Protein AF-A0A3D4Q6U4-F1 (afdb_monomer_lite)

pLDDT: mean 96.15, std 5.13, range [56.53, 98.94]

Radius of gyration: 27.4 Å; chains: 1; bounding box: 71×56×81 Å

Structure (mmCIF, N/CA/C/O backbone):
data_AF-A0A3D4Q6U4-F1
#
_entry.id   AF-A0A3D4Q6U4-F1
#
loop_
_atom_site.group_PDB
_atom_site.id
_atom_site.type_symbol
_atom_site.label_atom_id
_atom_site.label_alt_id
_atom_site.label_comp_id
_atom_site.label_asym_id
_atom_site.label_entity_id
_atom_site.label_seq_id
_atom_site.pdbx_PDB_ins_code
_atom_site.Cartn_x
_atom_site.Cartn_y
_atom_site.Cartn_z
_atom_site.occupancy
_atom_site.B_iso_or_equiv
_atom_site.auth_seq_id
_atom_site.auth_comp_id
_atom_site.auth_asym_id
_atom_site.auth_atom_id
_atom_site.pdbx_PDB_model_num
ATOM 1 N N . MET A 1 1 ? 28.930 -17.157 -23.186 1.00 57.06 1 MET A N 1
ATOM 2 C CA . MET A 1 1 ? 29.242 -17.391 -21.758 1.00 57.06 1 MET A CA 1
ATOM 3 C C . MET A 1 1 ? 30.653 -17.975 -21.600 1.00 57.06 1 MET A C 1
ATOM 5 O O . MET A 1 1 ? 30.810 -19.024 -20.990 1.00 57.06 1 MET A O 1
ATOM 9 N N . GLY A 1 2 ? 31.669 -17.340 -22.202 1.00 69.31 2 GLY A N 1
ATOM 10 C CA . GLY A 1 2 ? 33.061 -17.815 -22.169 1.00 69.31 2 GLY A CA 1
ATOM 11 C C . GLY A 1 2 ? 33.759 -17.406 -20.871 1.00 69.31 2 GLY A C 1
ATOM 12 O O . GLY A 1 2 ? 33.694 -18.121 -19.877 1.00 69.31 2 GLY A O 1
ATOM 13 N N . GLU A 1 3 ? 34.359 -16.218 -20.856 1.00 79.62 3 GLU A N 1
ATOM 14 C CA . GLU A 1 3 ? 35.227 -15.746 -19.763 1.00 79.62 3 GLU A CA 1
ATOM 15 C C . GLU A 1 3 ? 34.492 -15.480 -18.436 1.00 79.62 3 GLU A C 1
ATOM 17 O O . GLU A 1 3 ? 35.028 -15.738 -17.361 1.00 79.62 3 GLU A O 1
ATOM 22 N N . TYR A 1 4 ? 33.218 -15.076 -18.478 1.00 89.81 4 TYR A N 1
ATOM 23 C CA . TYR A 1 4 ? 32.437 -14.733 -17.276 1.00 89.81 4 TYR A CA 1
ATOM 24 C C . TYR A 1 4 ? 31.587 -15.880 -16.710 1.00 89.81 4 TYR A C 1
ATOM 26 O O . TYR A 1 4 ? 30.646 -15.640 -15.951 1.00 89.81 4 TYR A O 1
ATOM 34 N N . ARG A 1 5 ? 31.882 -17.141 -17.057 1.00 90.75 5 ARG A N 1
ATOM 35 C CA . ARG A 1 5 ? 31.080 -18.311 -16.640 1.00 90.75 5 ARG A CA 1
ATOM 36 C C . ARG A 1 5 ? 30.857 -18.375 -15.123 1.00 90.75 5 ARG A C 1
ATOM 38 O O . ARG A 1 5 ? 29.751 -18.673 -14.682 1.00 90.75 5 ARG A O 1
ATOM 45 N N . LYS A 1 6 ? 31.886 -18.055 -14.328 1.00 93.00 6 LYS A N 1
ATOM 46 C CA . LYS A 1 6 ? 31.799 -18.026 -12.859 1.00 93.00 6 LYS A CA 1
ATOM 47 C C . LYS A 1 6 ? 30.790 -16.983 -12.365 1.00 93.00 6 LYS A C 1
ATOM 49 O O . LYS A 1 6 ? 29.954 -17.311 -11.534 1.00 93.00 6 LYS A O 1
ATOM 54 N N . LEU A 1 7 ? 30.845 -15.757 -12.890 1.00 93.69 7 LEU A N 1
ATOM 55 C CA . LEU A 1 7 ? 29.952 -14.667 -12.478 1.00 93.69 7 LEU A CA 1
ATOM 56 C C . LEU A 1 7 ? 28.497 -14.956 -12.858 1.00 93.69 7 LEU A C 1
ATOM 58 O O . LEU A 1 7 ? 27.603 -14.763 -12.042 1.00 93.69 7 LEU A O 1
ATOM 62 N N . TRP A 1 8 ? 28.268 -15.501 -14.055 1.00 94.94 8 TRP A N 1
ATOM 63 C CA . TRP A 1 8 ? 26.933 -15.915 -14.488 1.00 94.94 8 TRP A CA 1
ATOM 64 C C . TRP A 1 8 ? 26.327 -16.995 -13.593 1.00 94.94 8 TRP A C 1
ATOM 66 O O . TRP A 1 8 ? 25.162 -16.888 -13.220 1.00 94.94 8 TRP A O 1
ATOM 76 N N . PHE A 1 9 ? 27.100 -18.015 -13.210 1.00 96.12 9 PHE A N 1
ATOM 77 C CA . PHE A 1 9 ? 26.593 -19.039 -12.296 1.00 96.12 9 PHE A CA 1
ATOM 78 C C . PHE A 1 9 ? 26.357 -18.519 -10.883 1.00 96.12 9 PHE A C 1
ATOM 80 O O . PHE A 1 9 ? 25.396 -18.951 -10.255 1.00 96.12 9 PHE A O 1
ATOM 87 N N . ILE A 1 10 ? 27.183 -17.589 -10.394 1.00 96.81 10 ILE A N 1
ATOM 88 C CA . ILE A 1 10 ? 26.928 -16.926 -9.110 1.00 96.81 10 ILE A CA 1
ATOM 89 C C . ILE A 1 10 ? 25.604 -16.163 -9.181 1.00 96.81 10 ILE A C 1
ATOM 91 O O . ILE A 1 10 ? 24.756 -16.365 -8.320 1.00 96.81 10 ILE A O 1
ATOM 95 N N . LEU A 1 11 ? 25.388 -15.358 -10.227 1.00 96.88 11 LEU A N 1
ATOM 96 C CA . LEU A 1 11 ? 24.140 -14.619 -10.417 1.00 96.88 11 LEU A CA 1
ATOM 97 C C . LEU A 1 11 ? 22.925 -15.557 -10.462 1.00 96.88 11 LEU A C 1
ATOM 99 O O . LEU A 1 11 ? 21.972 -15.363 -9.716 1.00 96.88 11 LEU A O 1
ATOM 103 N N . ILE A 1 12 ? 22.967 -16.599 -11.298 1.00 96.94 12 ILE A N 1
ATOM 104 C CA . ILE A 1 12 ? 21.870 -17.572 -11.421 1.00 96.94 12 ILE A CA 1
ATOM 105 C C . ILE A 1 12 ? 21.639 -18.312 -10.097 1.00 96.94 12 ILE A C 1
ATOM 107 O O . ILE A 1 12 ? 20.493 -18.519 -9.713 1.00 96.94 12 ILE A O 1
ATOM 111 N N . GLY A 1 13 ? 22.708 -18.685 -9.389 1.00 98.38 13 GLY A N 1
ATOM 112 C CA . GLY A 1 13 ? 22.623 -19.338 -8.085 1.00 98.38 13 GLY A CA 1
ATOM 113 C C . GLY A 1 13 ? 21.968 -18.445 -7.032 1.00 98.38 13 GLY A C 1
ATOM 114 O O . GLY A 1 13 ? 21.063 -18.899 -6.338 1.00 98.38 13 GLY A O 1
ATOM 115 N N . VAL A 1 14 ? 22.364 -17.169 -6.958 1.00 98.38 14 VAL A N 1
ATOM 116 C CA . VAL A 1 14 ? 21.744 -16.184 -6.059 1.00 98.38 14 VAL A CA 1
ATOM 117 C C . VAL A 1 14 ? 20.261 -16.036 -6.377 1.00 98.38 14 VAL A C 1
ATOM 119 O O . VAL A 1 14 ? 19.450 -16.181 -5.470 1.00 98.38 14 VAL A O 1
ATOM 122 N N . LEU A 1 15 ? 19.899 -15.832 -7.649 1.00 97.94 15 LEU A N 1
ATOM 123 C CA . LEU A 1 15 ? 18.500 -15.713 -8.069 1.00 97.94 15 LEU A CA 1
ATOM 124 C C . LEU A 1 15 ? 17.695 -16.970 -7.717 1.00 97.94 15 LEU A C 1
ATOM 126 O O . LEU A 1 15 ? 16.616 -16.867 -7.146 1.00 97.94 15 LEU A O 1
ATOM 130 N N . ALA A 1 16 ? 18.216 -18.163 -8.011 1.00 98.19 16 ALA A N 1
ATOM 131 C CA . ALA A 1 16 ? 17.527 -19.410 -7.699 1.00 98.19 16 ALA A CA 1
ATOM 132 C C . ALA A 1 16 ? 17.265 -19.554 -6.192 1.00 98.19 16 ALA A C 1
ATOM 134 O O . ALA A 1 16 ? 16.158 -19.917 -5.798 1.00 98.19 16 ALA A O 1
ATOM 135 N N . VAL A 1 17 ? 18.251 -19.232 -5.348 1.00 98.50 17 VAL A N 1
ATOM 136 C CA . VAL A 1 17 ? 18.114 -19.313 -3.888 1.00 98.50 17 VAL A CA 1
ATOM 137 C C . VAL A 1 17 ? 17.125 -18.270 -3.366 1.00 98.50 17 VAL A C 1
ATOM 139 O O . VAL A 1 17 ? 16.194 -18.632 -2.649 1.00 98.50 17 VAL A O 1
ATOM 142 N N . THR A 1 18 ? 17.274 -16.996 -3.735 1.00 98.06 18 THR A N 1
ATOM 143 C CA . THR A 1 18 ? 16.425 -15.921 -3.197 1.00 98.06 18 THR A CA 1
ATOM 144 C C . THR A 1 18 ? 14.975 -16.040 -3.659 1.00 98.06 18 THR A C 1
ATOM 146 O O . THR A 1 18 ? 14.074 -15.879 -2.840 1.00 98.06 18 THR A O 1
ATOM 149 N N . PHE A 1 19 ? 14.722 -16.412 -4.920 1.00 97.38 19 PHE A N 1
ATOM 150 C CA . PHE A 1 19 ? 13.359 -16.660 -5.402 1.00 97.38 19 PHE A CA 1
ATOM 151 C C . PHE A 1 19 ? 12.731 -17.919 -4.799 1.00 97.38 19 PHE A C 1
ATOM 153 O O . PHE A 1 19 ? 11.528 -17.924 -4.543 1.00 97.38 19 PHE A O 1
ATOM 160 N N . SER A 1 20 ? 13.520 -18.962 -4.517 1.00 98.00 20 SER A N 1
ATOM 161 C CA . SER A 1 20 ? 13.012 -20.145 -3.807 1.00 98.00 20 SER A CA 1
ATOM 162 C C . SER A 1 20 ? 12.597 -19.798 -2.377 1.00 98.00 20 SER A C 1
ATOM 164 O O . SER A 1 20 ? 11.524 -20.210 -1.944 1.00 98.00 20 SER A O 1
ATOM 166 N N . LEU A 1 21 ? 13.400 -18.997 -1.665 1.00 97.75 21 LEU A N 1
ATOM 167 C CA . LEU A 1 21 ? 13.046 -18.496 -0.333 1.00 97.75 21 LEU A CA 1
ATOM 168 C C . LEU A 1 21 ? 11.783 -17.628 -0.384 1.00 97.75 21 LEU A C 1
ATOM 170 O O . LEU A 1 21 ? 10.863 -17.844 0.400 1.00 97.75 21 LEU A O 1
ATOM 174 N N . LEU A 1 22 ? 11.704 -16.698 -1.339 1.00 97.06 22 LEU A N 1
ATOM 175 C CA . LEU A 1 22 ? 10.548 -15.818 -1.510 1.00 97.06 22 LEU A CA 1
ATOM 176 C C . LEU A 1 22 ? 9.256 -16.598 -1.815 1.00 97.06 22 LEU A C 1
ATOM 178 O O . LEU A 1 22 ? 8.201 -16.264 -1.277 1.00 97.06 22 LEU A O 1
ATOM 182 N N . GLY A 1 23 ? 9.331 -17.644 -2.646 1.00 95.50 23 GLY A N 1
ATOM 183 C CA . GLY A 1 23 ? 8.194 -18.516 -2.957 1.00 95.50 23 GLY A CA 1
ATOM 184 C C . GLY A 1 23 ? 7.791 -19.427 -1.792 1.00 95.50 23 GLY A C 1
ATOM 185 O O . GLY A 1 23 ? 6.600 -19.590 -1.516 1.00 95.50 23 GLY A O 1
ATOM 186 N N . TYR A 1 24 ? 8.771 -19.977 -1.068 1.00 97.56 24 TYR A N 1
ATOM 187 C CA . TYR A 1 24 ? 8.526 -20.788 0.125 1.00 97.56 24 TYR A CA 1
ATOM 188 C C . TYR A 1 24 ? 7.826 -19.970 1.216 1.00 97.56 24 TYR A C 1
ATOM 190 O O . TYR A 1 24 ? 6.723 -20.318 1.633 1.00 97.56 24 TYR A O 1
ATOM 198 N N . PHE A 1 25 ? 8.403 -18.833 1.615 1.00 96.56 25 PHE A N 1
ATOM 199 C CA . PHE A 1 25 ? 7.794 -17.974 2.633 1.00 96.56 25 PHE A CA 1
ATOM 200 C C . PHE A 1 25 ? 6.510 -17.298 2.143 1.00 96.56 25 PHE A C 1
ATOM 202 O O . PHE A 1 25 ? 5.616 -17.057 2.945 1.00 96.56 25 PHE A O 1
ATOM 209 N N . GLY A 1 26 ? 6.352 -17.074 0.834 1.00 94.81 26 GLY A N 1
ATOM 210 C CA . GLY A 1 26 ? 5.068 -16.682 0.251 1.00 94.81 26 GLY A CA 1
ATOM 211 C C . GLY A 1 26 ? 3.964 -17.706 0.512 1.00 94.81 26 GLY A C 1
ATOM 212 O O . GLY A 1 26 ? 2.861 -17.335 0.896 1.00 94.81 26 GLY A O 1
ATOM 213 N N . THR A 1 27 ? 4.270 -19.000 0.395 1.00 94.75 27 THR A N 1
ATOM 214 C CA . THR A 1 27 ? 3.317 -20.073 0.732 1.00 94.75 27 THR A CA 1
ATOM 215 C C . THR A 1 27 ? 2.929 -20.031 2.213 1.00 94.75 27 THR A C 1
ATOM 217 O O . THR A 1 27 ? 1.761 -20.216 2.552 1.00 94.75 27 THR A O 1
ATOM 220 N N . GLU A 1 28 ? 3.880 -19.725 3.094 1.00 95.56 28 GLU A N 1
ATOM 221 C CA . GLU A 1 28 ? 3.616 -19.571 4.527 1.00 95.56 28 GLU A CA 1
ATOM 222 C C . GLU A 1 28 ? 2.788 -18.317 4.852 1.00 95.56 28 GLU A C 1
ATOM 224 O O . GLU A 1 28 ? 1.962 -18.373 5.760 1.00 95.56 28 GLU A O 1
ATOM 229 N N . VAL A 1 29 ? 2.916 -17.221 4.092 1.00 94.88 29 VAL A N 1
ATOM 230 C CA . VAL A 1 29 ? 2.023 -16.050 4.225 1.00 94.88 29 VAL A CA 1
ATO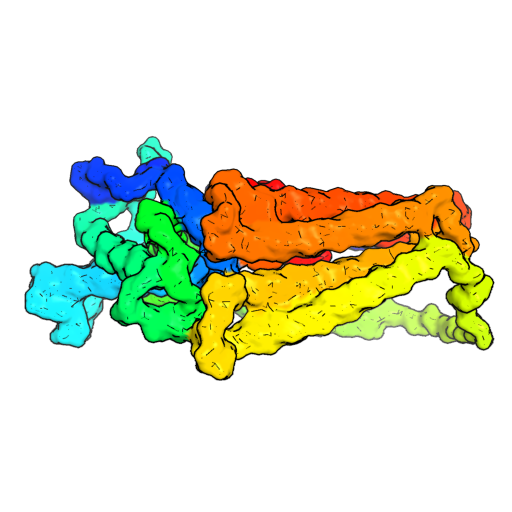M 231 C C . VAL A 1 29 ? 0.574 -16.424 3.913 1.00 94.88 29 VAL A C 1
ATOM 233 O O . VAL A 1 29 ? -0.331 -15.977 4.608 1.00 94.88 29 VAL A O 1
ATOM 236 N N . TYR A 1 30 ? 0.341 -17.270 2.906 1.00 93.81 30 TYR A N 1
ATOM 237 C CA . TYR A 1 30 ? -1.003 -17.751 2.573 1.00 93.81 30 TYR A CA 1
ATOM 238 C C . TYR A 1 30 ? -1.588 -18.680 3.641 1.00 93.81 30 TYR A C 1
ATOM 240 O O . TYR A 1 30 ? -2.783 -18.619 3.912 1.00 93.81 30 TYR A O 1
ATOM 248 N N . ARG A 1 31 ? -0.766 -19.561 4.221 1.00 92.50 31 ARG A N 1
ATOM 249 C CA . ARG A 1 31 ? -1.217 -20.574 5.189 1.00 92.50 31 ARG A CA 1
ATOM 250 C C . ARG A 1 31 ? -1.415 -20.028 6.597 1.00 92.50 31 ARG A C 1
ATOM 252 O O . ARG A 1 31 ? -2.304 -20.498 7.293 1.00 92.50 31 ARG A O 1
ATOM 259 N N . ASN A 1 32 ? -0.590 -19.064 7.003 1.00 93.94 32 ASN A N 1
ATOM 260 C CA . ASN A 1 32 ? -0.564 -18.529 8.367 1.00 93.94 32 ASN A CA 1
ATOM 261 C C . ASN A 1 32 ? -1.141 -17.106 8.463 1.00 93.94 32 ASN A C 1
ATOM 263 O O . ASN A 1 32 ? -0.860 -16.389 9.427 1.00 93.94 32 ASN A O 1
ATOM 267 N N . ALA A 1 33 ? -1.897 -16.668 7.453 1.00 95.88 33 ALA A N 1
ATOM 268 C CA . ALA A 1 33 ? -2.652 -15.423 7.523 1.00 95.88 33 ALA A CA 1
ATOM 269 C C . ALA A 1 33 ? -3.691 -15.485 8.665 1.00 95.88 33 ALA A C 1
ATOM 271 O O . ALA A 1 33 ? -4.214 -16.568 8.939 1.00 95.88 33 ALA A O 1
ATOM 272 N N . PRO A 1 34 ? -4.005 -14.357 9.334 1.00 97.00 34 PRO A N 1
ATOM 273 C CA . PRO A 1 34 ? -5.123 -14.316 10.276 1.00 97.00 34 PRO A CA 1
ATOM 274 C C . PRO A 1 34 ? -6.414 -14.763 9.579 1.00 97.00 34 PRO A C 1
ATOM 276 O O . PRO A 1 34 ? -6.671 -14.312 8.467 1.00 97.00 34 PRO A O 1
ATOM 279 N N . PRO A 1 35 ? -7.242 -15.630 10.180 1.00 97.31 35 PRO A N 1
ATOM 280 C CA . PRO A 1 35 ? -8.483 -16.034 9.538 1.00 97.31 35 PRO A CA 1
ATOM 281 C C . PRO A 1 35 ? -9.457 -14.848 9.455 1.00 97.31 35 PRO A C 1
ATOM 283 O O . PRO A 1 35 ? -9.522 -14.002 10.352 1.00 97.31 35 PRO A O 1
ATOM 286 N N . ILE A 1 36 ? -10.236 -14.796 8.374 1.00 98.31 36 ILE A N 1
ATOM 287 C CA . ILE A 1 36 ? -11.473 -14.012 8.319 1.00 98.31 36 ILE A CA 1
ATOM 288 C C . ILE A 1 36 ? -12.585 -15.015 8.631 1.00 98.31 36 ILE A C 1
ATOM 290 O O . ILE A 1 36 ? -12.855 -15.858 7.776 1.00 98.31 36 ILE A O 1
ATOM 294 N N . PRO A 1 37 ? -13.171 -14.990 9.839 1.00 97.75 37 PRO A N 1
ATOM 295 C CA . PRO A 1 37 ? -14.099 -16.032 10.259 1.00 97.75 37 PRO A CA 1
ATOM 296 C C . PRO A 1 37 ? -15.383 -15.996 9.430 1.00 97.75 37 PRO A C 1
ATOM 298 O O . PRO A 1 37 ? -15.850 -14.912 9.064 1.00 97.75 37 PRO A O 1
ATOM 301 N N . ALA A 1 38 ? -16.008 -17.154 9.205 1.00 98.31 38 ALA A N 1
ATOM 302 C CA . ALA A 1 38 ? -17.336 -17.212 8.592 1.00 98.31 38 ALA A CA 1
ATOM 303 C C . ALA A 1 38 ? -18.346 -16.358 9.370 1.00 98.31 38 ALA A C 1
ATOM 305 O O . ALA A 1 38 ? -19.137 -15.630 8.760 1.00 98.31 38 ALA A O 1
ATOM 306 N N . GLN A 1 39 ? -18.306 -16.423 10.708 1.00 98.25 39 GLN A N 1
ATOM 307 C CA . GLN A 1 39 ? -19.142 -15.602 11.585 1.00 98.25 39 GLN A CA 1
ATOM 308 C C . GLN A 1 39 ? -18.398 -15.138 12.840 1.00 98.25 39 GLN A C 1
ATOM 310 O O . GLN A 1 39 ? -17.637 -15.878 13.463 1.00 98.25 39 GLN A O 1
ATOM 315 N N . VAL A 1 40 ? -18.694 -13.914 13.260 1.00 98.56 40 VAL A N 1
ATOM 316 C CA . VAL A 1 40 ? -18.380 -13.412 14.598 1.00 98.56 40 VAL A CA 1
ATOM 317 C C . VAL A 1 40 ? -19.673 -13.428 15.397 1.00 98.56 40 VAL A C 1
ATOM 319 O O . VAL A 1 40 ? -20.659 -12.820 14.978 1.00 98.56 40 VAL A O 1
ATOM 322 N N . VAL A 1 41 ? -19.681 -14.131 16.525 1.00 98.38 41 VAL A N 1
ATOM 323 C CA . VAL A 1 41 ? -20.877 -14.335 17.348 1.00 98.38 41 VAL A CA 1
ATOM 324 C C . VAL A 1 41 ? -20.651 -13.871 18.781 1.00 98.38 41 VAL A C 1
ATOM 326 O O . VAL A 1 41 ? -19.530 -13.889 19.289 1.00 98.38 41 VAL A O 1
ATOM 329 N N . SER A 1 42 ? -21.717 -13.462 19.457 1.00 97.56 42 SER A N 1
ATOM 330 C CA . SER A 1 42 ? -21.685 -13.239 20.902 1.00 97.56 42 SER A CA 1
ATOM 331 C C . SER A 1 42 ? -21.729 -14.568 21.673 1.00 97.56 42 SER A C 1
ATOM 333 O O . SER A 1 42 ? -22.119 -15.607 21.138 1.00 97.56 42 SER A O 1
ATOM 335 N N . GLU A 1 43 ? -21.415 -14.540 22.971 1.00 95.81 43 GLU A N 1
ATOM 336 C CA . GLU A 1 43 ? -21.621 -15.683 23.881 1.00 95.81 43 GLU A CA 1
ATOM 337 C C . GLU A 1 43 ? -23.079 -16.188 23.928 1.00 95.81 43 GLU A C 1
ATOM 339 O O . GLU A 1 43 ? -23.312 -17.347 24.266 1.00 95.81 43 GLU A O 1
ATOM 344 N N . SER A 1 44 ? -24.066 -15.350 23.581 1.00 94.44 44 SER A N 1
ATOM 345 C CA . SER A 1 44 ? -25.479 -15.748 23.492 1.00 94.44 44 SER A CA 1
ATOM 346 C C . SER A 1 44 ? -25.864 -16.365 22.141 1.00 94.44 44 SER A C 1
ATOM 348 O O . SER A 1 44 ? -27.005 -16.802 21.984 1.00 94.44 44 SER A O 1
ATOM 350 N N . GLY A 1 45 ? -24.937 -16.424 21.178 1.00 94.38 45 GLY A N 1
ATOM 351 C CA . GLY A 1 45 ? -25.161 -16.964 19.835 1.00 94.38 45 GLY A CA 1
ATOM 352 C C . GLY A 1 45 ? -25.741 -15.963 18.831 1.00 94.38 45 GLY A C 1
ATOM 353 O O . GLY A 1 45 ? -26.165 -16.367 17.750 1.00 94.38 45 GLY A O 1
ATOM 354 N N . GLU A 1 46 ? -25.777 -14.670 19.162 1.00 97.25 46 GLU A N 1
ATOM 355 C CA . GLU A 1 46 ? -26.158 -13.617 18.216 1.00 97.25 46 GLU A CA 1
ATOM 356 C C . GLU A 1 46 ? -25.050 -13.429 17.175 1.00 97.25 46 GLU A C 1
ATOM 358 O O . GLU A 1 46 ? -23.885 -13.263 17.538 1.00 97.25 46 GLU A O 1
ATOM 363 N N . VAL A 1 47 ? -25.401 -13.449 15.887 1.00 97.94 47 VAL A N 1
ATOM 364 C CA . VAL A 1 47 ? -24.454 -13.179 14.797 1.00 97.94 47 VAL A CA 1
ATOM 365 C C . VAL A 1 47 ? -24.241 -11.675 14.686 1.00 97.94 47 VAL A C 1
ATOM 367 O O . VAL A 1 47 ? -25.183 -10.933 14.425 1.00 97.94 47 VAL A O 1
ATOM 370 N N . LEU A 1 48 ? -22.996 -11.244 14.867 1.00 97.94 48 LEU A N 1
ATOM 371 C CA . LEU A 1 48 ? -22.596 -9.838 14.872 1.00 97.94 48 LEU A CA 1
ATOM 372 C C . LEU A 1 48 ? -22.006 -9.417 13.528 1.00 97.94 48 LEU A C 1
ATOM 374 O O . LEU A 1 48 ? -22.284 -8.328 13.045 1.00 97.94 48 LEU A O 1
ATOM 378 N N . MET A 1 49 ? -21.171 -10.274 12.938 1.00 98.25 49 MET A N 1
ATOM 379 C CA . MET A 1 49 ? -20.491 -10.017 11.667 1.00 98.25 49 MET A CA 1
ATOM 380 C C . MET A 1 49 ? -20.344 -11.323 10.893 1.00 98.25 49 MET A C 1
ATOM 382 O O . MET A 1 49 ? -20.384 -12.414 11.468 1.00 98.25 49 MET A O 1
ATOM 386 N N . THR A 1 50 ? -20.132 -11.214 9.588 1.00 98.62 50 THR A N 1
ATOM 387 C CA . THR A 1 50 ? -19.890 -12.351 8.697 1.00 98.62 50 THR A CA 1
ATOM 388 C C . THR A 1 50 ? -18.624 -12.123 7.884 1.00 98.62 50 THR A C 1
ATOM 390 O O . THR A 1 50 ? -18.177 -10.988 7.721 1.00 98.62 50 THR A O 1
ATOM 393 N N . HIS A 1 51 ? -18.075 -13.195 7.320 1.00 98.50 51 HIS A N 1
ATOM 394 C CA . HIS A 1 51 ? -16.971 -13.105 6.366 1.00 98.50 51 HIS A CA 1
ATOM 395 C C . HIS A 1 51 ? -17.244 -12.074 5.256 1.00 98.50 51 HIS A C 1
ATOM 397 O O . HIS A 1 51 ? -16.414 -11.209 4.971 1.00 98.50 51 HIS A O 1
ATOM 403 N N . ASP A 1 52 ? -18.435 -12.132 4.657 1.00 98.44 52 ASP A N 1
ATOM 404 C CA . ASP A 1 52 ? -18.786 -11.266 3.534 1.00 98.44 52 ASP A CA 1
ATOM 405 C C . ASP A 1 52 ? -18.951 -9.813 3.966 1.00 98.44 52 ASP A C 1
ATOM 407 O O . ASP A 1 52 ? -18.505 -8.917 3.253 1.00 98.44 52 ASP A O 1
ATOM 411 N N . SER A 1 53 ? -19.500 -9.572 5.156 1.00 98.44 53 SER A N 1
ATOM 412 C CA . SER A 1 53 ? -19.696 -8.218 5.660 1.00 98.44 53 SER A CA 1
ATOM 413 C C . SER A 1 53 ? -18.371 -7.526 6.020 1.00 98.44 53 SER A C 1
ATOM 415 O O . SER A 1 53 ? -18.193 -6.346 5.710 1.00 98.44 53 SER A O 1
ATOM 417 N N . ILE A 1 54 ? -17.383 -8.279 6.525 1.00 98.81 54 ILE A N 1
ATOM 418 C CA . ILE A 1 54 ? -16.001 -7.802 6.717 1.00 98.81 54 ILE A CA 1
ATOM 419 C C . ILE A 1 54 ? -15.356 -7.440 5.367 1.00 98.81 54 ILE A C 1
ATOM 421 O O . ILE A 1 54 ? -14.726 -6.388 5.236 1.00 98.81 54 ILE A O 1
ATOM 425 N N . LEU A 1 55 ? -15.525 -8.272 4.333 1.00 98.62 55 LEU A N 1
ATOM 426 C CA . LEU A 1 55 ? -14.973 -8.003 2.996 1.00 98.62 55 LEU A CA 1
ATOM 427 C C . LEU A 1 55 ? -15.704 -6.871 2.253 1.00 98.62 55 LEU A C 1
ATOM 429 O O . LEU A 1 55 ? -15.083 -6.113 1.498 1.00 98.62 55 LEU A O 1
ATOM 433 N N . ASP A 1 56 ? -17.005 -6.704 2.481 1.00 98.50 56 ASP A N 1
ATOM 434 C CA . ASP A 1 56 ? -17.762 -5.533 2.034 1.00 98.50 56 ASP A CA 1
ATOM 435 C C . ASP A 1 56 ? -17.227 -4.263 2.707 1.00 98.50 56 ASP A C 1
ATOM 437 O O . ASP A 1 56 ? -17.063 -3.231 2.050 1.00 98.50 56 ASP A O 1
ATOM 441 N N . GLY A 1 57 ? -16.852 -4.362 3.985 1.00 98.56 57 GLY A N 1
ATOM 442 C CA . GLY A 1 57 ? -16.153 -3.322 4.730 1.00 98.56 57 GLY A CA 1
ATOM 443 C C . GLY A 1 57 ? -14.788 -2.965 4.154 1.00 98.56 57 GLY A C 1
ATOM 444 O O . GLY A 1 57 ? -14.488 -1.783 3.969 1.00 98.56 57 GLY A O 1
ATOM 445 N N . GLN A 1 58 ? -13.990 -3.970 3.785 1.00 98.69 58 GLN A N 1
ATOM 446 C CA . GLN A 1 58 ? -12.720 -3.769 3.081 1.00 98.69 58 GLN A CA 1
ATOM 447 C C . GLN A 1 58 ? -12.946 -2.996 1.772 1.00 98.69 58 GLN A C 1
ATOM 449 O O . GLN A 1 58 ? -12.241 -2.031 1.481 1.00 98.69 58 GLN A O 1
ATOM 454 N N . THR A 1 59 ? -13.978 -3.357 1.009 1.00 98.19 59 THR A N 1
ATOM 455 C CA . THR A 1 59 ? -14.340 -2.681 -0.250 1.00 98.19 59 THR A CA 1
ATOM 456 C C . THR A 1 59 ? -14.843 -1.246 -0.008 1.00 98.19 59 THR A C 1
ATOM 458 O O . THR A 1 59 ? -14.568 -0.324 -0.784 1.00 98.19 59 THR A O 1
ATOM 461 N N . ALA A 1 60 ? -15.565 -1.008 1.093 1.00 98.31 60 ALA A N 1
ATOM 462 C CA . ALA A 1 60 ? -15.961 0.329 1.536 1.00 98.31 60 ALA A CA 1
ATOM 463 C C . ALA A 1 60 ? -14.750 1.213 1.850 1.00 98.31 60 ALA A C 1
ATOM 465 O O . ALA A 1 60 ? -14.642 2.315 1.300 1.00 98.31 60 ALA A O 1
ATOM 466 N N . TRP A 1 61 ? -13.795 0.692 2.619 1.00 98.62 61 TRP A N 1
ATOM 467 C CA . TRP A 1 61 ? -12.536 1.366 2.921 1.00 98.62 61 TRP A CA 1
ATOM 468 C C . TRP A 1 61 ? -11.712 1.675 1.657 1.00 98.62 61 TRP A C 1
ATOM 470 O O . TRP A 1 61 ? -11.227 2.797 1.498 1.00 98.62 61 TRP A O 1
ATOM 480 N N . GLN A 1 62 ? -11.623 0.748 0.696 1.00 98.25 62 GLN A N 1
ATOM 481 C CA . GLN A 1 62 ? -10.943 1.001 -0.585 1.00 98.25 62 GLN A CA 1
ATOM 482 C C . GLN A 1 62 ? -11.551 2.206 -1.330 1.00 98.25 62 GLN A C 1
ATOM 484 O O . GLN A 1 62 ? -10.820 3.025 -1.897 1.00 98.25 62 GLN A O 1
ATOM 489 N N . SER A 1 63 ? -12.884 2.348 -1.295 1.00 96.31 63 SER A N 1
ATOM 490 C CA . SER A 1 63 ? -13.612 3.386 -2.042 1.00 96.31 63 SER A CA 1
ATOM 491 C C . SER A 1 63 ? -13.446 4.809 -1.503 1.00 96.31 63 SER A C 1
ATOM 493 O O . SER A 1 63 ? -13.587 5.762 -2.263 1.00 96.31 63 SER A O 1
ATOM 495 N N . VAL A 1 64 ? -13.089 4.974 -0.225 1.00 96.69 64 VAL A N 1
ATOM 496 C CA . VAL A 1 64 ? -12.806 6.302 0.358 1.00 96.69 64 VAL A CA 1
ATOM 497 C C . VAL A 1 64 ? -11.357 6.764 0.126 1.00 96.69 64 VAL A C 1
ATOM 499 O O . VAL A 1 64 ? -10.958 7.838 0.578 1.00 96.69 64 VAL A O 1
ATOM 502 N N . GLY A 1 65 ? -10.568 5.962 -0.598 1.00 96.88 65 GLY A N 1
ATOM 503 C CA . GLY A 1 65 ? -9.144 6.178 -0.863 1.00 96.88 65 GLY A CA 1
ATOM 504 C C . GLY A 1 65 ? -8.227 5.175 -0.157 1.00 96.88 65 GLY A C 1
ATOM 505 O O . GLY A 1 65 ? -7.027 5.174 -0.415 1.00 96.88 65 GLY A O 1
ATOM 506 N N . GLY A 1 66 ? -8.763 4.308 0.708 1.00 98.31 66 GLY A N 1
ATOM 507 C CA . GLY A 1 66 ? -8.017 3.278 1.430 1.00 98.31 66 GLY A CA 1
ATOM 508 C C . GLY A 1 66 ? -6.764 3.809 2.137 1.00 98.31 66 GLY A C 1
ATOM 509 O O . GLY A 1 66 ? -6.847 4.704 2.982 1.00 98.31 66 GLY A O 1
ATOM 510 N N . MET A 1 67 ? -5.594 3.294 1.752 1.00 98.81 67 MET A N 1
ATOM 511 C CA . MET A 1 67 ? -4.268 3.683 2.264 1.00 98.81 67 MET A CA 1
ATOM 512 C C . MET A 1 67 ? -3.870 5.134 1.957 1.00 98.81 67 MET A C 1
ATOM 514 O O . MET A 1 67 ? -2.841 5.603 2.428 1.00 98.81 67 MET A O 1
ATOM 518 N N . GLN A 1 68 ? -4.640 5.865 1.153 1.00 98.69 68 GLN A N 1
ATOM 519 C CA . GLN A 1 68 ? -4.366 7.271 0.843 1.00 98.69 68 GLN A CA 1
ATOM 520 C C . GLN A 1 68 ? -4.952 8.231 1.879 1.00 98.69 68 GLN A C 1
ATOM 522 O O . GLN A 1 68 ? -4.564 9.396 1.908 1.00 98.69 68 GLN A O 1
ATOM 527 N N . LEU A 1 69 ? -5.885 7.761 2.712 1.00 98.19 69 LEU A N 1
ATOM 528 C CA . LEU A 1 69 ? -6.525 8.569 3.748 1.00 98.19 69 LEU A CA 1
ATOM 529 C C . LEU A 1 69 ? -5.809 8.432 5.097 1.00 98.19 69 LEU A C 1
ATOM 531 O O . LEU A 1 69 ? -5.395 9.431 5.673 1.00 98.19 69 LEU A O 1
ATOM 535 N N . GLY A 1 70 ? -5.627 7.194 5.551 1.00 98.44 70 GLY A N 1
ATOM 536 C CA . GLY A 1 70 ? -4.873 6.822 6.752 1.00 98.44 70 GLY A CA 1
ATOM 537 C C . GLY A 1 70 ? -4.132 5.515 6.503 1.00 98.44 70 GLY A C 1
ATOM 538 O O . GLY A 1 70 ? -3.868 5.175 5.346 1.00 98.44 70 GLY A O 1
ATOM 539 N N . SER A 1 71 ? -3.850 4.757 7.556 1.00 98.81 71 SER A N 1
ATOM 540 C CA . SER A 1 71 ? -3.154 3.471 7.447 1.00 98.81 71 SER A CA 1
ATOM 541 C C . SER A 1 71 ? -3.934 2.298 8.043 1.00 98.81 71 SER A C 1
ATOM 543 O O . SER A 1 71 ? -4.818 2.458 8.885 1.00 98.81 71 SER A O 1
ATOM 545 N N . ILE A 1 72 ? -3.632 1.103 7.536 1.00 98.81 72 ILE A N 1
ATOM 546 C CA . ILE A 1 72 ? -4.037 -0.185 8.104 1.00 98.81 72 ILE A CA 1
ATOM 547 C C . ILE A 1 72 ? -2.764 -1.008 8.247 1.00 98.81 72 ILE A C 1
ATOM 549 O O . ILE A 1 72 ? -1.984 -1.102 7.297 1.00 98.81 72 ILE A O 1
ATOM 553 N N . TRP A 1 73 ? -2.550 -1.603 9.420 1.00 98.62 73 TRP A N 1
ATOM 554 C CA . TRP A 1 73 ? -1.337 -2.378 9.708 1.00 98.62 73 TRP A CA 1
ATOM 555 C C . TRP A 1 73 ? -0.035 -1.602 9.445 1.00 98.62 73 TRP A C 1
ATOM 557 O O . TRP A 1 73 ? 0.980 -2.174 9.053 1.00 98.62 73 TRP A O 1
ATOM 567 N N . GLY A 1 74 ? -0.064 -0.283 9.655 1.00 98.25 74 GLY A N 1
ATOM 568 C CA . GLY A 1 74 ? 1.071 0.618 9.482 1.00 98.25 74 GLY A CA 1
ATOM 569 C C . GLY A 1 74 ? 1.337 1.063 8.042 1.00 98.25 74 GLY A C 1
ATOM 570 O O . GLY A 1 74 ? 2.152 1.963 7.846 1.00 98.25 74 GLY A O 1
ATOM 571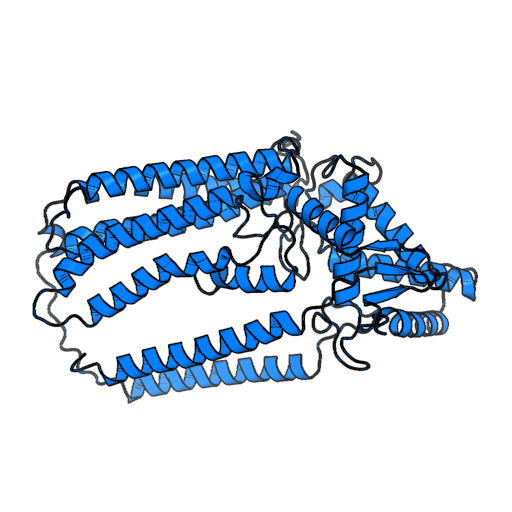 N N . HIS A 1 75 ? 0.657 0.500 7.038 1.00 98.69 75 HIS A N 1
ATOM 572 C CA . HIS A 1 75 ? 0.808 0.917 5.643 1.00 98.69 75 HIS A CA 1
ATOM 573 C C . HIS A 1 75 ? -0.273 1.925 5.246 1.00 98.69 75 HIS A C 1
ATOM 575 O O . HIS A 1 75 ? -1.469 1.645 5.355 1.00 98.69 75 HIS A O 1
ATOM 581 N N . GLY A 1 76 ? 0.151 3.090 4.754 1.00 98.44 76 GLY A N 1
ATOM 582 C CA . GLY A 1 76 ? -0.730 4.117 4.209 1.00 98.44 76 GLY A CA 1
ATOM 583 C C . GLY A 1 76 ? -0.265 5.542 4.490 1.00 98.44 76 GLY A C 1
ATOM 584 O O . GLY A 1 76 ? 0.928 5.824 4.606 1.00 98.44 76 GLY A O 1
ATOM 585 N N . ALA A 1 77 ? -1.220 6.463 4.539 1.00 98.31 77 ALA A N 1
ATOM 586 C CA . ALA A 1 77 ? -0.983 7.872 4.795 1.00 98.31 77 ALA A CA 1
ATOM 587 C C . ALA A 1 77 ? -0.757 8.157 6.285 1.00 98.31 77 ALA A C 1
ATOM 589 O O . ALA A 1 77 ? -1.024 7.322 7.144 1.00 98.31 77 ALA A O 1
ATOM 590 N N . TYR A 1 78 ? -0.254 9.359 6.575 1.00 97.75 78 TYR A N 1
ATOM 591 C CA . TYR A 1 78 ? 0.276 9.708 7.898 1.00 97.75 78 TYR A CA 1
ATOM 592 C C . TYR A 1 78 ? -0.445 10.881 8.574 1.00 97.75 78 TYR A C 1
ATOM 594 O O . TYR A 1 78 ? -0.038 11.287 9.658 1.00 97.75 78 TYR A O 1
ATOM 602 N N . GLN A 1 79 ? -1.460 11.464 7.925 1.00 97.94 79 GLN A N 1
ATOM 603 C CA . GLN A 1 79 ? -2.214 12.586 8.493 1.00 97.94 79 GLN A CA 1
ATOM 604 C C . GLN A 1 79 ? -3.389 12.099 9.344 1.00 97.94 79 GLN A C 1
ATOM 606 O O . GLN A 1 79 ? -3.526 12.495 10.500 1.00 97.94 79 GLN A O 1
ATOM 611 N N . ALA A 1 80 ? -4.232 11.236 8.775 1.00 98.38 80 ALA A N 1
ATOM 612 C CA . ALA A 1 80 ? -5.203 10.477 9.548 1.00 98.38 80 ALA A CA 1
ATOM 613 C C . ALA A 1 80 ? -4.483 9.349 10.317 1.00 98.38 80 ALA A C 1
ATOM 615 O O . ALA A 1 80 ? -3.373 8.961 9.933 1.00 98.38 80 ALA A O 1
ATOM 616 N N . PRO A 1 81 ? -5.074 8.826 11.403 1.00 98.56 81 PRO A N 1
ATOM 617 C CA . PRO A 1 81 ? -4.442 7.778 12.191 1.00 98.56 81 PRO A CA 1
ATOM 618 C C . PRO A 1 81 ? -4.334 6.455 11.418 1.00 98.56 81 PRO A C 1
ATOM 620 O O . PRO A 1 81 ? -4.938 6.258 10.358 1.00 98.56 81 PRO A O 1
ATOM 623 N N . ASP A 1 82 ? -3.594 5.516 12.005 1.00 98.88 82 ASP A N 1
ATOM 624 C CA . ASP A 1 82 ? -3.765 4.111 11.660 1.00 98.88 82 ASP A CA 1
ATOM 625 C C . ASP A 1 82 ? -5.087 3.615 12.254 1.00 98.88 82 ASP A C 1
ATOM 627 O O . ASP A 1 82 ? -5.270 3.632 13.473 1.00 98.88 82 ASP A O 1
ATOM 631 N N . TRP A 1 83 ? -6.011 3.176 11.400 1.00 98.81 83 TRP A N 1
ATOM 632 C CA . TRP A 1 83 ? -7.352 2.774 11.826 1.00 98.81 83 TRP A CA 1
ATOM 633 C C . TRP A 1 83 ? -7.340 1.498 12.658 1.00 98.81 83 TRP A C 1
ATOM 635 O O . TRP A 1 83 ? -8.215 1.319 13.493 1.00 98.81 83 TRP A O 1
ATOM 645 N N . THR A 1 84 ? -6.346 0.626 12.474 1.00 98.94 84 THR A N 1
ATOM 646 C CA . THR A 1 84 ? -6.214 -0.585 13.289 1.00 98.94 84 THR A CA 1
ATOM 647 C C . THR A 1 84 ? -5.780 -0.237 14.707 1.00 98.94 84 THR A C 1
ATOM 649 O O . THR A 1 84 ? -6.347 -0.751 15.669 1.00 98.94 84 THR A O 1
ATOM 652 N N . ALA A 1 85 ? -4.790 0.646 14.847 1.00 98.88 85 ALA A N 1
ATOM 653 C CA . ALA A 1 85 ? -4.295 1.073 16.150 1.00 98.88 85 ALA A CA 1
ATOM 654 C C . ALA A 1 85 ? -5.289 1.981 16.889 1.00 98.88 85 ALA A C 1
ATOM 656 O O . ALA A 1 85 ? -5.517 1.781 18.080 1.00 98.88 85 ALA A O 1
ATOM 657 N N . ASP A 1 86 ? -5.911 2.939 16.195 1.00 98.94 86 ASP A N 1
ATOM 658 C CA . ASP A 1 86 ? -6.917 3.828 16.790 1.00 98.94 86 ASP A CA 1
ATOM 659 C C . ASP A 1 86 ? -8.185 3.053 17.181 1.00 98.94 86 ASP A C 1
ATOM 661 O O . ASP A 1 86 ? -8.691 3.255 18.287 1.00 98.94 86 ASP A O 1
ATOM 665 N N . TRP A 1 87 ? -8.646 2.105 16.347 1.00 98.88 87 TRP A N 1
ATOM 666 C CA . TRP A 1 87 ? -9.769 1.232 16.700 1.00 98.88 87 TRP A CA 1
ATOM 667 C C . TRP A 1 87 ? -9.435 0.418 17.942 1.00 98.88 87 TRP A C 1
ATOM 669 O O . TRP A 1 87 ? -10.199 0.435 18.906 1.00 98.88 87 TRP A O 1
ATOM 679 N N . LEU A 1 88 ? -8.283 -0.265 17.934 1.00 98.94 88 LEU A N 1
ATOM 680 C CA . LEU A 1 88 ? -7.855 -1.105 19.046 1.00 98.94 88 LEU A CA 1
ATOM 681 C C . LEU A 1 88 ? -7.825 -0.302 20.347 1.00 98.94 88 LEU A C 1
ATOM 683 O O . LEU A 1 88 ? -8.454 -0.700 21.322 1.00 98.94 88 LEU A O 1
ATOM 687 N N . HIS A 1 89 ? -7.161 0.853 20.357 1.00 98.88 89 HIS A N 1
ATOM 688 C CA . HIS A 1 89 ? -7.047 1.670 21.560 1.00 98.88 89 HIS A CA 1
ATOM 689 C C . HIS A 1 89 ? -8.417 2.124 22.091 1.00 98.88 89 HIS A C 1
ATOM 691 O O . HIS A 1 89 ? -8.694 2.012 23.287 1.00 98.88 89 HIS A O 1
ATOM 697 N N . ARG A 1 90 ? -9.312 2.587 21.207 1.00 98.88 90 ARG A N 1
ATOM 698 C CA . ARG A 1 90 ? -10.677 2.995 21.579 1.00 98.88 90 ARG A CA 1
ATOM 699 C C . ARG A 1 90 ? -11.494 1.831 22.124 1.00 98.88 90 ARG A C 1
ATOM 701 O O . ARG A 1 90 ? -12.160 1.995 23.143 1.00 98.88 90 ARG A O 1
ATOM 708 N N . GLU A 1 91 ? -11.416 0.665 21.488 1.00 98.88 91 GLU A N 1
ATOM 709 C CA . GLU A 1 91 ? -12.122 -0.538 21.931 1.00 98.88 91 GLU A CA 1
ATOM 710 C C . GLU A 1 91 ? -11.656 -0.959 23.333 1.00 98.88 91 GLU A C 1
ATOM 712 O O . GLU A 1 91 ? -12.486 -1.218 24.204 1.00 98.88 91 GLU A O 1
ATOM 717 N N . LEU A 1 92 ? -10.341 -0.939 23.587 1.00 98.88 92 LEU A N 1
ATOM 718 C CA . LEU A 1 92 ? -9.760 -1.254 24.895 1.00 98.88 92 LEU A CA 1
ATOM 719 C C . LEU A 1 92 ? -10.203 -0.259 25.979 1.00 98.88 92 LEU A C 1
ATOM 721 O O . LEU A 1 92 ? -10.571 -0.674 27.080 1.00 98.88 92 LEU A O 1
ATOM 725 N N . LEU A 1 93 ? -10.210 1.045 25.682 1.00 98.81 93 LEU A N 1
ATOM 726 C CA . LEU A 1 93 ? -10.679 2.066 26.626 1.00 98.81 93 LEU A CA 1
ATOM 727 C C . LEU A 1 93 ? -12.181 1.953 26.908 1.00 98.81 93 LEU A C 1
ATOM 729 O O . LEU A 1 93 ? -12.589 2.080 28.062 1.00 98.81 93 LEU A O 1
ATOM 733 N N . ASN A 1 94 ? -12.995 1.668 25.889 1.00 98.81 94 ASN A N 1
ATOM 734 C CA . ASN A 1 94 ? -14.427 1.423 26.058 1.00 98.81 94 ASN A CA 1
ATOM 735 C C . ASN A 1 94 ? -14.667 0.175 26.921 1.00 98.81 94 ASN A C 1
ATOM 737 O O . ASN A 1 94 ? -15.470 0.210 27.855 1.00 98.81 94 ASN A O 1
ATOM 741 N N . TRP A 1 95 ? -13.911 -0.904 26.690 1.00 98.81 95 TRP A N 1
ATOM 742 C CA . TRP A 1 95 ? -13.973 -2.113 27.511 1.00 98.81 95 TRP A CA 1
ATOM 743 C C . TRP A 1 95 ? -13.600 -1.837 28.972 1.00 98.81 95 TRP A C 1
ATOM 745 O O . TRP A 1 95 ? -14.318 -2.263 29.878 1.00 98.81 95 TRP A O 1
ATOM 755 N N . LEU A 1 96 ? -12.514 -1.093 29.216 1.00 98.75 96 LEU A N 1
ATOM 756 C CA . LEU A 1 96 ? -12.082 -0.702 30.563 1.00 98.75 96 LEU A CA 1
ATOM 757 C C . LEU A 1 96 ? -13.093 0.216 31.252 1.00 98.75 96 LEU A C 1
ATOM 759 O O . LEU A 1 96 ? -13.338 0.054 32.445 1.00 98.75 96 LEU A O 1
ATOM 763 N N . GLY A 1 97 ? -13.701 1.150 30.517 1.00 98.62 97 GLY A N 1
ATOM 764 C CA . GLY A 1 97 ? -14.763 2.016 31.025 1.00 98.62 97 GLY A CA 1
ATOM 765 C C . GLY A 1 97 ? -15.980 1.216 31.491 1.00 98.62 97 GLY A C 1
ATOM 766 O O . GLY A 1 97 ? -16.459 1.427 32.604 1.00 98.62 97 GLY A O 1
ATOM 767 N N . LEU A 1 98 ? -16.425 0.245 30.686 1.00 98.62 98 LEU A N 1
ATOM 768 C CA . LEU A 1 98 ? -17.509 -0.674 31.048 1.00 98.62 98 LEU A CA 1
ATOM 769 C C . LEU A 1 98 ? -17.135 -1.537 32.262 1.00 98.62 98 LEU A C 1
ATOM 771 O O . LEU A 1 98 ? -17.895 -1.618 33.222 1.00 98.62 98 LEU A O 1
ATOM 775 N N . ALA A 1 99 ? -15.937 -2.128 32.268 1.00 98.44 99 ALA A N 1
ATOM 776 C CA . ALA A 1 99 ? -15.476 -2.966 33.374 1.00 98.44 99 ALA A CA 1
ATOM 777 C C . ALA A 1 99 ? -15.339 -2.185 34.695 1.00 98.44 99 ALA A C 1
ATOM 779 O O . ALA A 1 99 ? -15.703 -2.692 35.756 1.00 98.44 99 ALA A O 1
ATOM 780 N N . ALA A 1 100 ? -14.852 -0.942 34.636 1.00 98.50 100 ALA A N 1
ATOM 781 C CA . ALA A 1 100 ? -14.745 -0.052 35.789 1.00 98.50 100 ALA A CA 1
ATOM 782 C C . ALA A 1 100 ? -16.120 0.327 36.351 1.00 98.50 100 ALA A C 1
ATOM 784 O O . ALA A 1 100 ? -16.313 0.329 37.572 1.00 98.50 100 ALA A O 1
ATOM 785 N N . GLN A 1 101 ? -17.087 0.582 35.468 1.00 98.00 101 GLN A N 1
ATOM 786 C CA . GLN A 1 101 ? -18.456 0.872 35.867 1.00 98.00 101 GLN A CA 1
ATOM 787 C C . GLN A 1 101 ? -19.119 -0.345 36.530 1.00 98.00 101 GLN A C 1
ATOM 789 O O . GLN A 1 101 ? -19.722 -0.187 37.591 1.00 98.00 101 GLN A O 1
ATOM 794 N N . ASP A 1 102 ? -18.953 -1.544 35.966 1.00 96.81 102 ASP A N 1
ATOM 795 C CA . ASP A 1 102 ? -19.507 -2.793 36.507 1.00 96.81 102 ASP A CA 1
ATOM 796 C C . ASP A 1 102 ? -18.930 -3.140 37.891 1.00 96.81 102 ASP A C 1
ATOM 798 O O . ASP A 1 102 ? -19.663 -3.526 38.801 1.00 96.81 102 ASP A O 1
ATOM 802 N N . ALA A 1 103 ? -17.605 -3.030 38.049 1.00 97.12 103 ALA A N 1
ATOM 803 C CA . ALA A 1 103 ? -16.903 -3.486 39.249 1.00 97.12 103 ALA A CA 1
ATOM 804 C C . ALA A 1 103 ? -16.875 -2.446 40.380 1.00 97.12 103 ALA A C 1
ATOM 806 O O . ALA A 1 103 ? -16.886 -2.814 41.556 1.00 97.12 103 ALA A O 1
ATOM 807 N N . PHE A 1 104 ? -16.818 -1.154 40.042 1.00 97.50 104 PHE A N 1
ATOM 808 C CA . PHE A 1 104 ? -16.545 -0.085 41.009 1.00 97.50 104 PHE A CA 1
ATOM 809 C C . PHE A 1 104 ? -17.510 1.103 40.926 1.00 97.50 104 PHE A C 1
ATOM 811 O O . PHE A 1 104 ? -17.451 1.977 41.794 1.00 97.50 104 PHE A O 1
ATOM 818 N N . GLY A 1 105 ? -18.385 1.165 39.914 1.00 97.50 105 GLY A N 1
ATOM 819 C CA . GLY A 1 105 ? -19.314 2.282 39.710 1.00 97.50 105 GLY A CA 1
ATOM 820 C C . GLY A 1 105 ? -18.624 3.624 39.445 1.00 97.50 105 GLY A C 1
ATOM 821 O O . GLY A 1 105 ? -19.169 4.669 39.802 1.00 97.50 105 GLY A O 1
ATOM 822 N N . LYS A 1 106 ? -17.404 3.598 38.895 1.00 97.31 106 LYS A N 1
ATOM 823 C CA . LYS A 1 106 ? -16.552 4.771 38.648 1.00 97.31 106 LYS A CA 1
ATOM 824 C C . LYS A 1 106 ? -15.965 4.725 37.243 1.00 97.31 106 LYS A C 1
ATOM 826 O O . LYS A 1 106 ? -15.809 3.650 36.667 1.00 97.31 106 LYS A O 1
ATOM 831 N N . ALA A 1 107 ? -15.554 5.885 36.732 1.00 97.31 107 ALA A N 1
ATOM 832 C CA . ALA A 1 107 ? -14.753 5.943 35.518 1.00 97.31 107 ALA A CA 1
ATOM 833 C C . ALA A 1 107 ? -13.384 5.282 35.747 1.00 97.31 107 ALA A C 1
ATOM 835 O O . ALA A 1 107 ? -12.785 5.422 36.812 1.00 97.31 107 ALA A O 1
ATOM 836 N N . TYR A 1 108 ? -12.859 4.605 34.722 1.00 97.44 108 TYR A N 1
ATOM 837 C CA . TYR A 1 108 ? -11.562 3.921 34.785 1.00 97.44 108 TYR A CA 1
ATOM 838 C C . TYR A 1 108 ? -10.404 4.853 35.203 1.00 97.44 108 TYR A C 1
ATOM 840 O O . TYR A 1 108 ? -9.514 4.452 35.954 1.00 97.44 108 TYR A O 1
ATOM 848 N N . ALA A 1 109 ? -10.447 6.119 34.773 1.00 96.88 109 ALA A N 1
ATOM 849 C CA . ALA A 1 109 ? -9.450 7.131 35.124 1.00 96.88 109 ALA A CA 1
ATOM 850 C C . ALA A 1 109 ? -9.456 7.527 36.616 1.00 96.88 109 ALA A C 1
ATOM 852 O O . ALA A 1 109 ? -8.437 8.003 37.108 1.00 96.88 109 ALA A O 1
ATOM 853 N N . ASP A 1 110 ? -10.564 7.297 37.331 1.00 97.44 110 ASP A N 1
ATOM 854 C CA . ASP A 1 110 ? -10.733 7.651 38.750 1.00 97.44 110 ASP A CA 1
ATOM 855 C C . ASP A 1 110 ? -10.410 6.485 39.705 1.00 97.44 110 ASP A C 1
ATOM 857 O O . ASP A 1 110 ? -10.543 6.612 40.928 1.00 97.44 110 ASP A O 1
ATOM 861 N N . LEU A 1 111 ? -10.041 5.325 39.158 1.00 97.56 111 LEU A N 1
ATOM 862 C CA . LEU A 1 111 ? -9.629 4.152 39.924 1.00 97.56 111 LEU A CA 1
ATOM 863 C C . LEU A 1 111 ? -8.196 4.306 40.447 1.00 97.56 111 LEU A C 1
ATOM 865 O O . LEU A 1 111 ? -7.357 4.960 39.828 1.00 97.56 111 LEU A O 1
ATOM 869 N N . ASP A 1 112 ? -7.894 3.664 41.575 1.00 97.31 112 ASP A N 1
ATOM 870 C CA . ASP A 1 112 ? -6.515 3.582 42.059 1.00 97.31 112 ASP A CA 1
ATOM 871 C C . ASP A 1 112 ? -5.670 2.595 41.229 1.00 97.31 112 ASP A C 1
ATOM 873 O O . ASP A 1 112 ? -6.182 1.799 40.439 1.00 97.31 112 ASP A O 1
ATOM 877 N N . GLY A 1 113 ? -4.345 2.624 41.408 1.00 96.50 113 GLY A N 1
ATOM 878 C CA . GLY A 1 113 ? -3.438 1.787 40.617 1.00 96.50 113 GLY A CA 1
ATOM 879 C C . GLY A 1 113 ? -3.659 0.279 40.792 1.00 96.50 113 GLY A C 1
ATOM 880 O O . GLY A 1 113 ? -3.429 -0.479 39.854 1.00 96.50 113 GLY A O 1
ATOM 881 N N . ALA A 1 114 ? -4.127 -0.183 41.957 1.00 97.31 114 ALA A N 1
ATOM 882 C CA . ALA A 1 114 ? -4.404 -1.603 42.167 1.00 97.31 114 ALA A CA 1
ATOM 883 C C . ALA A 1 114 ? -5.660 -2.034 41.396 1.00 97.31 114 ALA A C 1
ATOM 885 O O . ALA A 1 114 ? -5.652 -3.071 40.731 1.00 97.31 114 ALA A O 1
ATOM 886 N N . GLN A 1 115 ? -6.705 -1.208 41.436 1.00 97.62 115 GLN A N 1
ATOM 887 C CA . GLN A 1 115 ? -7.943 -1.402 40.686 1.00 97.62 115 GLN A CA 1
ATOM 888 C C . GLN A 1 115 ? -7.700 -1.358 39.173 1.00 97.62 115 GLN A C 1
ATOM 890 O O . GLN A 1 115 ? -8.166 -2.240 38.453 1.00 97.62 115 GLN A O 1
ATOM 895 N N . GLN A 1 116 ? -6.923 -0.384 38.688 1.00 97.44 116 GLN A N 1
ATOM 896 C CA . GLN A 1 116 ? -6.562 -0.295 37.271 1.00 97.44 116 GLN A CA 1
ATOM 897 C C . GLN A 1 116 ? -5.778 -1.526 36.808 1.00 97.44 116 GLN A C 1
ATOM 899 O O . GLN A 1 116 ? -6.121 -2.113 35.785 1.00 97.44 116 GLN A O 1
ATOM 904 N N . ASN A 1 117 ? -4.776 -1.964 37.577 1.00 96.75 117 ASN A N 1
ATOM 905 C CA . ASN A 1 117 ? -3.970 -3.137 37.230 1.00 96.75 117 ASN A CA 1
ATOM 906 C C . ASN A 1 117 ? -4.798 -4.429 37.167 1.00 96.75 117 ASN A C 1
ATOM 908 O O . ASN A 1 117 ? -4.548 -5.265 36.300 1.00 96.75 117 ASN A O 1
ATOM 912 N N . ALA A 1 118 ? -5.786 -4.592 38.053 1.00 97.75 118 ALA A N 1
ATOM 913 C CA . ALA A 1 118 ? -6.695 -5.736 38.007 1.00 97.75 118 ALA A CA 1
ATOM 914 C C . ALA A 1 118 ? -7.510 -5.750 36.702 1.00 97.75 118 ALA A C 1
ATOM 916 O O . ALA A 1 118 ? -7.518 -6.751 35.991 1.00 97.75 118 ALA A O 1
ATOM 917 N N . LEU A 1 119 ? -8.110 -4.614 36.326 1.00 98.25 119 LEU A N 1
ATOM 918 C CA . LEU A 1 119 ? -8.880 -4.519 35.082 1.00 98.25 119 LEU A CA 1
ATOM 919 C C . LEU A 1 119 ? -8.006 -4.657 33.828 1.00 98.25 119 LEU A C 1
ATOM 921 O O . LEU A 1 119 ? -8.443 -5.248 32.846 1.00 98.25 119 LEU A O 1
ATOM 925 N N . GLN A 1 120 ? -6.770 -4.150 33.848 1.00 98.12 120 GLN A N 1
ATOM 926 C CA . GLN A 1 120 ? -5.812 -4.345 32.753 1.00 98.12 120 GLN A CA 1
ATOM 927 C C . GLN A 1 120 ? -5.404 -5.814 32.592 1.00 98.12 120 GLN A C 1
ATOM 929 O O . GLN A 1 120 ? -5.213 -6.279 31.469 1.00 98.12 120 GLN A O 1
ATOM 934 N N . TYR A 1 121 ? -5.273 -6.560 33.692 1.00 98.00 121 TYR A N 1
ATOM 935 C CA . TYR A 1 121 ? -5.035 -8.000 33.623 1.00 98.00 121 TYR A CA 1
ATOM 936 C C . TYR A 1 121 ? -6.206 -8.716 32.937 1.00 98.00 121 TYR A C 1
ATOM 938 O O . TYR A 1 121 ? -5.985 -9.470 31.989 1.00 98.00 121 TYR A O 1
ATOM 946 N N . ASP A 1 122 ? -7.442 -8.416 33.343 1.00 98.00 122 ASP A N 1
ATOM 947 C CA . ASP A 1 122 ? -8.641 -9.010 32.742 1.00 98.00 122 ASP A CA 1
ATOM 948 C C . ASP A 1 122 ? -8.781 -8.641 31.257 1.00 98.00 122 ASP A C 1
ATOM 950 O O . ASP A 1 122 ? -9.082 -9.497 30.424 1.00 98.00 122 ASP A O 1
ATOM 954 N N . LEU A 1 123 ? -8.502 -7.380 30.908 1.00 98.50 123 LEU A N 1
ATOM 955 C CA . LEU A 1 123 ? -8.474 -6.892 29.530 1.00 98.50 123 LEU A CA 1
ATOM 956 C C . LEU A 1 123 ? -7.479 -7.693 28.683 1.00 98.50 123 LEU A C 1
ATOM 958 O O . LEU A 1 123 ? -7.810 -8.164 27.596 1.00 98.50 123 LEU A O 1
ATOM 962 N N . LYS A 1 124 ? -6.261 -7.884 29.193 1.00 97.62 124 LYS A N 1
ATOM 963 C CA . LYS A 1 124 ? -5.207 -8.633 28.508 1.00 97.62 124 LYS A CA 1
ATOM 964 C C . LYS A 1 124 ? -5.632 -10.068 28.235 1.00 97.62 124 LYS A C 1
ATOM 966 O O . LYS A 1 124 ? -5.472 -10.535 27.111 1.00 97.62 124 LYS A O 1
ATOM 971 N N . VAL A 1 125 ? -6.223 -10.742 29.220 1.00 96.81 125 VAL A N 1
ATOM 972 C CA . VAL A 1 125 ? -6.768 -12.092 29.032 1.00 96.81 125 VAL A CA 1
ATOM 973 C C . VAL A 1 125 ? -7.876 -12.080 27.974 1.00 96.81 125 VAL A C 1
ATOM 975 O O . VAL A 1 125 ? -7.850 -12.906 27.064 1.00 96.81 125 VAL A O 1
ATOM 978 N N . ALA A 1 126 ? -8.804 -11.123 28.029 1.00 97.00 126 ALA A N 1
ATOM 979 C CA . ALA A 1 126 ? -9.943 -11.048 27.114 1.00 97.00 126 ALA A CA 1
ATOM 980 C C . ALA A 1 126 ? -9.568 -10.759 25.646 1.00 97.00 126 ALA A C 1
ATOM 982 O O . ALA A 1 126 ? -10.261 -11.222 24.741 1.00 97.00 126 ALA A O 1
ATOM 983 N N . TYR A 1 127 ? -8.504 -9.989 25.397 1.00 98.19 127 TYR A N 1
ATOM 984 C CA . TYR A 1 127 ? -8.107 -9.582 24.041 1.00 98.19 127 TYR A CA 1
ATOM 985 C C . TYR A 1 127 ? -7.043 -10.482 23.417 1.00 98.19 127 TYR A C 1
ATOM 987 O O . TYR A 1 127 ? -7.107 -10.755 22.215 1.00 98.19 127 TYR A O 1
ATOM 995 N N . ARG A 1 128 ? -6.086 -10.959 24.223 1.00 98.12 128 ARG A N 1
ATOM 996 C CA . ARG A 1 128 ? -4.995 -11.810 23.731 1.00 98.12 128 ARG A CA 1
ATOM 997 C C . ARG A 1 128 ? -5.433 -13.250 23.506 1.00 98.12 128 ARG A C 1
ATOM 999 O O . ARG A 1 128 ? -4.905 -13.898 22.607 1.00 98.12 128 ARG A O 1
ATOM 1006 N N . THR A 1 129 ? -6.411 -13.738 24.273 1.00 97.38 129 THR A N 1
ATOM 1007 C CA . THR A 1 129 ? -6.937 -15.097 24.099 1.00 97.38 129 THR A CA 1
ATOM 1008 C C . THR A 1 129 ? -7.611 -15.240 22.740 1.00 97.38 129 THR A C 1
ATOM 1010 O O . THR A 1 129 ? -8.514 -14.481 22.392 1.00 97.38 129 THR A O 1
ATOM 1013 N N . ASN A 1 130 ? -7.197 -16.255 21.987 1.00 96.88 130 ASN A N 1
ATOM 1014 C CA . ASN A 1 130 ? -7.784 -16.569 20.697 1.00 96.88 130 ASN A CA 1
ATOM 1015 C C . ASN A 1 130 ? -9.090 -17.346 20.861 1.00 96.88 130 ASN A C 1
ATOM 1017 O O . ASN A 1 130 ? -9.085 -18.510 21.255 1.00 96.88 130 ASN A O 1
ATOM 1021 N N . THR A 1 131 ? -10.206 -16.683 20.565 1.00 95.94 131 THR A N 1
ATOM 1022 C CA . THR A 1 131 ? -11.552 -17.269 20.612 1.00 95.94 131 THR A CA 1
ATOM 1023 C C . THR A 1 131 ? -12.034 -17.766 19.248 1.00 95.94 131 THR A C 1
ATOM 1025 O O . THR A 1 131 ? -13.210 -18.106 19.106 1.00 95.94 131 THR A O 1
ATOM 1028 N N . TYR A 1 132 ? -11.148 -17.810 18.245 1.00 97.44 132 TYR A N 1
ATOM 1029 C CA . TYR A 1 132 ? -11.429 -18.437 16.959 1.00 97.44 132 TYR A CA 1
ATOM 1030 C C . TYR A 1 132 ? -11.432 -19.963 17.091 1.00 97.44 132 TYR A C 1
ATOM 1032 O O . TYR A 1 132 ? -10.458 -20.564 17.549 1.00 97.44 132 TYR A O 1
ATOM 1040 N N . ASN A 1 133 ? -12.514 -20.593 16.643 1.00 95.81 133 ASN A N 1
ATOM 1041 C CA . ASN A 1 133 ? -12.636 -22.038 16.529 1.00 95.81 133 ASN A CA 1
ATOM 1042 C C . ASN A 1 133 ? -12.576 -22.447 15.052 1.00 95.81 133 ASN A C 1
ATOM 1044 O O . ASN A 1 133 ? -13.465 -22.110 14.274 1.00 95.81 133 ASN A O 1
ATOM 1048 N N . ALA A 1 134 ? -11.542 -23.206 14.683 1.00 94.31 134 ALA A N 1
ATOM 1049 C CA . ALA A 1 134 ? -11.328 -23.662 13.312 1.00 94.31 134 ALA A CA 1
ATOM 1050 C C . ALA A 1 134 ? -12.344 -24.718 12.834 1.00 94.31 134 ALA A C 1
ATOM 1052 O O . ALA A 1 134 ? -12.563 -24.827 11.631 1.00 94.31 134 ALA A O 1
ATOM 1053 N N . ASP A 1 135 ? -12.968 -25.478 13.742 1.00 96.50 135 ASP A N 1
ATOM 1054 C CA . ASP A 1 135 ? -13.960 -26.503 13.387 1.00 96.50 135 ASP A CA 1
ATOM 1055 C C . ASP A 1 135 ? -15.311 -25.879 13.012 1.00 96.50 135 ASP A C 1
ATOM 1057 O O . ASP A 1 135 ? -16.023 -26.400 12.153 1.00 96.50 135 ASP A O 1
ATOM 1061 N N . THR A 1 136 ? -15.677 -24.770 13.665 1.00 96.12 136 THR A N 1
ATOM 1062 C CA . THR A 1 136 ? -16.931 -24.045 13.401 1.00 96.12 136 THR A CA 1
ATOM 1063 C C . THR A 1 136 ? -16.748 -22.805 12.531 1.00 96.12 136 THR A C 1
ATOM 1065 O O . THR A 1 136 ? -17.748 -22.259 12.073 1.00 96.12 136 THR A O 1
ATOM 1068 N N . ASP A 1 137 ? -15.504 -22.375 12.295 1.00 97.38 137 ASP A N 1
ATOM 1069 C CA . ASP A 1 137 ? -15.137 -21.133 11.601 1.00 97.38 137 ASP A CA 1
ATOM 1070 C C . ASP A 1 137 ? -15.790 -19.890 12.240 1.00 97.38 137 ASP A C 1
ATOM 1072 O O . ASP A 1 137 ? -16.417 -19.047 11.590 1.00 97.38 137 ASP A O 1
ATOM 1076 N N . GLN A 1 138 ? -15.701 -19.813 13.573 1.00 97.94 138 GLN A N 1
ATOM 1077 C CA . GLN A 1 138 ? -16.350 -18.768 14.365 1.00 97.94 138 GLN A CA 1
ATOM 1078 C C . GLN A 1 138 ? -15.409 -18.123 15.370 1.00 97.94 138 GLN A C 1
ATOM 1080 O O . GLN A 1 138 ? -14.631 -18.806 16.033 1.00 97.94 138 GLN A O 1
ATOM 1085 N N . VAL A 1 139 ? -15.549 -16.809 15.540 1.00 98.25 139 VAL A N 1
ATOM 1086 C CA . VAL A 1 139 ? -14.990 -16.065 16.677 1.00 98.25 139 VAL A CA 1
ATOM 1087 C C . VAL A 1 139 ? -16.110 -15.781 17.668 1.00 98.25 139 VAL A C 1
ATOM 1089 O O . VAL A 1 139 ? -17.119 -15.185 17.295 1.00 98.25 139 VAL A O 1
ATOM 1092 N N . VAL A 1 140 ? -15.925 -16.171 18.931 1.00 98.06 140 VAL A N 1
ATOM 1093 C CA . VAL A 1 140 ? -16.885 -15.882 20.010 1.00 98.06 140 VAL A CA 1
ATOM 1094 C C . VAL A 1 140 ? -16.418 -14.675 20.823 1.00 98.06 140 VAL A C 1
ATOM 1096 O O . VAL A 1 140 ? -15.268 -14.628 21.267 1.00 98.06 140 VAL A O 1
ATOM 1099 N N . LEU A 1 141 ? -17.301 -13.699 21.030 1.00 98.00 141 LEU A N 1
ATOM 1100 C CA . LEU A 1 141 ? -17.025 -12.468 21.772 1.00 98.00 141 LEU A CA 1
ATOM 1101 C C . LEU A 1 141 ? -17.874 -12.364 23.042 1.00 98.00 141 LEU A C 1
ATOM 1103 O O . LEU A 1 141 ? -19.074 -12.643 23.033 1.00 98.00 141 LEU A O 1
ATOM 1107 N N . SER A 1 142 ? -17.256 -11.886 24.125 1.00 97.94 142 SER A N 1
ATOM 1108 C CA . SER A 1 142 ? -17.958 -11.650 25.388 1.00 97.94 142 SER A CA 1
ATOM 1109 C C . SER A 1 142 ? -18.920 -10.473 25.304 1.00 97.94 142 SER A C 1
ATOM 1111 O O . SER A 1 142 ? -18.667 -9.501 24.586 1.00 97.94 142 SER A O 1
ATOM 1113 N N . ALA A 1 143 ? -19.993 -10.508 26.097 1.00 97.62 143 ALA A N 1
ATOM 1114 C CA . ALA A 1 143 ? -21.009 -9.449 26.095 1.00 97.62 143 ALA A CA 1
ATOM 1115 C C . ALA A 1 143 ? -20.416 -8.038 26.305 1.00 97.62 143 ALA A C 1
ATOM 1117 O O . ALA A 1 143 ? -20.828 -7.082 25.647 1.00 97.62 143 ALA A O 1
ATOM 1118 N N . ARG A 1 144 ? -19.397 -7.906 27.169 1.00 98.00 144 ARG A N 1
ATOM 1119 C CA . ARG A 1 144 ? -18.698 -6.629 27.394 1.00 98.00 144 ARG A CA 1
ATOM 1120 C C . ARG A 1 144 ? -17.933 -6.162 26.155 1.00 98.00 144 ARG A C 1
ATOM 1122 O O . ARG A 1 144 ? -17.974 -4.979 25.827 1.00 98.00 144 ARG A O 1
ATOM 1129 N N . ARG A 1 145 ? -17.253 -7.072 25.449 1.00 98.31 145 ARG A N 1
ATOM 1130 C CA . ARG A 1 145 ? -16.515 -6.730 24.224 1.00 98.31 145 ARG A CA 1
ATOM 1131 C C . ARG A 1 145 ? -17.460 -6.331 23.094 1.00 98.31 145 ARG A C 1
ATOM 1133 O O . ARG A 1 145 ? -17.179 -5.358 22.408 1.00 98.31 145 ARG A O 1
ATOM 1140 N N . VAL A 1 146 ? -18.615 -6.988 22.969 1.00 98.62 146 VAL A N 1
ATOM 1141 C CA . VAL A 1 146 ? -19.668 -6.589 22.015 1.00 98.62 146 VAL A CA 1
ATOM 1142 C C . VAL A 1 146 ? -20.129 -5.146 22.261 1.00 98.62 146 VAL A C 1
ATOM 1144 O O . VAL A 1 146 ? -20.210 -4.357 21.322 1.00 98.62 146 VAL A O 1
ATOM 1147 N N . GLN A 1 147 ? -20.357 -4.757 23.520 1.00 98.50 147 GLN A N 1
ATOM 1148 C CA . GLN A 1 147 ? -20.721 -3.374 23.859 1.00 98.50 147 GLN A CA 1
ATOM 1149 C C . GLN A 1 147 ? -19.594 -2.373 23.556 1.00 98.50 147 GLN A C 1
ATOM 1151 O O . GLN A 1 147 ? -19.860 -1.295 23.022 1.00 98.50 147 GLN A O 1
ATOM 1156 N N . ALA A 1 148 ? -18.337 -2.727 23.846 1.00 98.75 148 ALA A N 1
ATOM 1157 C CA . ALA A 1 148 ? -17.179 -1.890 23.523 1.00 98.75 148 ALA A CA 1
ATOM 1158 C C . ALA A 1 148 ? -17.011 -1.685 22.004 1.00 98.75 148 ALA A C 1
ATOM 1160 O O . ALA A 1 148 ? -16.721 -0.574 21.551 1.00 98.75 148 ALA A O 1
ATOM 1161 N N . ILE A 1 149 ? -17.253 -2.730 21.207 1.00 98.69 149 ILE A N 1
ATOM 1162 C CA . ILE A 1 149 ? -17.265 -2.675 19.738 1.00 98.69 149 ILE A CA 1
ATOM 1163 C C . ILE A 1 149 ? -18.373 -1.746 19.245 1.00 98.69 149 ILE A C 1
ATOM 1165 O O . ILE A 1 149 ? -18.107 -0.895 18.401 1.00 98.69 149 ILE A O 1
ATOM 1169 N N . ALA A 1 150 ? -19.588 -1.843 19.792 1.00 98.62 150 ALA A N 1
ATOM 1170 C CA . ALA A 1 150 ? -20.701 -0.980 19.397 1.00 98.62 150 ALA A CA 1
ATOM 1171 C C . ALA A 1 150 ? -20.403 0.512 19.655 1.00 98.62 150 ALA A C 1
ATOM 1173 O O . ALA A 1 150 ? -20.625 1.345 18.776 1.00 98.62 150 ALA A O 1
ATOM 1174 N N . GLN A 1 151 ? -19.827 0.848 20.818 1.00 98.75 151 GLN A N 1
ATOM 1175 C CA . GLN A 1 151 ? -19.401 2.220 21.139 1.00 98.75 151 GLN A CA 1
ATOM 1176 C C . GLN A 1 151 ? -18.294 2.725 20.201 1.00 98.75 151 GLN A C 1
ATOM 1178 O O . GLN A 1 151 ? -18.283 3.892 19.811 1.00 98.75 151 GLN A O 1
ATOM 1183 N N . THR A 1 152 ? -17.367 1.846 19.818 1.00 98.81 152 THR A N 1
ATOM 1184 C CA . THR A 1 152 ? -16.267 2.180 18.901 1.00 98.81 152 THR A CA 1
ATOM 1185 C C . THR A 1 152 ? -16.769 2.355 17.464 1.00 98.81 152 THR A C 1
ATOM 1187 O O . THR A 1 152 ? -16.392 3.311 16.790 1.00 98.81 152 THR A O 1
ATOM 1190 N N . SER A 1 153 ? -17.677 1.487 17.013 1.00 98.62 153 SER A N 1
ATOM 1191 C CA . SER A 1 153 ? -18.323 1.562 15.697 1.00 98.62 153 SER A CA 1
ATOM 1192 C C . SER A 1 153 ? -19.075 2.880 15.511 1.00 98.62 153 SER A C 1
ATOM 1194 O O . SER A 1 153 ? -18.906 3.541 14.486 1.00 98.62 153 SER A O 1
ATOM 1196 N N . ASP A 1 154 ? -19.829 3.322 16.523 1.00 98.56 154 ASP A N 1
ATOM 1197 C CA . ASP A 1 154 ? -20.554 4.597 16.488 1.00 98.56 154 ASP A CA 1
ATOM 1198 C C . ASP A 1 154 ? -19.624 5.803 16.238 1.00 98.56 154 ASP A C 1
ATOM 1200 O O . ASP A 1 154 ? -19.947 6.688 15.440 1.00 98.56 154 ASP A O 1
ATOM 1204 N N . TYR A 1 155 ? -18.426 5.816 16.837 1.00 98.75 155 TYR A N 1
ATOM 1205 C CA . TYR A 1 155 ? -17.431 6.856 16.563 1.00 98.75 155 TYR A CA 1
ATOM 1206 C C . TYR A 1 155 ? -17.041 6.900 15.079 1.00 98.75 155 TYR A C 1
ATOM 1208 O O . TYR A 1 155 ? -17.040 7.978 14.484 1.00 98.75 155 TYR A O 1
ATOM 1216 N N . TYR A 1 156 ? -16.747 5.755 14.457 1.00 98.69 156 TYR A N 1
ATOM 1217 C CA . TYR A 1 156 ? -16.343 5.716 13.048 1.00 98.69 156 TYR A CA 1
ATOM 1218 C C . TYR A 1 156 ? -17.500 5.987 12.087 1.00 98.69 156 TYR A C 1
ATOM 1220 O O . TYR A 1 156 ? -17.308 6.665 11.076 1.00 98.69 156 TYR A O 1
ATOM 1228 N N . GLN A 1 157 ? -18.717 5.551 12.415 1.00 98.38 157 GLN A N 1
ATOM 1229 C CA . GLN A 1 157 ? -19.904 5.922 11.646 1.00 98.38 157 GLN A CA 1
ATOM 1230 C C . GLN A 1 157 ? -20.078 7.443 11.600 1.00 98.38 157 GLN A C 1
ATOM 1232 O O . GLN A 1 157 ? -20.315 8.004 10.528 1.00 98.38 157 GLN A O 1
ATOM 1237 N N . ARG A 1 158 ? -19.870 8.130 12.730 1.00 98.50 158 ARG A N 1
ATOM 1238 C CA . ARG A 1 158 ? -19.904 9.595 12.790 1.00 98.50 158 ARG A CA 1
ATOM 1239 C C . ARG A 1 158 ? -18.692 10.237 12.115 1.00 98.50 158 ARG A C 1
ATOM 1241 O O . ARG A 1 158 ? -18.863 11.203 11.370 1.00 98.50 158 ARG A O 1
ATOM 1248 N N . LEU A 1 159 ? -17.488 9.692 12.298 1.00 98.69 159 LEU A N 1
ATOM 1249 C CA . LEU A 1 159 ? -16.252 10.239 11.727 1.00 98.69 159 LEU A CA 1
ATOM 1250 C C . LEU A 1 159 ? -16.300 10.286 10.197 1.00 98.69 159 LEU A C 1
ATOM 1252 O O . LEU A 1 159 ? -15.908 11.291 9.615 1.00 98.69 159 LEU A O 1
ATOM 1256 N N . PHE A 1 160 ? -16.807 9.232 9.556 1.00 98.56 160 PHE A N 1
ATOM 1257 C CA . PHE A 1 160 ? -16.895 9.134 8.095 1.00 98.56 160 PHE A CA 1
ATOM 1258 C C . PHE A 1 160 ? -18.180 9.741 7.501 1.00 98.56 160 PHE A C 1
ATOM 1260 O O . PHE A 1 160 ? -18.350 9.736 6.280 1.00 98.56 160 PHE A O 1
ATOM 1267 N N . SER A 1 161 ? -19.066 10.273 8.345 1.00 97.75 161 SER A N 1
ATOM 1268 C CA . SER A 1 161 ? -20.245 11.055 7.950 1.00 97.75 161 SER A CA 1
ATOM 1269 C C . SER A 1 161 ? -19.938 12.564 7.892 1.00 97.75 161 SER A C 1
ATOM 1271 O O . SER A 1 161 ? -18.786 12.971 7.743 1.00 97.75 161 SER A O 1
ATOM 1273 N N . ASP A 1 162 ? -20.970 13.398 7.999 1.00 96.38 162 ASP A N 1
ATOM 1274 C CA . ASP A 1 162 ? -20.937 14.856 8.139 1.00 96.38 162 ASP A CA 1
ATOM 1275 C C . ASP A 1 162 ? -21.298 15.337 9.564 1.00 96.38 162 ASP A C 1
ATOM 1277 O O . ASP A 1 162 ? -21.614 16.507 9.770 1.00 96.38 162 ASP A O 1
ATOM 1281 N N . ALA A 1 163 ? -21.219 14.454 10.572 1.00 97.94 163 ALA A N 1
ATOM 1282 C CA . ALA A 1 163 ? -21.543 14.756 11.972 1.00 97.94 163 ALA A CA 1
ATOM 1283 C C . ALA A 1 163 ? -20.798 16.011 12.497 1.00 97.94 163 ALA A C 1
ATOM 1285 O O . ALA A 1 163 ? -19.559 15.978 12.562 1.00 97.94 163 ALA A O 1
ATOM 1286 N N . PRO A 1 164 ? -21.491 17.106 12.880 1.00 97.50 164 PRO A N 1
ATOM 1287 C CA . PRO A 1 164 ? -20.859 18.388 13.216 1.00 97.50 164 PRO A CA 1
ATOM 1288 C C . PRO A 1 164 ? -19.860 18.322 14.375 1.00 97.50 164 PRO A C 1
ATOM 1290 O O . PRO A 1 164 ? -18.857 19.032 14.373 1.00 97.50 164 PRO A O 1
ATOM 1293 N N . GLU A 1 165 ? -20.088 17.444 15.353 1.00 97.94 165 GLU A N 1
ATOM 1294 C CA . GLU A 1 165 ? -19.231 17.304 16.532 1.00 97.94 165 GLU A CA 1
ATOM 1295 C C . GLU A 1 165 ? -17.818 16.783 16.215 1.00 97.94 165 GLU A C 1
ATOM 1297 O O . GLU A 1 165 ? -16.899 16.984 17.008 1.00 97.94 165 GLU A O 1
ATOM 1302 N N . LEU A 1 166 ? -17.628 16.141 15.054 1.00 98.25 166 LEU A N 1
ATOM 1303 C CA . LEU A 1 166 ? -16.340 15.606 14.598 1.00 98.25 166 LEU A CA 1
ATOM 1304 C C . LEU A 1 166 ? -15.725 16.407 13.443 1.00 98.25 166 LEU A C 1
ATOM 1306 O O . LEU A 1 166 ? -14.685 16.003 12.922 1.00 98.25 166 LEU A O 1
ATOM 1310 N N . GLN A 1 167 ? -16.298 17.559 13.073 1.00 97.25 167 GLN A N 1
ATOM 1311 C CA . GLN A 1 167 ? -15.758 18.409 12.004 1.00 97.25 167 GLN A CA 1
ATOM 1312 C C . GLN A 1 167 ? -14.289 18.761 12.263 1.00 97.25 167 GLN A C 1
ATOM 1314 O O . GLN A 1 167 ? -13.429 18.554 11.409 1.00 97.25 167 GLN A O 1
ATOM 1319 N N . LYS A 1 168 ? -13.962 19.213 13.483 1.00 97.31 168 LYS A N 1
ATOM 1320 C CA . LYS A 1 168 ? -12.582 19.593 13.809 1.00 97.31 168 LYS A CA 1
ATOM 1321 C C . LYS A 1 168 ? -11.616 18.411 13.737 1.00 97.31 168 LYS A C 1
ATOM 1323 O O . LYS A 1 168 ? -10.459 18.570 13.355 1.00 97.31 168 LYS A O 1
ATOM 1328 N N . THR A 1 169 ? -12.088 17.219 14.088 1.00 98.19 169 THR A N 1
ATOM 1329 C CA . THR A 1 169 ? -11.313 15.985 13.954 1.00 98.19 169 THR A CA 1
ATOM 1330 C C . THR A 1 169 ? -11.054 15.660 12.485 1.00 98.19 169 THR A C 1
ATOM 1332 O O . THR A 1 169 ? -9.913 15.368 12.138 1.00 98.19 169 THR A O 1
ATOM 1335 N N . ARG A 1 170 ? -12.063 15.778 11.611 1.00 98.06 170 ARG A N 1
ATOM 1336 C CA . ARG A 1 170 ? -11.891 15.583 10.164 1.00 98.06 170 ARG A CA 1
ATOM 1337 C C . ARG A 1 170 ? -10.926 16.593 9.552 1.00 98.06 170 ARG A C 1
ATOM 1339 O O . ARG A 1 170 ? -10.079 16.182 8.766 1.00 98.06 170 ARG A O 1
ATOM 1346 N N . GLU A 1 171 ? -10.982 17.863 9.958 1.00 97.12 171 GLU A N 1
ATOM 1347 C CA . GLU A 1 171 ? -9.985 18.869 9.564 1.00 97.12 171 GLU A CA 1
ATOM 1348 C C . GLU A 1 171 ? -8.568 18.436 9.954 1.00 97.12 171 GLU A C 1
ATOM 1350 O O . GLU A 1 171 ? -7.678 18.419 9.108 1.00 97.12 171 GLU A O 1
ATOM 1355 N N . ASN A 1 172 ? -8.359 18.030 11.210 1.00 97.81 172 ASN A N 1
ATOM 1356 C CA . ASN A 1 172 ? -7.047 17.587 11.688 1.00 97.81 172 ASN A CA 1
ATOM 1357 C C . ASN A 1 172 ? -6.553 16.325 10.963 1.00 97.81 172 ASN A C 1
ATOM 1359 O O . ASN A 1 172 ? -5.350 16.146 10.798 1.00 97.81 172 ASN A O 1
ATOM 1363 N N . TYR A 1 173 ? -7.459 15.450 10.528 1.00 98.25 173 TYR A N 1
ATOM 1364 C CA . TYR A 1 173 ? -7.136 14.243 9.762 1.00 98.25 173 TYR A CA 1
ATOM 1365 C C . TYR A 1 173 ? -7.079 14.484 8.247 1.00 98.25 173 TYR A C 1
ATOM 1367 O O . TYR A 1 173 ? -6.859 13.537 7.494 1.00 98.25 173 TYR A O 1
ATOM 1375 N N . ALA A 1 174 ? -7.275 15.728 7.792 1.00 97.69 174 ALA A N 1
ATOM 1376 C CA . ALA A 1 174 ? -7.399 16.094 6.380 1.00 97.69 174 ALA A CA 1
ATOM 1377 C C . ALA A 1 174 ? -8.449 15.262 5.611 1.00 97.69 174 ALA A C 1
ATOM 1379 O O . ALA A 1 174 ? -8.346 15.030 4.405 1.00 97.69 174 ALA A O 1
ATOM 1380 N N . MET A 1 175 ? -9.484 14.797 6.307 1.00 97.69 175 MET A N 1
ATOM 1381 C CA . MET A 1 175 ? -10.616 14.095 5.709 1.00 97.69 175 MET A CA 1
ATOM 1382 C C . MET A 1 175 ? -11.578 15.121 5.121 1.00 97.69 175 MET A C 1
ATOM 1384 O O . MET A 1 175 ? -11.787 16.161 5.732 1.00 97.69 175 MET A O 1
ATOM 1388 N N . LYS A 1 176 ? -12.213 14.835 3.981 1.00 96.62 176 LYS A N 1
ATOM 1389 C CA . LYS A 1 176 ? -13.341 15.661 3.523 1.00 96.62 176 LYS A CA 1
ATOM 1390 C C . LYS A 1 176 ? -14.582 15.414 4.378 1.00 96.62 176 LYS A C 1
ATOM 1392 O O . LYS A 1 176 ? -14.758 14.337 4.954 1.00 96.62 176 LYS A O 1
ATOM 1397 N N . GLU A 1 177 ? -15.485 16.381 4.392 1.00 96.81 177 GLU A N 1
ATOM 1398 C CA . GLU A 1 177 ? -16.822 16.167 4.937 1.00 96.81 177 GLU A CA 1
ATOM 1399 C C . GLU A 1 177 ? -17.564 15.083 4.144 1.00 96.81 177 GLU A C 1
ATOM 1401 O O . GLU A 1 177 ? -17.326 14.893 2.946 1.00 96.81 177 GLU A O 1
ATOM 1406 N N . ASN A 1 178 ? -18.443 14.348 4.829 1.00 96.06 178 ASN A N 1
ATOM 1407 C CA . ASN A 1 178 ? -19.228 13.263 4.242 1.00 96.06 178 ASN A CA 1
ATOM 1408 C C . ASN A 1 178 ? -18.367 12.260 3.442 1.00 96.06 178 ASN A C 1
ATOM 1410 O O . ASN A 1 178 ? -18.646 11.937 2.282 1.00 96.06 178 ASN A O 1
ATOM 1414 N N . THR A 1 179 ? -17.262 11.807 4.051 1.00 97.62 179 THR A N 1
ATOM 1415 C CA . THR A 1 179 ? -16.260 10.957 3.385 1.00 97.62 179 THR A CA 1
ATOM 1416 C C . THR A 1 179 ? -16.868 9.674 2.811 1.00 97.62 179 THR A C 1
ATOM 1418 O O . THR A 1 179 ? -16.487 9.283 1.708 1.00 97.62 179 THR A O 1
ATOM 1421 N N . LEU A 1 180 ? -17.818 9.043 3.509 1.00 97.88 180 LEU A N 1
ATOM 1422 C CA . LEU A 1 180 ? -18.581 7.884 3.038 1.00 97.88 180 LEU A CA 1
ATOM 1423 C C . LEU A 1 180 ? -20.080 8.125 3.285 1.00 97.88 180 LEU A C 1
ATOM 1425 O O . LEU A 1 180 ? -20.527 7.943 4.416 1.00 97.88 180 LEU A O 1
ATOM 1429 N N . PRO A 1 181 ? -20.861 8.534 2.268 1.00 96.56 181 PRO A N 1
ATOM 1430 C CA . PRO A 1 181 ? -22.256 8.946 2.463 1.00 96.56 181 PRO A CA 1
ATOM 1431 C C . PRO A 1 181 ? -23.202 7.842 2.940 1.00 96.56 181 PRO A C 1
ATOM 1433 O O . PRO A 1 181 ? -24.110 8.105 3.726 1.00 96.56 181 PRO A O 1
ATOM 1436 N N . ASP A 1 182 ? -22.983 6.617 2.469 1.00 97.88 182 ASP A N 1
ATOM 1437 C CA . ASP A 1 182 ? -23.849 5.472 2.738 1.00 97.88 182 ASP A CA 1
ATOM 1438 C C . ASP A 1 182 ? -23.638 4.931 4.172 1.00 97.88 182 ASP A C 1
ATOM 1440 O O . ASP A 1 182 ? -22.536 4.461 4.483 1.00 97.88 182 ASP A O 1
ATOM 1444 N N . PRO A 1 183 ? -24.660 4.981 5.052 1.00 97.94 183 PRO A N 1
ATOM 1445 C CA . PRO A 1 183 ? -24.549 4.501 6.426 1.00 97.94 183 PRO A CA 1
ATOM 1446 C C . PRO A 1 183 ? -24.291 2.995 6.530 1.00 97.94 183 PRO A C 1
ATOM 1448 O O . PRO A 1 183 ? -23.519 2.591 7.396 1.00 97.94 183 PRO A O 1
ATOM 1451 N N . GLU A 1 184 ? -24.860 2.175 5.643 1.00 98.06 184 GLU A N 1
ATOM 1452 C CA . GLU A 1 184 ? -24.666 0.721 5.667 1.00 98.06 184 GLU A CA 1
ATOM 1453 C C . GLU A 1 184 ? -23.206 0.383 5.350 1.00 98.06 184 GLU A C 1
ATOM 1455 O O . GLU A 1 184 ? -22.567 -0.414 6.034 1.00 98.06 184 GLU A O 1
ATOM 1460 N N . ARG A 1 185 ? -22.610 1.076 4.374 1.00 98.19 185 ARG A N 1
ATOM 1461 C CA . ARG A 1 185 ? -21.185 0.899 4.052 1.00 98.19 185 ARG A CA 1
ATOM 1462 C C . ARG A 1 185 ? -20.265 1.383 5.170 1.00 98.19 185 ARG A C 1
ATOM 1464 O O . ARG A 1 185 ? -19.193 0.806 5.341 1.00 98.19 185 ARG A O 1
ATOM 1471 N N . ARG A 1 186 ? -20.654 2.417 5.928 1.00 98.56 186 ARG A N 1
ATOM 1472 C CA . ARG A 1 186 ? -19.908 2.848 7.126 1.00 98.56 186 ARG A CA 1
ATOM 1473 C C . ARG A 1 186 ? -19.935 1.778 8.214 1.00 98.56 186 ARG A C 1
ATOM 1475 O O . ARG A 1 186 ? -18.897 1.527 8.818 1.00 98.56 186 ARG A O 1
ATOM 1482 N N . GLU A 1 187 ? -21.078 1.129 8.420 1.00 98.44 187 GLU A N 1
ATOM 1483 C CA . GLU A 1 187 ? -21.200 -0.003 9.341 1.00 98.44 187 GLU A CA 1
ATOM 1484 C C . GLU A 1 187 ? -20.298 -1.167 8.906 1.00 98.44 187 GLU A C 1
ATOM 1486 O O . GLU A 1 187 ? -19.453 -1.598 9.687 1.00 98.44 187 GLU A O 1
ATOM 1491 N N . ARG A 1 188 ? -20.369 -1.603 7.638 1.00 98.62 188 ARG A N 1
ATOM 1492 C CA . ARG A 1 188 ? -19.480 -2.664 7.127 1.00 98.62 188 ARG A CA 1
ATOM 1493 C C . ARG A 1 188 ? -18.001 -2.293 7.268 1.00 98.62 188 ARG A C 1
ATOM 1495 O O . ARG A 1 188 ? -17.181 -3.118 7.654 1.00 98.62 188 ARG A O 1
ATOM 1502 N N . MET A 1 189 ? -17.631 -1.040 6.998 1.00 98.75 189 MET A N 1
ATOM 1503 C CA . MET A 1 189 ? -16.249 -0.571 7.158 1.00 98.75 189 MET A CA 1
ATOM 1504 C C . MET A 1 189 ? -15.762 -0.648 8.613 1.00 98.75 189 MET A C 1
ATOM 1506 O O . MET A 1 189 ? -14.598 -0.970 8.845 1.00 98.75 189 MET A O 1
ATOM 1510 N N . ALA A 1 190 ? -16.640 -0.401 9.587 1.00 98.69 190 ALA A N 1
ATOM 1511 C CA . ALA A 1 190 ? -16.325 -0.589 10.999 1.00 98.69 190 ALA A CA 1
ATOM 1512 C C . ALA A 1 190 ? -16.055 -2.070 11.331 1.00 98.69 190 ALA A C 1
ATOM 1514 O O . ALA A 1 190 ? -15.131 -2.361 12.085 1.00 98.69 190 ALA A O 1
ATOM 1515 N N . GLU A 1 191 ? -16.779 -3.013 10.719 1.00 98.81 191 GLU A N 1
ATOM 1516 C CA . GLU A 1 191 ? -16.510 -4.457 10.861 1.00 98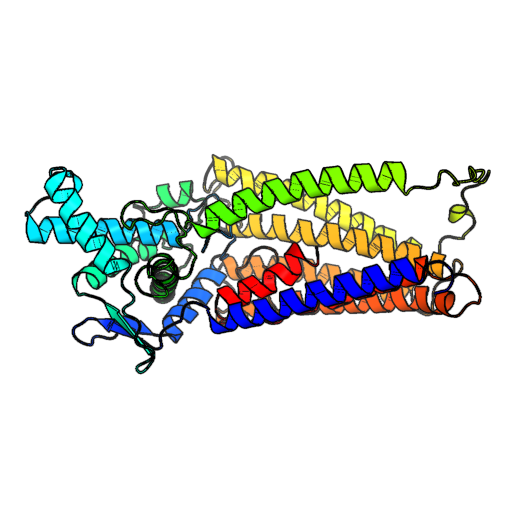.81 191 GLU A CA 1
ATOM 1517 C C . GLU A 1 191 ? -15.133 -4.845 10.304 1.00 98.81 191 GLU A C 1
ATOM 1519 O O . GLU A 1 191 ? -14.421 -5.658 10.895 1.00 98.81 191 GLU A O 1
ATOM 1524 N N . PHE A 1 192 ? -14.711 -4.217 9.203 1.00 98.88 192 PHE A N 1
ATOM 1525 C CA . PHE A 1 192 ? -13.359 -4.389 8.671 1.00 98.88 192 PHE A CA 1
ATOM 1526 C C . PHE A 1 192 ? -12.283 -3.848 9.622 1.00 98.88 192 PHE A C 1
ATOM 1528 O O . PHE A 1 192 ? -11.311 -4.552 9.891 1.00 98.88 192 PHE A O 1
ATOM 1535 N N . PHE A 1 193 ? -12.455 -2.643 10.176 1.00 98.88 193 PHE A N 1
ATOM 1536 C CA . PHE A 1 193 ? -11.518 -2.087 11.165 1.00 98.88 193 PHE A CA 1
ATOM 1537 C C . PHE A 1 193 ? -11.463 -2.916 12.451 1.00 98.88 193 PHE A C 1
ATOM 1539 O O . PHE A 1 193 ? -10.383 -3.138 12.999 1.00 98.88 193 PHE A O 1
ATOM 1546 N N . PHE A 1 194 ? -12.607 -3.440 12.896 1.00 98.88 194 PHE A N 1
ATOM 1547 C CA . PHE A 1 194 ? -12.644 -4.415 13.977 1.00 98.88 194 PHE A CA 1
ATOM 1548 C C . PHE A 1 194 ? -11.797 -5.643 13.641 1.00 98.88 194 PHE A C 1
ATOM 1550 O O . PHE A 1 194 ? -10.952 -6.031 14.443 1.00 98.88 194 PHE A O 1
ATOM 1557 N N . TRP A 1 195 ? -11.982 -6.248 12.464 1.00 98.88 195 TRP A N 1
ATOM 1558 C CA . TRP A 1 195 ? -11.231 -7.443 12.084 1.00 98.88 195 TRP A CA 1
ATOM 1559 C C . TRP A 1 195 ? -9.717 -7.184 12.043 1.00 98.88 195 TRP A C 1
ATOM 1561 O O . TRP A 1 195 ? -8.941 -7.997 12.558 1.00 98.88 195 TRP A O 1
ATOM 1571 N N . THR A 1 196 ? -9.276 -6.038 11.508 1.00 98.88 196 THR A N 1
ATOM 1572 C CA . THR A 1 196 ? -7.845 -5.703 11.487 1.00 98.88 196 THR A CA 1
ATOM 1573 C C . THR A 1 196 ? -7.281 -5.519 12.899 1.00 98.88 196 THR A C 1
ATOM 1575 O O . THR A 1 196 ? -6.149 -5.945 13.151 1.00 98.88 196 THR A O 1
ATOM 1578 N N . ALA A 1 197 ? -8.054 -4.936 13.825 1.00 98.88 197 ALA A N 1
ATOM 1579 C CA . ALA A 1 197 ? -7.683 -4.740 15.233 1.00 98.88 197 ALA A CA 1
ATOM 1580 C C . ALA A 1 197 ? -7.734 -6.035 16.055 1.00 98.88 197 ALA A C 1
ATOM 1582 O O . ALA A 1 197 ? -6.871 -6.272 16.906 1.00 98.88 197 ALA A O 1
ATOM 1583 N N . TRP A 1 198 ? -8.695 -6.910 15.771 1.00 98.75 198 TRP A N 1
ATOM 1584 C CA . TRP A 1 198 ? -8.783 -8.252 16.336 1.00 98.75 198 TRP A CA 1
ATOM 1585 C C . TRP A 1 198 ? -7.543 -9.070 15.965 1.00 98.75 198 TRP A C 1
ATOM 1587 O O . TRP A 1 198 ? -6.830 -9.541 16.852 1.00 98.75 198 TRP A O 1
ATOM 1597 N N . ALA A 1 199 ? -7.191 -9.126 14.676 1.00 98.56 199 ALA A N 1
ATOM 1598 C CA . ALA A 1 199 ? -5.978 -9.806 14.223 1.00 98.56 199 ALA A CA 1
ATOM 1599 C C . ALA A 1 199 ? -4.711 -9.233 14.893 1.00 98.56 199 ALA A C 1
ATOM 1601 O O . ALA A 1 199 ? -3.776 -9.968 15.215 1.00 98.56 199 ALA A O 1
ATOM 1602 N N . ALA A 1 200 ? -4.687 -7.924 15.150 1.00 98.69 200 ALA A N 1
ATOM 1603 C CA . ALA A 1 200 ? -3.553 -7.244 15.766 1.00 98.69 200 ALA A CA 1
ATOM 1604 C C . ALA A 1 200 ? -3.408 -7.460 17.287 1.00 98.69 200 ALA A C 1
ATOM 1606 O O . ALA A 1 200 ? -2.323 -7.259 17.844 1.00 98.69 200 ALA A O 1
ATOM 1607 N N . SER A 1 201 ? -4.476 -7.882 17.966 1.00 98.44 201 SER A N 1
ATOM 1608 C CA . SER A 1 201 ? -4.527 -8.026 19.430 1.00 98.44 201 SER A CA 1
ATOM 1609 C C . SER A 1 201 ? -4.623 -9.471 19.918 1.00 98.44 201 SER A C 1
ATOM 1611 O O . SER A 1 201 ? -4.283 -9.738 21.068 1.00 98.44 201 SER A O 1
ATOM 1613 N N . THR A 1 202 ? -5.022 -10.404 19.053 1.00 98.25 202 THR A N 1
ATOM 1614 C CA . THR A 1 202 ? -5.218 -11.817 19.394 1.00 98.25 202 THR A CA 1
ATOM 1615 C C . THR A 1 202 ? -3.992 -12.669 19.063 1.00 98.25 202 THR A C 1
ATOM 1617 O O . THR A 1 202 ? -3.445 -12.589 17.961 1.00 98.25 202 THR A O 1
ATOM 1620 N N . GLU A 1 203 ? -3.558 -13.493 20.021 1.00 97.44 203 GLU A N 1
ATOM 1621 C CA . GLU A 1 203 ? -2.421 -14.412 19.881 1.00 97.44 203 GLU A CA 1
ATOM 1622 C C . GLU A 1 203 ? -2.704 -15.517 18.855 1.00 97.44 203 GLU A C 1
ATOM 1624 O O . GLU A 1 203 ? -3.807 -16.060 18.798 1.00 97.44 203 GLU A O 1
ATOM 1629 N N . ARG A 1 204 ? -1.702 -15.886 18.047 1.00 93.44 204 ARG A N 1
ATOM 1630 C CA . ARG A 1 204 ? -1.836 -17.019 17.109 1.00 93.44 204 ARG A CA 1
ATOM 1631 C C . ARG A 1 204 ? -2.048 -18.325 17.868 1.00 93.44 204 ARG A C 1
ATOM 1633 O O . ARG A 1 204 ? -2.974 -19.082 17.590 1.00 93.44 204 ARG A O 1
ATOM 1640 N N . THR A 1 205 ? -1.188 -18.544 18.850 1.00 89.94 205 THR A N 1
ATOM 1641 C CA . THR A 1 205 ? -1.198 -19.648 19.805 1.00 89.94 205 THR A CA 1
ATOM 1642 C C . THR A 1 205 ? -0.966 -19.064 21.196 1.00 89.94 205 THR A C 1
ATOM 1644 O O . THR A 1 205 ? -0.330 -18.021 21.349 1.00 89.94 205 THR A O 1
ATOM 1647 N N . SER A 1 206 ? -1.515 -19.714 22.222 1.00 90.31 206 SER A N 1
ATOM 1648 C CA . SER A 1 206 ? -1.458 -19.208 23.597 1.00 90.31 206 SER A CA 1
ATOM 1649 C C . SER A 1 206 ? -0.013 -18.976 24.055 1.00 90.31 206 SER A C 1
ATOM 1651 O O . SER A 1 206 ? 0.772 -19.920 24.125 1.00 90.31 206 SER A O 1
ATOM 1653 N N . GLY A 1 207 ? 0.305 -17.744 24.451 1.00 86.44 207 GLY A N 1
ATOM 1654 C CA . GLY A 1 207 ? 1.623 -17.334 24.939 1.00 86.44 207 GLY A CA 1
ATOM 1655 C C . GLY A 1 207 ? 2.619 -16.914 23.852 1.00 86.44 207 GLY A C 1
ATOM 1656 O O . GLY A 1 207 ? 3.766 -16.604 24.183 1.00 86.44 207 GLY A O 1
ATOM 1657 N N . GLU A 1 208 ? 2.212 -16.889 22.581 1.00 91.12 208 GLU A N 1
ATOM 1658 C CA . GLU A 1 208 ? 3.030 -16.409 21.464 1.00 91.12 208 GLU A CA 1
ATOM 1659 C C . GLU A 1 208 ? 2.638 -14.984 21.026 1.00 91.12 208 GLU A C 1
ATOM 1661 O O . GLU A 1 208 ? 1.963 -14.231 21.730 1.00 91.12 208 GLU A O 1
ATOM 1666 N N . ALA A 1 209 ? 3.134 -14.565 19.862 1.00 96.12 209 ALA A N 1
ATOM 1667 C CA . ALA A 1 209 ? 2.813 -13.274 19.284 1.00 96.12 209 ALA A CA 1
ATOM 1668 C C . ALA A 1 209 ? 1.382 -13.231 18.716 1.00 96.12 209 ALA A C 1
ATOM 1670 O O . ALA A 1 209 ? 0.802 -14.254 18.339 1.00 96.12 209 ALA A O 1
ATOM 1671 N N . THR A 1 210 ? 0.834 -12.021 18.586 1.00 98.12 210 THR A N 1
ATOM 1672 C CA . THR A 1 210 ? -0.409 -11.793 17.833 1.00 98.12 210 THR A CA 1
ATOM 1673 C C . THR A 1 210 ? -0.235 -12.078 16.340 1.00 98.12 210 THR A C 1
ATOM 1675 O O . THR A 1 210 ? 0.893 -12.249 15.860 1.00 98.12 210 THR A O 1
ATOM 1678 N N . TYR A 1 211 ? -1.324 -12.126 15.559 1.00 97.94 211 TYR A N 1
ATOM 1679 C CA . TYR A 1 211 ? -1.215 -12.423 14.121 1.00 97.94 211 TYR A CA 1
ATOM 1680 C C . TYR A 1 211 ? -0.306 -11.451 13.354 1.00 97.94 211 TYR A C 1
ATOM 1682 O O . TYR A 1 211 ? 0.305 -11.841 12.356 1.00 97.94 211 TYR A O 1
ATOM 1690 N N . THR A 1 212 ? -0.161 -10.226 13.854 1.00 97.81 212 THR A N 1
ATOM 1691 C CA . THR A 1 212 ? 0.683 -9.141 13.327 1.00 97.81 212 THR A CA 1
ATOM 1692 C C . THR A 1 212 ? 2.040 -9.031 14.036 1.00 97.81 212 THR A C 1
ATOM 1694 O O . THR A 1 212 ? 2.723 -8.017 13.914 1.00 97.81 212 THR A O 1
ATOM 1697 N N . ASN A 1 213 ? 2.460 -10.064 14.773 1.00 97.44 213 ASN A N 1
ATOM 1698 C CA . ASN A 1 213 ? 3.702 -10.091 15.551 1.00 97.44 213 ASN A CA 1
ATOM 1699 C C . ASN A 1 213 ? 3.782 -8.992 16.633 1.00 97.44 213 ASN A C 1
ATOM 1701 O O . ASN A 1 213 ? 4.808 -8.322 16.765 1.00 97.44 213 ASN A O 1
ATOM 1705 N N . ASN A 1 214 ? 2.710 -8.822 17.418 1.00 98.12 214 ASN A N 1
ATOM 1706 C CA . ASN A 1 214 ? 2.564 -7.826 18.495 1.00 98.12 214 ASN A CA 1
ATOM 1707 C C . ASN A 1 214 ? 2.574 -6.355 18.040 1.00 98.12 214 ASN A C 1
ATOM 1709 O O . ASN A 1 214 ? 2.812 -5.456 18.848 1.00 98.12 214 ASN A O 1
ATOM 1713 N N . TRP A 1 215 ? 2.308 -6.088 16.765 1.00 98.50 215 TRP A N 1
ATOM 1714 C CA . TRP A 1 215 ? 1.954 -4.747 16.302 1.00 98.50 215 TRP A CA 1
ATOM 1715 C C . TRP A 1 215 ? 0.433 -4.529 16.452 1.00 98.50 215 TRP A C 1
ATOM 1717 O O . TRP A 1 215 ? -0.310 -5.470 16.180 1.00 98.50 215 TRP A O 1
ATOM 1727 N N . PRO A 1 216 ? -0.075 -3.333 16.808 1.00 98.44 216 PRO A N 1
ATOM 1728 C CA . PRO A 1 216 ? 0.639 -2.093 17.115 1.00 98.44 216 PRO A CA 1
ATOM 1729 C C . PRO A 1 216 ? 1.119 -2.064 18.567 1.00 98.44 216 PRO A C 1
ATOM 1731 O O . PRO A 1 216 ? 0.624 -2.827 19.390 1.00 98.44 216 PRO A O 1
ATOM 1734 N N . HIS A 1 217 ? 2.048 -1.160 18.892 1.00 98.50 217 HIS A N 1
ATOM 1735 C CA . HIS A 1 217 ? 2.483 -0.949 20.275 1.00 98.50 217 HIS A CA 1
ATOM 1736 C C . HIS A 1 217 ? 1.313 -0.469 21.145 1.00 98.50 217 HIS A C 1
ATOM 1738 O O . HIS A 1 217 ? 0.832 0.650 20.974 1.00 98.50 217 HIS A O 1
ATOM 1744 N N . GLU A 1 218 ? 0.895 -1.307 22.090 1.00 98.50 218 GLU A N 1
ATOM 1745 C CA . GLU A 1 218 ? -0.243 -1.052 22.975 1.00 98.50 218 GLU A CA 1
ATOM 1746 C C . GLU A 1 218 ? 0.032 -1.663 24.362 1.00 98.50 218 GLU A C 1
ATOM 1748 O O . GLU A 1 218 ? -0.130 -2.876 24.556 1.00 98.50 218 GLU A O 1
ATOM 1753 N N . PRO A 1 219 ? 0.485 -0.849 25.336 1.00 97.75 219 PRO A N 1
ATOM 1754 C CA . PRO A 1 219 ? 0.805 -1.314 26.683 1.00 97.75 219 PRO A CA 1
ATOM 1755 C C . PRO A 1 219 ? -0.374 -1.942 27.432 1.00 97.75 219 PRO A C 1
ATOM 1757 O O . PRO A 1 219 ? -0.144 -2.815 28.263 1.00 97.75 219 PRO A O 1
ATOM 1760 N N . LEU A 1 220 ? -1.623 -1.553 27.138 1.00 98.12 220 LEU A N 1
ATOM 1761 C CA . LEU A 1 220 ? -2.805 -2.090 27.829 1.00 98.12 220 LEU A CA 1
ATOM 1762 C C . LEU A 1 220 ? -2.966 -3.611 27.658 1.00 98.12 220 LEU A C 1
ATOM 1764 O O . LEU A 1 220 ? -3.513 -4.278 28.534 1.00 98.12 220 LEU A O 1
ATOM 1768 N N . ILE A 1 221 ? -2.458 -4.167 26.555 1.00 98.00 221 ILE A N 1
ATOM 1769 C CA . ILE A 1 221 ? -2.493 -5.605 26.252 1.00 98.00 221 ILE A CA 1
ATOM 1770 C C . ILE A 1 221 ? -1.092 -6.195 26.039 1.00 98.00 221 ILE A C 1
ATOM 1772 O O . ILE A 1 221 ? -0.955 -7.237 25.403 1.00 98.00 221 ILE A O 1
ATOM 1776 N N . ASP A 1 222 ? -0.042 -5.549 26.555 1.00 96.69 222 ASP A N 1
ATOM 1777 C CA . ASP A 1 222 ? 1.364 -5.956 26.389 1.00 96.69 222 ASP A CA 1
ATOM 1778 C C . ASP A 1 222 ? 1.788 -6.206 24.928 1.00 96.69 222 ASP A C 1
ATOM 1780 O O . ASP A 1 222 ? 2.647 -7.053 24.654 1.00 96.69 222 ASP A O 1
ATOM 1784 N N . ASN A 1 223 ? 1.239 -5.459 23.969 1.00 98.25 223 ASN A N 1
ATOM 1785 C CA . ASN A 1 223 ? 1.787 -5.483 22.620 1.00 98.25 223 ASN A CA 1
ATOM 1786 C C . ASN A 1 223 ? 3.138 -4.761 22.607 1.00 98.25 223 ASN A C 1
ATOM 1788 O O . ASN A 1 223 ? 3.239 -3.536 22.524 1.00 98.25 223 ASN A O 1
ATOM 1792 N N . ARG A 1 224 ? 4.190 -5.568 22.718 1.00 96.62 224 ARG A N 1
ATOM 1793 C CA . ARG A 1 224 ? 5.598 -5.172 22.719 1.00 96.62 224 ARG A CA 1
ATOM 1794 C C . ARG A 1 224 ? 6.392 -6.067 21.765 1.00 96.62 224 ARG A C 1
ATOM 1796 O O . ARG A 1 224 ? 5.972 -7.207 21.532 1.00 96.62 224 ARG A O 1
ATOM 1803 N N . PRO A 1 225 ? 7.554 -5.607 21.262 1.00 96.94 225 PRO A N 1
ATOM 1804 C CA . PRO A 1 225 ? 8.421 -6.435 20.432 1.00 96.94 225 PRO A CA 1
ATOM 1805 C C . PRO A 1 225 ? 8.713 -7.785 21.095 1.00 96.94 225 PRO A C 1
ATOM 1807 O O . PRO A 1 225 ? 9.034 -7.851 22.284 1.00 96.94 225 PRO A O 1
ATOM 1810 N N . THR A 1 226 ? 8.584 -8.865 20.327 1.00 95.62 226 THR A N 1
ATOM 1811 C CA . THR A 1 226 ? 8.913 -10.215 20.795 1.00 95.62 226 THR A CA 1
ATOM 1812 C C . THR A 1 226 ? 10.421 -10.369 21.000 1.00 95.62 226 THR A C 1
ATOM 1814 O O . THR A 1 226 ? 11.225 -9.603 20.463 1.00 95.62 226 THR A O 1
ATOM 1817 N N . ALA A 1 227 ? 10.832 -11.392 21.752 1.00 94.81 227 ALA A N 1
ATOM 1818 C CA . ALA A 1 227 ? 12.252 -11.690 21.930 1.00 94.81 227 ALA A CA 1
ATOM 1819 C C . ALA A 1 227 ? 12.954 -11.950 20.582 1.00 94.81 227 ALA A C 1
ATOM 1821 O O . ALA A 1 227 ? 14.038 -11.421 20.340 1.00 94.81 227 ALA A O 1
ATOM 1822 N N . GLU A 1 228 ? 12.309 -12.695 19.678 1.00 93.62 228 GLU A N 1
ATOM 1823 C CA . GLU A 1 228 ? 12.840 -12.963 18.337 1.00 93.62 228 GLU A CA 1
ATOM 1824 C C . GLU A 1 228 ? 13.006 -11.690 17.503 1.00 93.62 228 GLU A C 1
ATOM 1826 O O . GLU A 1 228 ? 14.011 -11.554 16.806 1.00 93.62 228 GLU A O 1
ATOM 1831 N N . ASN A 1 229 ? 12.078 -10.731 17.609 1.00 96.44 229 ASN A N 1
ATOM 1832 C CA . ASN A 1 229 ? 12.189 -9.439 16.929 1.00 96.44 229 ASN A CA 1
ATOM 1833 C C . ASN A 1 229 ? 13.493 -8.716 17.320 1.00 96.44 229 ASN A C 1
ATOM 1835 O O . ASN A 1 229 ? 14.255 -8.291 16.449 1.00 96.44 229 ASN A O 1
ATOM 1839 N N . ILE A 1 230 ? 13.801 -8.664 18.621 1.00 97.12 230 ILE A N 1
ATOM 1840 C CA . ILE A 1 230 ? 15.026 -8.032 19.137 1.00 97.12 230 ILE A CA 1
ATOM 1841 C C . ILE A 1 230 ? 16.275 -8.784 18.654 1.00 97.12 230 ILE A C 1
ATOM 1843 O O . ILE A 1 230 ? 17.235 -8.160 18.196 1.00 97.12 230 ILE A O 1
ATOM 1847 N N . VAL A 1 231 ? 16.266 -10.120 18.717 1.00 98.12 231 VAL A N 1
ATOM 1848 C CA . VAL A 1 231 ? 17.398 -10.954 18.276 1.00 98.12 231 VAL A CA 1
ATOM 1849 C C . VAL A 1 231 ? 17.698 -10.738 16.792 1.00 98.12 231 VAL A C 1
ATOM 1851 O O . VAL A 1 231 ? 18.850 -10.477 16.437 1.00 98.12 231 VAL A O 1
ATOM 1854 N N . TRP A 1 232 ? 16.682 -10.785 15.926 1.00 97.94 232 TRP A N 1
ATOM 1855 C CA . TRP A 1 232 ? 16.861 -10.584 14.487 1.00 97.94 232 TRP A CA 1
ATOM 1856 C C . TRP A 1 232 ? 17.270 -9.153 14.132 1.00 97.94 232 TRP A C 1
ATOM 1858 O O . TRP A 1 232 ? 18.091 -8.976 13.233 1.00 97.94 232 TRP A O 1
ATOM 1868 N N . SER A 1 233 ? 16.791 -8.147 14.870 1.00 97.94 233 SER A N 1
ATOM 1869 C CA . SER A 1 233 ? 17.224 -6.756 14.688 1.00 97.94 233 SER A CA 1
ATOM 1870 C C . SER A 1 233 ? 18.707 -6.559 15.017 1.00 97.94 233 SER A C 1
ATOM 1872 O O . SER A 1 233 ? 19.401 -5.816 14.323 1.00 97.94 233 SER A O 1
ATOM 1874 N N . ILE A 1 234 ? 19.224 -7.208 16.063 1.00 98.31 234 ILE A N 1
ATOM 1875 C CA . ILE A 1 234 ? 20.657 -7.146 16.387 1.00 98.31 234 ILE A CA 1
ATOM 1876 C C . ILE A 1 234 ? 21.458 -7.925 15.339 1.00 98.31 234 ILE A C 1
ATOM 1878 O O . ILE A 1 234 ? 22.465 -7.425 14.829 1.00 98.31 234 ILE A O 1
ATOM 1882 N N . ALA A 1 235 ? 20.993 -9.122 14.971 1.00 98.44 235 ALA A N 1
ATOM 1883 C CA . ALA A 1 235 ? 21.638 -9.948 13.957 1.00 98.44 235 ALA A CA 1
ATOM 1884 C C . ALA A 1 235 ? 21.754 -9.218 12.609 1.00 98.44 235 ALA A C 1
ATOM 1886 O O . ALA A 1 235 ? 22.815 -9.270 11.988 1.00 98.44 235 ALA A O 1
ATOM 1887 N N . SER A 1 236 ? 20.728 -8.476 12.175 1.00 98.38 236 SER A N 1
ATOM 1888 C CA . SER A 1 236 ? 20.777 -7.717 10.920 1.00 98.38 236 SER A CA 1
ATOM 1889 C C . SER A 1 236 ? 21.837 -6.613 10.935 1.00 98.38 236 SER A C 1
ATOM 1891 O O . SER A 1 236 ? 22.520 -6.416 9.933 1.00 98.38 236 SER A O 1
ATOM 1893 N N . VAL A 1 237 ? 22.027 -5.921 12.065 1.00 98.44 237 VAL A N 1
ATOM 1894 C CA . VAL A 1 237 ? 23.074 -4.890 12.211 1.00 98.44 237 VAL A CA 1
ATOM 1895 C C . VAL A 1 237 ? 24.467 -5.517 12.166 1.00 98.44 237 VAL A C 1
ATOM 1897 O O . VAL A 1 237 ? 25.354 -5.011 11.477 1.00 98.44 237 VAL A O 1
ATOM 1900 N N . VAL A 1 238 ? 24.659 -6.650 12.847 1.00 98.50 238 VAL A N 1
ATOM 1901 C CA . VAL A 1 238 ? 25.928 -7.394 12.811 1.00 98.50 238 VAL A CA 1
ATOM 1902 C C . VAL A 1 238 ? 26.239 -7.870 11.391 1.00 98.50 238 VAL A C 1
ATOM 1904 O O . VAL A 1 238 ? 27.352 -7.660 10.909 1.00 98.50 238 VAL A O 1
ATOM 1907 N N . LEU A 1 239 ? 25.257 -8.455 10.695 1.00 98.38 239 LEU A N 1
ATOM 1908 C CA . LEU A 1 239 ? 25.403 -8.907 9.310 1.00 98.38 239 LEU A CA 1
ATOM 1909 C C . LEU A 1 239 ? 25.676 -7.750 8.344 1.00 98.38 239 LEU A C 1
ATOM 1911 O O . LEU A 1 239 ? 26.469 -7.924 7.424 1.00 98.38 239 LEU A O 1
ATOM 1915 N N . LEU A 1 240 ? 25.080 -6.573 8.562 1.00 98.25 240 LEU A N 1
ATOM 1916 C CA . LEU A 1 240 ? 25.364 -5.369 7.781 1.00 98.25 240 LEU A CA 1
ATOM 1917 C C . LEU A 1 240 ? 26.830 -4.947 7.932 1.00 98.25 240 LEU A C 1
ATOM 1919 O O . LEU A 1 240 ? 27.532 -4.809 6.932 1.00 98.25 240 LEU A O 1
ATOM 1923 N N . VAL A 1 241 ? 27.307 -4.769 9.168 1.00 98.50 241 VAL A N 1
ATOM 1924 C CA . VAL A 1 241 ? 28.691 -4.337 9.436 1.00 98.50 241 VAL A CA 1
ATOM 1925 C C . VAL A 1 241 ? 29.689 -5.363 8.901 1.00 98.50 241 VAL A C 1
ATOM 1927 O O . VAL A 1 241 ? 30.649 -5.000 8.219 1.00 98.50 241 VAL A O 1
ATOM 1930 N N . PHE A 1 242 ? 29.434 -6.648 9.156 1.00 98.50 242 PHE A N 1
ATOM 1931 C CA . PHE A 1 242 ? 30.246 -7.735 8.622 1.00 98.50 242 PHE A CA 1
ATOM 1932 C C . PHE A 1 242 ? 30.233 -7.748 7.090 1.00 98.50 242 PHE A C 1
ATOM 1934 O O . PHE A 1 242 ? 31.294 -7.826 6.477 1.00 98.50 242 PHE A O 1
ATOM 1941 N N . GLY A 1 243 ? 29.061 -7.632 6.464 1.00 98.12 243 GLY A N 1
ATOM 1942 C CA . GLY A 1 243 ? 28.896 -7.649 5.013 1.00 98.12 243 GLY A CA 1
ATOM 1943 C C . GLY A 1 243 ? 29.617 -6.492 4.324 1.00 98.12 243 GLY A C 1
ATOM 1944 O O . GLY A 1 243 ? 30.326 -6.717 3.345 1.00 98.12 243 GLY A O 1
ATOM 1945 N N . VAL A 1 244 ? 29.512 -5.274 4.865 1.00 98.38 244 VAL A N 1
ATOM 1946 C CA . VAL A 1 244 ? 30.240 -4.096 4.364 1.00 98.38 244 VAL A CA 1
ATOM 1947 C C . VAL A 1 244 ? 31.750 -4.295 4.503 1.00 98.38 244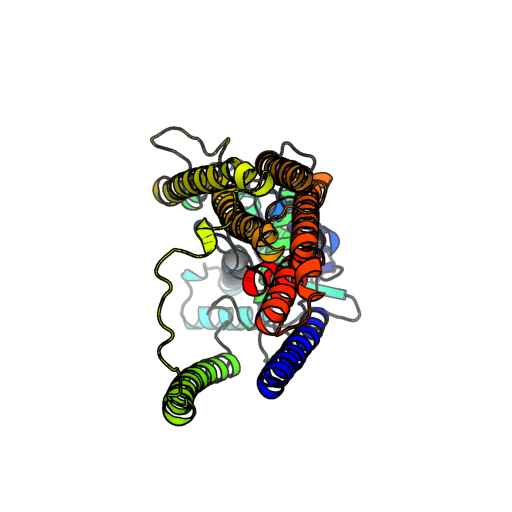 VAL A C 1
ATOM 1949 O O . VAL A 1 244 ? 32.482 -4.119 3.529 1.00 98.38 244 VAL A O 1
ATOM 1952 N N . GLY A 1 245 ? 32.228 -4.713 5.679 1.00 98.38 245 GLY A N 1
ATOM 1953 C CA . GLY A 1 245 ? 33.655 -4.952 5.911 1.00 98.38 245 GLY A CA 1
ATOM 1954 C C . GLY A 1 245 ? 34.221 -6.057 5.014 1.00 98.38 245 GLY A C 1
ATOM 1955 O O . GLY A 1 245 ? 35.275 -5.881 4.402 1.00 98.38 245 GLY A O 1
ATOM 1956 N N . ALA A 1 246 ? 33.494 -7.167 4.875 1.00 98.00 246 ALA A N 1
ATOM 1957 C CA . ALA A 1 246 ? 33.860 -8.276 4.003 1.00 98.00 246 ALA A CA 1
ATOM 1958 C C . ALA A 1 246 ? 33.873 -7.861 2.527 1.00 98.00 246 ALA A C 1
ATOM 1960 O O . ALA A 1 246 ? 34.785 -8.257 1.806 1.00 98.00 246 ALA A O 1
ATOM 1961 N N . LEU A 1 247 ? 32.914 -7.041 2.082 1.00 97.31 247 LEU A N 1
ATOM 1962 C CA . LEU A 1 247 ? 32.882 -6.512 0.719 1.00 97.31 247 LEU A CA 1
ATOM 1963 C C . LEU A 1 247 ? 34.081 -5.601 0.442 1.00 97.31 247 LEU A C 1
ATOM 1965 O O . LEU A 1 247 ? 34.727 -5.769 -0.588 1.00 97.31 247 LEU A O 1
ATOM 1969 N N . VAL A 1 248 ? 34.407 -4.676 1.352 1.00 97.25 248 VAL A N 1
ATOM 1970 C CA . VAL A 1 248 ? 35.568 -3.779 1.210 1.00 97.25 248 VAL A CA 1
ATOM 1971 C C . VAL A 1 248 ? 36.871 -4.575 1.186 1.00 97.25 248 VAL A C 1
ATOM 1973 O O . VAL A 1 248 ? 37.709 -4.347 0.317 1.00 97.25 248 VAL A O 1
ATOM 1976 N N . TRP A 1 249 ? 37.027 -5.547 2.090 1.00 97.62 249 TRP A N 1
ATOM 1977 C CA . TRP A 1 249 ? 38.189 -6.435 2.109 1.00 97.62 249 TRP A CA 1
ATOM 1978 C C . TRP A 1 249 ? 38.289 -7.244 0.808 1.00 97.62 249 TRP A C 1
ATOM 1980 O O . TRP A 1 249 ? 39.316 -7.224 0.134 1.00 97.62 249 TRP A O 1
ATOM 1990 N N . ALA A 1 250 ? 37.200 -7.894 0.393 1.00 95.50 250 ALA A N 1
ATOM 1991 C CA . ALA A 1 250 ? 37.152 -8.658 -0.846 1.00 95.50 250 ALA A CA 1
ATOM 1992 C C . ALA A 1 250 ? 37.488 -7.784 -2.061 1.00 95.50 250 ALA A C 1
ATOM 1994 O O . ALA A 1 250 ? 38.303 -8.178 -2.889 1.00 95.50 250 ALA A O 1
ATOM 1995 N N . TRP A 1 251 ? 36.910 -6.587 -2.154 1.00 93.62 251 TRP A N 1
ATOM 1996 C CA . TRP A 1 251 ? 37.182 -5.647 -3.235 1.00 93.62 251 TRP A CA 1
ATOM 1997 C C . TRP A 1 251 ? 38.653 -5.215 -3.260 1.00 93.62 251 TRP A C 1
ATOM 1999 O O . TRP A 1 251 ? 39.269 -5.261 -4.320 1.00 93.62 251 TRP A O 1
ATOM 2009 N N . ALA A 1 252 ? 39.241 -4.882 -2.107 1.00 93.62 252 ALA A N 1
ATOM 2010 C CA . ALA A 1 252 ? 40.627 -4.424 -2.017 1.00 93.62 252 ALA A CA 1
ATOM 2011 C C . ALA A 1 252 ? 41.658 -5.514 -2.366 1.00 93.62 252 ALA A C 1
ATOM 2013 O O . ALA A 1 252 ? 42.695 -5.205 -2.941 1.00 93.62 252 ALA A O 1
ATOM 2014 N N . PHE A 1 253 ? 41.386 -6.783 -2.034 1.00 93.75 253 PHE A N 1
ATOM 2015 C CA . PHE A 1 253 ? 42.350 -7.878 -2.217 1.00 93.75 253 PHE A CA 1
ATOM 2016 C C . PHE A 1 253 ? 42.107 -8.745 -3.463 1.00 93.75 253 PHE A C 1
ATOM 2018 O O . PHE A 1 253 ? 43.048 -9.346 -3.979 1.00 93.75 253 PHE A O 1
ATOM 2025 N N . LEU A 1 254 ? 40.862 -8.864 -3.942 1.00 90.94 254 LEU A N 1
ATOM 2026 C CA . LEU A 1 254 ? 40.521 -9.712 -5.095 1.00 90.94 254 LEU A CA 1
ATOM 2027 C C . LEU A 1 254 ? 40.453 -8.931 -6.410 1.00 90.94 254 LEU A C 1
ATOM 2029 O O . LEU A 1 254 ? 40.466 -9.558 -7.477 1.00 90.94 254 LEU A O 1
ATOM 2033 N N . ARG A 1 255 ? 40.372 -7.593 -6.369 1.00 84.00 255 ARG A N 1
ATOM 2034 C CA . ARG A 1 255 ? 40.464 -6.775 -7.580 1.00 84.00 255 ARG A CA 1
ATOM 2035 C C . ARG A 1 255 ? 41.891 -6.860 -8.111 1.00 84.00 255 ARG A C 1
ATOM 2037 O O . ARG A 1 255 ? 42.847 -6.510 -7.432 1.00 84.00 255 ARG A O 1
ATOM 2044 N N . LYS A 1 256 ? 42.032 -7.338 -9.344 1.00 75.31 256 LYS A N 1
ATOM 2045 C CA . LYS A 1 256 ? 43.288 -7.243 -10.088 1.00 75.31 256 LYS A CA 1
ATOM 2046 C C . LYS A 1 256 ? 43.305 -5.872 -10.757 1.00 75.31 256 LYS A C 1
ATOM 2048 O O . LYS A 1 256 ? 42.389 -5.593 -11.526 1.00 75.31 256 LYS A O 1
ATOM 2053 N N . GLU A 1 257 ? 44.301 -5.037 -10.468 1.00 60.88 257 GLU A N 1
ATOM 2054 C CA . GLU A 1 257 ? 44.541 -3.734 -11.119 1.00 60.88 257 GLU A CA 1
ATOM 2055 C C . GLU A 1 257 ? 45.001 -3.902 -12.584 1.00 60.88 257 GLU A C 1
ATOM 2057 O O . GLU A 1 257 ? 46.044 -3.412 -12.992 1.00 60.88 257 GLU A O 1
ATOM 2062 N N . ASN A 1 258 ? 44.230 -4.637 -13.386 1.00 56.53 258 ASN A N 1
ATOM 2063 C CA . ASN A 1 258 ? 44.489 -4.856 -14.810 1.00 56.53 258 ASN A CA 1
ATOM 2064 C C . ASN A 1 258 ? 43.423 -4.161 -15.667 1.00 56.53 258 ASN A C 1
ATOM 2066 O O . ASN A 1 258 ? 42.980 -4.704 -16.677 1.00 56.53 258 ASN A O 1
ATOM 2070 N N . GLU A 1 259 ? 42.959 -2.988 -15.246 1.00 59.00 259 GLU A N 1
ATOM 2071 C CA . GLU A 1 259 ? 42.263 -2.088 -16.159 1.00 59.00 259 GLU A CA 1
ATOM 2072 C C . GLU A 1 259 ? 43.358 -1.332 -16.913 1.00 59.00 259 GLU A C 1
ATOM 2074 O O . GLU A 1 259 ? 43.892 -0.346 -16.416 1.00 59.00 259 GLU A O 1
ATOM 2079 N N . GLU A 1 260 ? 43.763 -1.843 -18.082 1.00 64.94 260 GLU A N 1
ATOM 2080 C CA . GLU A 1 260 ? 44.479 -1.002 -19.045 1.00 64.94 260 GLU A CA 1
ATOM 2081 C C . GLU A 1 260 ? 43.621 0.249 -19.259 1.00 64.94 260 GLU A C 1
ATOM 2083 O O . GLU A 1 260 ? 42.438 0.129 -19.589 1.00 64.94 260 GLU A O 1
ATOM 2088 N N . GLU A 1 261 ? 44.182 1.437 -19.021 1.00 68.19 261 GLU A N 1
ATOM 2089 C CA . GLU A 1 261 ? 43.473 2.688 -19.277 1.00 68.19 261 GLU A CA 1
ATOM 2090 C C . GLU A 1 261 ? 43.100 2.743 -20.762 1.00 68.19 261 GLU A C 1
ATOM 2092 O O . GLU A 1 261 ? 43.923 3.011 -21.640 1.00 68.19 261 GLU A O 1
ATOM 2097 N N . THR A 1 262 ? 41.838 2.436 -21.058 1.00 78.00 262 THR A N 1
ATOM 2098 C CA . THR A 1 262 ? 41.303 2.525 -22.410 1.00 78.00 262 THR A CA 1
ATOM 2099 C C . THR A 1 262 ? 41.293 3.987 -22.822 1.00 78.00 262 THR A C 1
ATOM 2101 O O . THR A 1 262 ? 40.622 4.804 -22.188 1.00 78.00 262 THR A O 1
ATOM 2104 N N . VAL A 1 263 ? 42.012 4.319 -23.894 1.00 87.88 263 VAL A N 1
ATOM 2105 C CA . VAL A 1 263 ? 42.030 5.680 -24.435 1.00 87.88 263 VAL A CA 1
ATOM 2106 C C . VAL A 1 263 ? 40.617 6.053 -24.886 1.00 87.88 263 VAL A C 1
ATOM 2108 O O . VAL A 1 263 ? 40.003 5.341 -25.684 1.00 87.88 263 VAL A O 1
ATOM 2111 N N . ALA A 1 264 ? 40.090 7.157 -24.356 1.00 89.75 264 ALA A N 1
ATOM 2112 C CA . ALA A 1 264 ? 38.794 7.674 -24.771 1.00 89.75 264 ALA A CA 1
ATOM 2113 C C . ALA A 1 264 ? 38.835 8.076 -26.260 1.00 89.75 264 ALA A C 1
ATOM 2115 O O . ALA A 1 264 ? 39.834 8.641 -26.707 1.00 89.75 264 ALA A O 1
ATOM 2116 N N . PRO A 1 265 ? 37.778 7.802 -27.041 1.00 90.25 265 PRO A N 1
ATOM 2117 C CA . PRO A 1 265 ? 37.741 8.185 -28.448 1.00 90.25 265 PRO A CA 1
ATOM 2118 C C . PRO A 1 265 ? 37.667 9.712 -28.612 1.00 90.25 265 PRO A C 1
ATOM 2120 O O . PRO A 1 265 ? 36.986 10.388 -27.843 1.00 90.25 265 PRO A O 1
ATOM 2123 N N . ASP A 1 266 ? 38.297 10.241 -29.667 1.00 92.19 266 ASP A N 1
ATOM 2124 C CA . ASP A 1 266 ? 38.321 11.686 -29.973 1.00 92.19 266 ASP A CA 1
ATOM 2125 C C . ASP A 1 266 ? 36.941 12.266 -30.338 1.00 92.19 266 ASP A C 1
ATOM 2127 O O . ASP A 1 266 ? 36.713 13.473 -30.255 1.00 92.19 266 ASP A O 1
ATOM 2131 N N . VAL A 1 267 ? 36.016 11.410 -30.778 1.00 91.06 267 VAL A N 1
ATOM 2132 C CA . VAL A 1 267 ? 34.653 11.771 -31.186 1.00 91.06 267 VAL A CA 1
ATOM 2133 C C . VAL A 1 267 ? 33.671 10.898 -30.422 1.00 91.06 267 VAL A C 1
ATOM 2135 O O . VAL A 1 267 ? 33.877 9.688 -30.330 1.00 91.06 267 VAL A O 1
ATOM 2138 N N . ASP A 1 268 ? 32.582 11.493 -29.926 1.00 91.69 268 ASP A N 1
ATOM 2139 C CA . ASP A 1 268 ? 31.509 10.755 -29.257 1.00 91.69 268 ASP A CA 1
ATOM 2140 C C . ASP A 1 268 ? 30.907 9.702 -30.211 1.00 91.69 268 ASP A C 1
ATOM 2142 O O . ASP A 1 268 ? 30.217 10.066 -31.177 1.00 91.69 268 ASP A O 1
ATOM 2146 N N . PRO A 1 269 ? 31.110 8.395 -29.948 1.00 89.94 269 PRO A N 1
ATOM 2147 C CA . PRO A 1 269 ? 30.653 7.333 -30.834 1.00 89.94 269 PRO A CA 1
ATOM 2148 C C . PRO A 1 269 ? 29.135 7.320 -31.026 1.00 89.94 269 PRO A C 1
ATOM 2150 O O . PRO A 1 269 ? 28.659 6.884 -32.074 1.00 89.94 269 PRO A O 1
ATOM 2153 N N . ILE A 1 270 ? 28.357 7.819 -30.060 1.00 89.81 270 ILE A N 1
ATOM 2154 C CA . ILE A 1 270 ? 26.891 7.831 -30.145 1.00 89.81 270 ILE A CA 1
ATOM 2155 C C . ILE A 1 270 ? 26.422 8.822 -31.217 1.00 89.81 270 ILE A C 1
ATOM 2157 O O . ILE A 1 270 ? 25.448 8.555 -31.922 1.00 89.81 270 ILE A O 1
ATOM 2161 N N . THR A 1 271 ? 27.149 9.927 -31.407 1.00 90.44 271 THR A N 1
ATOM 2162 C CA . THR A 1 271 ? 26.810 10.959 -32.403 1.00 90.44 271 THR A CA 1
ATOM 2163 C C . THR A 1 271 ? 27.069 10.526 -33.845 1.00 90.44 271 THR A C 1
ATOM 2165 O O . THR A 1 271 ? 26.549 11.141 -34.776 1.00 90.44 271 THR A O 1
ATOM 2168 N N . THR A 1 272 ? 27.824 9.441 -34.048 1.00 89.62 272 THR A N 1
ATOM 2169 C CA . THR A 1 272 ? 28.087 8.885 -35.385 1.00 89.62 272 THR A CA 1
ATOM 2170 C C . THR A 1 272 ? 26.847 8.237 -36.010 1.00 89.62 272 THR A C 1
ATOM 2172 O O . THR A 1 272 ? 26.761 8.106 -37.233 1.00 89.62 272 THR A O 1
ATOM 2175 N N . PHE A 1 273 ? 25.855 7.866 -35.194 1.00 89.88 273 PHE A N 1
ATOM 2176 C CA . PHE A 1 273 ? 24.585 7.334 -35.670 1.00 89.88 273 PHE A CA 1
ATOM 2177 C C . PHE A 1 273 ? 23.613 8.461 -36.029 1.00 89.88 273 PHE A C 1
ATOM 2179 O O . PHE A 1 273 ? 23.375 9.388 -35.256 1.00 89.88 273 PHE A O 1
ATOM 2186 N N . ALA A 1 274 ? 22.972 8.350 -37.194 1.00 91.38 274 ALA A N 1
ATOM 2187 C CA . ALA A 1 274 ? 21.886 9.252 -37.550 1.00 91.38 274 ALA A CA 1
ATOM 2188 C C . ALA A 1 274 ? 20.685 9.041 -36.613 1.00 91.38 274 ALA A C 1
ATOM 2190 O O . ALA A 1 274 ? 20.258 7.910 -36.382 1.00 91.38 274 ALA A O 1
ATOM 2191 N N . VAL A 1 275 ? 20.090 10.137 -36.131 1.00 94.44 275 VAL A N 1
ATOM 2192 C CA . VAL A 1 275 ? 18.894 10.064 -35.282 1.00 94.44 275 VAL A CA 1
ATOM 2193 C C . VAL A 1 275 ? 17.726 9.488 -36.080 1.00 94.44 275 VAL A C 1
ATOM 2195 O O . VAL A 1 275 ? 17.212 10.124 -37.010 1.00 94.44 275 VAL A O 1
ATOM 2198 N N . THR A 1 276 ? 17.291 8.296 -35.683 1.00 96.62 276 THR A N 1
ATOM 2199 C CA . THR A 1 276 ? 16.218 7.545 -36.341 1.00 96.62 276 THR A CA 1
ATOM 2200 C C . THR A 1 276 ? 14.837 8.178 -36.110 1.00 96.62 276 THR A C 1
ATOM 2202 O O . THR A 1 276 ? 14.635 8.919 -35.139 1.00 96.62 276 THR A O 1
ATOM 2205 N N . PRO A 1 277 ? 13.839 7.896 -36.970 1.00 97.56 277 PRO A N 1
ATOM 2206 C CA . PRO A 1 277 ? 12.471 8.360 -36.756 1.00 97.56 277 PRO A CA 1
ATOM 2207 C C . PRO A 1 277 ? 11.871 7.944 -35.405 1.00 97.56 277 PRO A C 1
ATOM 2209 O O . PRO A 1 277 ? 11.139 8.742 -34.815 1.00 97.56 277 PRO A O 1
ATOM 2212 N N . SER A 1 278 ? 12.163 6.735 -34.902 1.00 97.12 278 SER A N 1
ATOM 2213 C CA . SER A 1 278 ? 11.680 6.300 -33.584 1.00 97.12 278 SER A CA 1
ATOM 2214 C C . SER A 1 278 ? 12.317 7.085 -32.430 1.00 97.12 278 SER A C 1
ATOM 2216 O O . SER A 1 278 ? 11.600 7.484 -31.517 1.00 97.12 278 SER A O 1
ATOM 2218 N N . GLN A 1 279 ? 13.613 7.408 -32.510 1.00 97.56 279 GLN A N 1
ATOM 2219 C CA . GLN A 1 279 ? 14.300 8.244 -31.518 1.00 97.56 279 GLN A CA 1
ATOM 2220 C C . GLN A 1 279 ? 13.775 9.681 -31.521 1.00 97.56 279 GLN A C 1
ATOM 2222 O O . GLN A 1 279 ? 13.517 10.240 -30.458 1.00 97.56 279 GLN A O 1
ATOM 2227 N N . ARG A 1 280 ? 13.535 10.278 -32.699 1.00 97.44 280 ARG A N 1
ATOM 2228 C CA . ARG A 1 280 ? 12.921 11.620 -32.784 1.00 97.44 280 ARG A CA 1
ATOM 2229 C C . ARG A 1 280 ? 11.538 11.657 -32.133 1.00 97.44 280 ARG A C 1
ATOM 2231 O O . ARG A 1 280 ? 11.176 12.653 -31.512 1.00 97.44 280 ARG A O 1
ATOM 2238 N N . ALA A 1 281 ? 10.778 10.565 -32.234 1.00 97.81 281 ALA A N 1
ATOM 2239 C CA . ALA A 1 281 ? 9.468 10.442 -31.604 1.00 97.81 281 ALA A CA 1
ATOM 2240 C C . ALA A 1 281 ? 9.522 10.373 -30.067 1.00 97.81 281 ALA A C 1
ATOM 2242 O O . ALA A 1 281 ? 8.468 10.427 -29.443 1.00 97.81 281 ALA A O 1
ATOM 2243 N N . LEU A 1 282 ? 10.699 10.299 -29.435 1.00 98.25 282 LEU A N 1
ATOM 2244 C CA . LEU A 1 282 ? 10.831 10.340 -27.974 1.00 98.25 282 LEU A CA 1
ATOM 2245 C C . LEU A 1 282 ? 10.751 11.756 -27.394 1.00 98.25 282 LEU A C 1
ATOM 2247 O O . LEU A 1 282 ? 10.546 11.896 -26.192 1.00 98.25 282 LEU A O 1
ATOM 2251 N N . GLY A 1 283 ? 10.804 12.810 -28.219 1.00 97.94 283 GLY A N 1
ATOM 2252 C CA . GLY A 1 283 ? 10.635 14.190 -27.740 1.00 97.94 283 GLY A CA 1
ATOM 2253 C C . GLY A 1 283 ? 9.335 14.396 -26.947 1.00 97.94 283 GLY A C 1
ATOM 2254 O O . GLY A 1 283 ? 9.340 15.034 -25.899 1.00 97.94 283 GLY A O 1
ATOM 2255 N N . LYS A 1 284 ? 8.235 13.763 -27.377 1.00 98.12 284 LYS A N 1
ATOM 2256 C CA . LYS A 1 284 ? 6.956 13.780 -26.640 1.00 98.12 284 LYS A CA 1
ATOM 2257 C C . LYS A 1 284 ? 6.993 12.980 -25.332 1.00 98.12 284 LYS A C 1
ATOM 2259 O O . LYS A 1 284 ? 6.323 13.374 -24.387 1.00 98.12 284 LYS A O 1
ATOM 2264 N N . TYR A 1 285 ? 7.780 11.901 -25.250 1.00 98.44 285 TYR A N 1
ATOM 2265 C CA . TYR A 1 285 ? 7.969 11.166 -23.994 1.00 98.44 285 TYR A CA 1
ATOM 2266 C C . TYR A 1 285 ? 8.691 12.046 -22.978 1.00 98.44 285 TYR A C 1
ATOM 2268 O O . TYR A 1 285 ? 8.215 12.190 -21.860 1.00 98.44 285 TYR A O 1
ATOM 2276 N N . LEU A 1 286 ? 9.793 12.682 -23.386 1.00 98.31 286 LEU A N 1
ATOM 2277 C CA . LEU A 1 286 ? 10.562 13.577 -22.519 1.00 98.31 286 LEU A CA 1
ATOM 2278 C C . LEU A 1 286 ? 9.727 14.773 -22.048 1.00 98.31 286 LEU A C 1
ATOM 2280 O O . LEU A 1 286 ? 9.763 15.112 -20.869 1.00 98.31 286 LEU A O 1
ATOM 2284 N N . PHE A 1 287 ? 8.919 15.362 -22.937 1.00 98.31 287 PHE A N 1
ATOM 2285 C CA . PHE A 1 287 ? 7.973 16.409 -22.553 1.00 98.31 287 PHE A CA 1
ATOM 2286 C C . PHE A 1 287 ? 6.992 15.925 -21.476 1.00 98.31 287 PHE A C 1
ATOM 2288 O O . PHE A 1 287 ? 6.834 16.587 -20.455 1.00 98.31 287 PHE A O 1
ATOM 2295 N N . VAL A 1 288 ? 6.364 14.760 -21.671 1.00 97.94 288 VAL A N 1
ATOM 2296 C CA . VAL A 1 288 ? 5.395 14.204 -20.712 1.00 97.94 288 VAL A CA 1
ATOM 2297 C C . VAL A 1 288 ? 6.051 13.833 -19.386 1.00 97.94 288 VAL A C 1
ATOM 2299 O O . VAL A 1 288 ? 5.449 14.067 -18.345 1.00 97.94 288 VAL A O 1
ATOM 2302 N N . VAL A 1 289 ? 7.279 13.310 -19.400 1.00 98.50 289 VAL A N 1
ATOM 2303 C CA . VAL A 1 289 ? 8.050 13.031 -18.178 1.00 98.50 289 VAL A CA 1
ATOM 2304 C C . VAL A 1 289 ? 8.215 14.305 -17.353 1.00 98.50 289 VAL A C 1
ATOM 2306 O O . VAL A 1 289 ? 7.870 14.309 -16.175 1.00 98.50 289 VAL A O 1
ATOM 2309 N N . VAL A 1 290 ? 8.672 15.399 -17.969 1.00 98.56 290 VAL A N 1
ATOM 2310 C CA . VAL A 1 290 ? 8.852 16.678 -17.264 1.00 98.56 290 VAL A CA 1
ATOM 2311 C C . VAL A 1 290 ? 7.507 17.269 -16.839 1.00 98.56 290 VAL A C 1
ATOM 2313 O O . VAL A 1 290 ? 7.386 17.740 -15.714 1.00 98.56 290 VAL A O 1
ATOM 2316 N N . ALA A 1 291 ? 6.478 17.197 -17.685 1.00 98.44 291 ALA A N 1
ATOM 2317 C CA . ALA A 1 291 ? 5.145 17.696 -17.353 1.00 98.44 291 ALA A CA 1
ATOM 2318 C C . ALA A 1 291 ? 4.532 16.956 -16.152 1.00 98.44 291 ALA A C 1
ATOM 2320 O O . ALA A 1 291 ? 4.015 17.597 -15.238 1.00 98.44 291 ALA A O 1
ATOM 2321 N N . LEU A 1 292 ? 4.623 15.621 -16.121 1.00 98.44 292 LEU A N 1
ATOM 2322 C CA . LEU A 1 292 ? 4.161 14.810 -14.994 1.00 98.44 292 LEU A CA 1
ATOM 2323 C C . LEU A 1 292 ? 5.006 15.036 -13.745 1.00 98.44 292 LEU A C 1
ATOM 2325 O O . LEU A 1 292 ? 4.439 15.093 -12.663 1.00 98.44 292 LEU A O 1
ATOM 2329 N N . PHE A 1 293 ? 6.323 15.206 -13.876 1.00 98.75 293 PHE A N 1
ATOM 2330 C CA . PHE A 1 293 ? 7.188 15.567 -12.755 1.00 98.75 293 PHE A CA 1
ATOM 2331 C C . PHE A 1 293 ? 6.780 16.916 -12.147 1.00 98.75 293 PHE A C 1
ATOM 2333 O O . PHE A 1 293 ? 6.553 17.014 -10.946 1.00 98.75 293 PHE A O 1
ATOM 2340 N N . THR A 1 294 ? 6.600 17.951 -12.970 1.00 98.75 294 THR A N 1
ATOM 2341 C CA . THR A 1 294 ? 6.137 19.263 -12.502 1.00 98.75 294 THR A CA 1
ATOM 2342 C C . THR A 1 294 ? 4.757 19.169 -11.849 1.00 98.75 294 THR A C 1
ATOM 2344 O O . THR A 1 294 ? 4.570 19.678 -10.745 1.00 98.75 294 THR A O 1
ATOM 2347 N N . PHE A 1 295 ? 3.806 18.474 -12.480 1.00 98.62 295 PHE A N 1
ATOM 2348 C CA . PHE A 1 295 ? 2.478 18.230 -11.913 1.00 98.62 295 PHE A CA 1
ATOM 2349 C C . PHE A 1 295 ? 2.552 17.501 -10.562 1.00 98.62 295 PHE A C 1
ATOM 2351 O O . PHE A 1 295 ? 1.895 17.904 -9.605 1.00 98.62 295 PHE A O 1
ATOM 2358 N N . GLN A 1 296 ? 3.404 16.481 -10.457 1.00 98.69 296 GLN A N 1
ATOM 2359 C CA . GLN A 1 296 ? 3.625 15.703 -9.242 1.00 98.69 296 GLN A CA 1
ATOM 2360 C C . GLN A 1 296 ? 4.173 16.553 -8.092 1.00 98.69 296 GLN A C 1
ATOM 2362 O O . GLN A 1 296 ? 3.709 16.413 -6.959 1.00 98.69 296 GLN A O 1
ATOM 2367 N N . VAL A 1 297 ? 5.120 17.452 -8.374 1.00 98.69 297 VAL A N 1
ATOM 2368 C CA . VAL A 1 297 ? 5.678 18.381 -7.380 1.00 98.69 297 VAL A CA 1
ATOM 2369 C C . VAL A 1 297 ? 4.605 19.348 -6.877 1.00 98.69 297 VAL A C 1
ATOM 2371 O O . VAL A 1 297 ? 4.474 19.527 -5.666 1.00 98.69 297 VAL A O 1
ATOM 2374 N N . PHE A 1 298 ? 3.786 19.918 -7.770 1.00 98.56 298 PHE A N 1
ATOM 2375 C CA . PHE A 1 298 ? 2.670 20.781 -7.364 1.00 98.56 298 PHE A CA 1
ATOM 2376 C C . PHE A 1 298 ? 1.639 20.035 -6.513 1.00 98.56 298 PHE A C 1
ATOM 2378 O O . PHE A 1 298 ? 1.211 20.559 -5.488 1.00 98.56 298 PHE A O 1
ATOM 2385 N N . LEU A 1 299 ? 1.290 18.800 -6.881 1.00 98.44 299 LEU A N 1
ATOM 2386 C CA . LEU A 1 299 ? 0.422 17.956 -6.058 1.00 98.44 299 LEU A CA 1
ATOM 2387 C C . LEU A 1 299 ? 1.042 17.622 -4.701 1.00 98.44 299 LEU A C 1
ATOM 2389 O O . LEU A 1 299 ? 0.317 17.538 -3.719 1.00 98.44 299 LEU A O 1
ATOM 2393 N N . GLY A 1 300 ? 2.367 17.472 -4.624 1.00 98.38 300 GLY A N 1
ATOM 2394 C CA . GLY A 1 300 ? 3.075 17.285 -3.358 1.00 98.38 300 GLY A CA 1
ATOM 2395 C C . GLY A 1 300 ? 2.929 18.498 -2.443 1.00 98.38 300 GLY A C 1
ATOM 2396 O O . GLY A 1 300 ? 2.555 18.355 -1.283 1.00 98.38 300 GLY A O 1
ATOM 2397 N N . GLY A 1 301 ? 3.133 19.702 -2.986 1.00 98.06 301 GLY A N 1
ATOM 2398 C CA . GLY A 1 301 ? 2.872 20.946 -2.258 1.00 98.06 301 GLY A CA 1
ATOM 2399 C C . GLY A 1 301 ? 1.407 21.080 -1.832 1.00 98.06 301 GLY A C 1
ATOM 2400 O O . GLY A 1 301 ? 1.126 21.447 -0.696 1.00 98.06 301 GLY A O 1
ATOM 2401 N N . PHE A 1 302 ? 0.470 20.715 -2.709 1.00 97.81 302 PHE A N 1
ATOM 2402 C CA . PHE A 1 302 ? -0.963 20.780 -2.422 1.00 97.81 302 PHE A CA 1
ATOM 2403 C C . PHE A 1 302 ? -1.404 19.758 -1.359 1.00 97.81 302 PHE A C 1
ATOM 2405 O O . PHE A 1 302 ? -2.156 20.104 -0.453 1.00 97.81 302 PHE A O 1
ATOM 2412 N N . THR A 1 303 ? -0.890 18.524 -1.393 1.00 97.94 303 THR A N 1
ATOM 2413 C CA . THR A 1 303 ? -1.181 17.515 -0.360 1.00 97.94 303 THR A CA 1
ATOM 2414 C C . THR A 1 303 ? -0.588 17.906 0.994 1.00 97.94 303 THR A C 1
ATOM 2416 O O . THR A 1 303 ? -1.209 17.648 2.020 1.00 97.94 303 THR A O 1
ATOM 2419 N N . ALA A 1 304 ? 0.592 18.539 1.004 1.00 97.94 304 ALA A N 1
ATOM 2420 C CA . ALA A 1 304 ? 1.227 19.048 2.217 1.00 97.94 304 ALA A CA 1
ATOM 2421 C C . ALA A 1 304 ? 0.477 20.255 2.801 1.00 97.94 304 ALA A C 1
ATOM 2423 O O . ALA A 1 304 ? 0.502 20.481 4.003 1.00 97.94 304 ALA A O 1
ATOM 2424 N N . HIS A 1 305 ? -0.241 21.023 1.981 1.00 97.69 305 HIS A N 1
ATOM 2425 C CA . HIS A 1 305 ? -1.058 22.131 2.477 1.00 97.69 305 HIS A CA 1
ATOM 2426 C C . HIS A 1 305 ? -2.173 21.652 3.416 1.00 97.69 305 HIS A C 1
ATOM 2428 O O . HIS A 1 305 ? -2.393 22.233 4.478 1.00 97.69 305 HIS A O 1
ATOM 2434 N N . TYR A 1 306 ? -2.818 20.532 3.082 1.00 97.38 306 TYR A N 1
ATOM 2435 C CA . TYR A 1 306 ? -3.833 19.913 3.937 1.00 97.38 306 TYR A CA 1
ATOM 2436 C C . TYR A 1 306 ? -3.296 19.461 5.301 1.00 97.38 306 TYR A C 1
ATOM 2438 O O . TYR A 1 306 ? -4.050 19.430 6.268 1.00 97.38 306 TYR A O 1
ATOM 2446 N N . THR A 1 307 ? -1.996 19.178 5.434 1.00 96.56 307 THR A N 1
ATOM 2447 C CA . THR A 1 307 ? -1.406 18.826 6.738 1.00 96.56 307 THR A CA 1
ATOM 2448 C C . THR A 1 307 ? -1.230 20.040 7.655 1.00 96.56 307 THR A C 1
ATOM 2450 O O . THR A 1 307 ? -0.878 19.885 8.821 1.00 96.56 307 THR A O 1
ATOM 2453 N N . VAL A 1 308 ? -1.440 21.253 7.131 1.00 95.00 308 VAL A N 1
ATOM 2454 C CA . VAL A 1 308 ? -1.314 22.521 7.863 1.00 95.00 308 VAL A CA 1
ATOM 2455 C C . VAL A 1 308 ? -2.675 23.195 8.048 1.00 95.00 308 VAL A C 1
ATOM 2457 O O . VAL A 1 308 ? -3.002 23.599 9.160 1.00 95.00 308 VAL A O 1
ATOM 2460 N N . GLU A 1 309 ? -3.480 23.305 6.985 1.00 92.31 309 GLU A N 1
ATOM 2461 C CA . GLU A 1 309 ? -4.787 23.994 7.003 1.00 92.31 309 GLU A CA 1
ATOM 2462 C C . GLU A 1 309 ? -6.004 23.043 7.041 1.00 92.31 309 GLU A C 1
ATOM 2464 O O . GLU A 1 309 ? -7.150 23.497 7.092 1.00 92.31 309 GLU A O 1
ATOM 2469 N N . GLY A 1 310 ? -5.787 21.725 7.039 1.00 90.06 310 GLY A N 1
ATOM 2470 C CA . GLY A 1 310 ? -6.834 20.712 7.190 1.00 90.06 310 GLY A CA 1
ATOM 2471 C C . GLY A 1 310 ? -7.622 20.442 5.909 1.00 90.06 310 GLY A C 1
ATOM 2472 O O . GLY A 1 310 ? -7.253 19.566 5.136 1.00 90.06 310 GLY A O 1
ATOM 2473 N N . GLN A 1 311 ? -8.721 21.173 5.687 1.00 89.00 311 GLN A N 1
ATOM 2474 C CA . GLN A 1 311 ? -9.636 20.995 4.537 1.00 89.00 311 GLN A CA 1
ATOM 2475 C C . GLN A 1 311 ? -9.648 22.184 3.563 1.00 89.00 311 GLN A C 1
ATOM 2477 O O . GLN A 1 311 ? -10.127 22.067 2.431 1.00 89.00 311 GLN A O 1
ATOM 2482 N N . THR A 1 312 ? -9.143 23.342 3.989 1.00 90.00 312 THR A N 1
ATOM 2483 C CA . THR A 1 312 ? -9.185 24.569 3.185 1.00 90.00 312 THR A CA 1
ATOM 2484 C C . THR A 1 312 ? -7.847 24.859 2.522 1.00 90.00 312 THR A C 1
ATOM 2486 O O . THR A 1 312 ? -6.798 24.408 2.975 1.00 90.00 312 THR A O 1
ATOM 2489 N N . PHE A 1 313 ? -7.897 25.621 1.435 1.00 92.19 313 PHE A N 1
ATOM 2490 C CA . PHE A 1 313 ? -6.730 26.171 0.763 1.00 92.19 313 PHE A CA 1
ATOM 2491 C C . PHE A 1 313 ? -6.870 27.692 0.726 1.00 92.19 313 PHE A C 1
ATOM 2493 O O . PHE A 1 313 ? -7.616 28.228 -0.097 1.00 92.19 313 PHE A O 1
ATOM 2500 N N . TYR A 1 314 ? -6.222 28.378 1.674 1.00 93.25 314 TYR A N 1
ATOM 2501 C CA . TYR A 1 314 ? -6.306 29.832 1.854 1.00 93.25 314 TYR A CA 1
ATOM 2502 C C . TYR A 1 314 ? -7.750 30.351 1.973 1.00 93.25 314 TYR A C 1
ATOM 2504 O O . TYR A 1 314 ? -8.127 31.357 1.371 1.00 93.25 314 TYR A O 1
ATOM 2512 N N . GLY A 1 315 ? -8.574 29.644 2.753 1.00 87.94 315 GLY A N 1
ATOM 2513 C CA . GLY A 1 315 ? -9.967 30.011 3.035 1.00 87.94 315 GLY A CA 1
ATOM 2514 C C . GLY A 1 315 ? -11.008 29.461 2.054 1.00 87.94 315 GLY A C 1
ATOM 2515 O O . GLY A 1 315 ? -12.201 29.642 2.287 1.00 87.94 315 GLY A O 1
ATOM 2516 N N . ILE A 1 316 ? -10.598 28.761 0.991 1.00 92.50 316 ILE A N 1
ATOM 2517 C CA . ILE A 1 316 ? -11.516 28.091 0.055 1.00 92.50 316 ILE A CA 1
ATOM 2518 C C . ILE A 1 316 ? -11.565 26.594 0.384 1.00 92.50 316 ILE A C 1
ATOM 2520 O O . ILE A 1 316 ? -10.522 25.940 0.419 1.00 92.50 316 ILE A O 1
ATOM 2524 N N . ASN A 1 317 ? -12.758 26.028 0.599 1.00 92.25 317 ASN A N 1
ATOM 2525 C CA . ASN A 1 317 ? -12.922 24.590 0.840 1.00 92.25 317 ASN A CA 1
ATOM 2526 C C . ASN A 1 317 ? -12.806 23.788 -0.465 1.00 92.25 317 ASN A C 1
ATOM 2528 O O . ASN A 1 317 ? -13.793 23.447 -1.108 1.00 92.25 317 ASN A O 1
ATOM 2532 N N . VAL A 1 318 ? -11.576 23.499 -0.875 1.00 93.50 318 VAL A N 1
ATOM 2533 C CA . VAL A 1 318 ? -11.284 22.707 -2.079 1.00 93.50 318 VAL A CA 1
ATOM 2534 C C . VAL A 1 318 ? -11.384 21.194 -1.845 1.00 93.50 318 VAL A C 1
ATOM 2536 O O . VAL A 1 318 ? -11.412 20.434 -2.818 1.00 93.50 318 VAL A O 1
ATOM 2539 N N . SER A 1 319 ? -11.490 20.749 -0.585 1.00 93.75 319 SER A N 1
ATOM 2540 C CA . SER A 1 319 ? -11.555 19.325 -0.220 1.00 93.75 319 SER A CA 1
ATOM 2541 C C . SER A 1 319 ? -12.804 18.604 -0.739 1.00 93.75 319 SER A C 1
ATOM 2543 O O . SER A 1 319 ? -12.784 17.383 -0.893 1.00 93.75 319 SER A O 1
ATOM 2545 N N . GLU A 1 320 ? -13.863 19.345 -1.077 1.00 91.88 320 GLU A N 1
ATOM 2546 C CA . GLU A 1 320 ? -15.092 18.797 -1.665 1.00 91.88 320 GLU A CA 1
ATOM 2547 C C . GLU A 1 320 ? -14.837 18.135 -3.026 1.00 91.88 320 GLU A C 1
ATOM 2549 O O . GLU A 1 320 ? -15.428 17.100 -3.338 1.00 91.88 320 GLU A O 1
ATOM 2554 N N . TRP A 1 321 ? -13.917 18.698 -3.817 1.00 93.88 321 TRP A N 1
ATOM 2555 C CA . TRP A 1 321 ? -13.563 18.183 -5.143 1.00 93.88 321 TRP A CA 1
ATOM 2556 C C . TRP A 1 321 ? -12.216 17.468 -5.153 1.00 93.88 321 TRP A C 1
ATOM 2558 O O . TRP A 1 321 ? -12.063 16.444 -5.817 1.00 93.88 321 TRP A O 1
ATOM 2568 N N . PHE A 1 322 ? -11.235 17.996 -4.419 1.00 97.25 322 PHE A N 1
ATOM 2569 C CA . PHE A 1 322 ? -9.862 17.499 -4.420 1.00 97.25 322 PHE A CA 1
ATOM 2570 C C . PHE A 1 322 ? -9.398 17.138 -3.008 1.00 97.25 322 PHE A C 1
ATOM 2572 O O . PHE A 1 322 ? -8.451 17.752 -2.519 1.00 97.25 322 PHE A O 1
ATOM 2579 N N . PRO A 1 323 ? -10.038 16.167 -2.330 1.00 97.88 323 PRO A N 1
ATOM 2580 C CA . PRO A 1 323 ? -9.682 15.800 -0.961 1.00 97.88 323 PRO A CA 1
ATOM 2581 C C . PRO A 1 323 ? -8.236 15.307 -0.861 1.00 97.88 323 PRO A C 1
ATOM 2583 O O . PRO A 1 323 ? -7.661 14.848 -1.853 1.00 97.88 323 PRO A O 1
ATOM 2586 N N . TYR A 1 324 ? -7.677 15.331 0.353 1.00 98.50 324 TYR A N 1
ATOM 2587 C CA . TYR A 1 324 ? -6.320 14.857 0.649 1.00 98.50 324 TYR A CA 1
ATOM 2588 C C . TYR A 1 324 ? -6.014 13.493 0.023 1.00 98.50 324 TYR A C 1
ATOM 2590 O O . TYR A 1 324 ? -5.006 13.349 -0.668 1.00 98.50 324 TYR A O 1
ATOM 2598 N N . SER A 1 325 ? -6.913 12.516 0.190 1.00 98.25 325 SER A N 1
ATOM 2599 C CA . SER A 1 325 ? -6.721 11.171 -0.356 1.00 98.25 325 SER A CA 1
ATOM 2600 C C . SER A 1 325 ? -6.564 11.187 -1.877 1.00 98.25 325 SER A C 1
ATOM 2602 O O . SER A 1 325 ? -5.670 10.525 -2.397 1.00 98.25 325 SER A O 1
ATOM 2604 N N . LEU A 1 326 ? -7.342 11.992 -2.609 1.00 98.62 326 LEU A N 1
ATOM 2605 C CA . LEU A 1 326 ? -7.236 12.088 -4.067 1.00 98.62 326 LEU A CA 1
ATOM 2606 C C . LEU A 1 326 ? -5.914 12.724 -4.508 1.00 98.62 326 LEU A C 1
ATOM 2608 O O . LEU A 1 326 ? -5.251 12.215 -5.413 1.00 98.62 326 LEU A O 1
ATOM 2612 N N . VAL A 1 327 ? -5.513 13.829 -3.884 1.00 98.50 327 VAL A N 1
ATOM 2613 C CA . VAL A 1 327 ? -4.299 14.539 -4.309 1.00 98.50 327 VAL A CA 1
ATOM 2614 C C . VAL A 1 327 ? -3.023 13.815 -3.885 1.00 98.50 327 VAL A C 1
ATOM 2616 O O . VAL A 1 327 ? -2.070 13.798 -4.668 1.00 98.50 327 VAL A O 1
ATOM 2619 N N . ARG A 1 328 ? -3.030 13.099 -2.749 1.00 98.75 328 ARG A N 1
ATOM 2620 C CA . ARG A 1 328 ? -1.972 12.141 -2.382 1.00 98.75 328 ARG A CA 1
ATOM 2621 C C . ARG A 1 328 ? -1.909 10.990 -3.387 1.00 98.75 328 ARG A C 1
ATOM 2623 O O . ARG A 1 328 ? -0.821 10.663 -3.862 1.00 98.75 328 ARG A O 1
ATOM 2630 N N . THR A 1 329 ? -3.063 10.450 -3.794 1.00 98.81 329 THR A N 1
ATOM 2631 C CA . THR A 1 329 ? -3.140 9.412 -4.836 1.00 98.81 329 THR A CA 1
ATOM 2632 C C . THR A 1 329 ? -2.465 9.881 -6.120 1.00 98.81 329 THR A C 1
ATOM 2634 O O . THR A 1 329 ? -1.593 9.199 -6.658 1.00 98.81 329 THR A O 1
ATOM 2637 N N . TRP A 1 330 ? -2.841 11.057 -6.625 1.00 98.75 330 TRP A N 1
ATOM 2638 C CA . TRP A 1 330 ? -2.268 11.594 -7.855 1.00 98.75 330 TRP A CA 1
ATOM 2639 C C . TRP A 1 330 ? -0.789 11.935 -7.702 1.00 98.75 330 TRP A C 1
ATOM 2641 O O . TRP A 1 330 ? -0.031 11.685 -8.635 1.00 98.75 330 TRP A O 1
ATOM 2651 N N . HIS A 1 331 ? -0.350 12.440 -6.547 1.00 98.81 331 HIS A N 1
ATOM 2652 C CA . HIS A 1 331 ? 1.062 12.685 -6.257 1.00 98.81 331 HIS A CA 1
ATOM 2653 C C . HIS A 1 331 ? 1.895 11.395 -6.345 1.00 98.81 331 HIS A C 1
ATOM 2655 O O . HIS A 1 331 ? 2.919 11.369 -7.028 1.00 98.81 331 HIS A O 1
ATOM 2661 N N . ILE A 1 332 ? 1.438 10.301 -5.728 1.00 98.62 332 ILE A N 1
ATOM 2662 C CA . ILE A 1 332 ? 2.155 9.016 -5.749 1.00 98.62 332 ILE A CA 1
ATOM 2663 C C . ILE A 1 332 ? 2.095 8.379 -7.141 1.00 98.62 332 ILE A C 1
ATOM 2665 O O . ILE A 1 332 ? 3.123 7.984 -7.694 1.00 98.62 332 ILE A O 1
ATOM 2669 N N . GLN A 1 333 ? 0.910 8.315 -7.751 1.00 98.25 333 GLN A N 1
ATOM 2670 C CA . GLN A 1 333 ? 0.742 7.687 -9.062 1.00 98.25 333 GLN A CA 1
ATOM 2671 C C . GLN A 1 333 ? 1.510 8.441 -10.153 1.00 98.25 333 GLN A C 1
ATOM 2673 O O . GLN A 1 333 ? 2.192 7.814 -10.964 1.00 98.25 333 GLN A O 1
ATOM 2678 N N . SER A 1 334 ? 1.471 9.780 -10.167 1.00 98.19 334 SER A N 1
ATOM 2679 C CA . SER A 1 334 ? 2.266 10.569 -11.120 1.00 98.19 334 SER A CA 1
ATOM 2680 C C . SER A 1 334 ? 3.769 10.344 -10.945 1.00 98.19 334 SER A C 1
ATOM 2682 O O . SER A 1 334 ? 4.458 10.237 -11.961 1.00 98.19 334 SER A O 1
ATOM 2684 N N . ALA A 1 335 ? 4.266 10.179 -9.708 1.00 98.25 335 ALA A N 1
ATOM 2685 C CA . ALA A 1 335 ? 5.667 9.848 -9.439 1.00 98.25 335 ALA A CA 1
ATOM 2686 C C . ALA A 1 335 ? 6.070 8.528 -10.108 1.00 98.25 335 ALA A C 1
ATOM 2688 O O . ALA A 1 335 ? 7.040 8.469 -10.864 1.00 98.25 335 ALA A O 1
ATOM 2689 N N . MET A 1 336 ? 5.261 7.485 -9.919 1.00 96.81 336 MET A N 1
ATOM 2690 C CA . MET A 1 336 ? 5.489 6.191 -10.560 1.00 96.81 336 MET A CA 1
ATOM 2691 C C . MET A 1 336 ? 5.402 6.274 -12.087 1.00 96.81 336 MET A C 1
ATOM 2693 O O . MET A 1 336 ? 6.185 5.631 -12.788 1.00 96.81 336 MET A O 1
ATOM 2697 N N . PHE A 1 337 ? 4.458 7.052 -12.624 1.00 97.75 337 PHE A N 1
ATOM 2698 C CA . PHE A 1 337 ? 4.287 7.191 -14.066 1.00 97.75 337 PHE A CA 1
ATOM 2699 C C . PHE A 1 337 ? 5.460 7.909 -14.732 1.00 97.75 337 PHE A C 1
ATOM 2701 O O . PHE A 1 337 ? 5.943 7.417 -15.754 1.00 97.75 337 PHE A O 1
ATOM 2708 N N . TRP A 1 338 ? 5.935 9.039 -14.198 1.00 98.25 338 TRP A N 1
ATOM 2709 C CA . TRP A 1 338 ? 7.011 9.785 -14.859 1.00 98.25 338 TRP A CA 1
ATOM 2710 C C . TRP A 1 338 ? 8.354 9.059 -14.755 1.00 98.25 338 TRP A C 1
ATOM 2712 O O . TRP A 1 338 ? 9.071 9.005 -15.755 1.00 98.25 338 TRP A O 1
ATOM 2722 N N . ILE A 1 339 ? 8.657 8.431 -13.609 1.00 97.88 339 ILE A N 1
ATOM 2723 C CA . ILE A 1 339 ? 9.886 7.643 -13.419 1.00 97.88 339 ILE A CA 1
ATOM 2724 C C . ILE A 1 339 ? 9.911 6.476 -14.411 1.00 97.88 339 ILE A C 1
ATOM 2726 O O . ILE A 1 339 ? 10.855 6.338 -15.193 1.00 97.88 339 ILE A O 1
ATOM 2730 N N . ALA A 1 340 ? 8.835 5.681 -14.454 1.00 95.75 340 ALA A N 1
ATOM 2731 C CA . ALA A 1 340 ? 8.734 4.560 -15.384 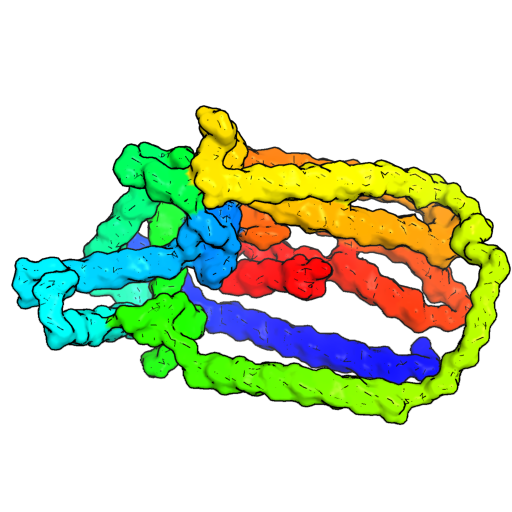1.00 95.75 340 ALA A CA 1
ATOM 2732 C C . ALA A 1 340 ? 8.802 5.031 -16.846 1.00 95.75 340 ALA A C 1
ATOM 2734 O O . ALA A 1 340 ? 9.537 4.457 -17.647 1.00 95.75 340 ALA A O 1
ATOM 2735 N N . THR A 1 341 ? 8.095 6.109 -17.202 1.00 97.56 341 THR A N 1
ATOM 2736 C CA . THR A 1 341 ? 8.116 6.661 -18.568 1.00 97.56 341 THR A CA 1
ATOM 2737 C C . THR A 1 341 ? 9.516 7.137 -18.966 1.00 97.56 341 THR A C 1
ATOM 2739 O O . THR A 1 341 ? 9.913 6.946 -20.117 1.00 97.56 341 THR A O 1
ATOM 2742 N N . GLY A 1 342 ? 10.289 7.689 -18.025 1.00 98.00 342 GLY A N 1
ATOM 2743 C CA . GLY A 1 342 ? 11.689 8.062 -18.227 1.00 98.00 342 GLY A CA 1
ATOM 2744 C C . GLY A 1 342 ? 12.564 6.861 -18.590 1.00 98.00 342 GLY A C 1
ATOM 2745 O O . GLY A 1 342 ? 13.244 6.885 -19.619 1.00 98.00 342 GLY A O 1
ATOM 2746 N N . PHE A 1 343 ? 12.487 5.774 -17.817 1.00 97.50 343 PHE A N 1
ATOM 2747 C CA . PHE A 1 343 ? 13.217 4.538 -18.125 1.00 97.50 343 PHE A CA 1
ATOM 2748 C C . PHE A 1 343 ? 12.756 3.886 -19.433 1.00 97.50 343 PHE A C 1
ATOM 2750 O O . PHE A 1 343 ? 13.585 3.428 -20.223 1.00 97.50 343 PHE A O 1
ATOM 2757 N N . LEU A 1 344 ? 11.449 3.893 -19.712 1.00 97.12 344 LEU A N 1
ATOM 2758 C CA . LEU A 1 344 ? 10.905 3.390 -20.972 1.00 97.12 344 LEU A CA 1
ATOM 2759 C C . LEU A 1 344 ? 11.464 4.178 -22.165 1.00 97.12 344 LEU A C 1
ATOM 2761 O O . LEU A 1 344 ? 11.892 3.569 -23.149 1.00 97.12 344 LEU A O 1
ATOM 2765 N N . ALA A 1 345 ? 11.504 5.510 -22.071 1.00 98.06 345 ALA A N 1
ATOM 2766 C CA . ALA A 1 345 ? 12.067 6.379 -23.100 1.00 98.06 345 ALA A CA 1
ATOM 2767 C C . ALA A 1 345 ? 13.571 6.133 -23.294 1.00 98.06 345 ALA A C 1
ATOM 2769 O O . ALA A 1 345 ? 14.020 6.018 -24.435 1.00 98.06 345 ALA A O 1
ATOM 2770 N N . ALA A 1 346 ? 14.332 5.977 -22.206 1.00 97.94 346 ALA A N 1
ATOM 2771 C CA . ALA A 1 346 ? 15.753 5.641 -22.269 1.00 97.94 346 ALA A CA 1
ATOM 2772 C C . ALA A 1 346 ? 15.989 4.295 -22.978 1.00 97.94 346 ALA A C 1
ATOM 2774 O O . ALA A 1 346 ? 16.811 4.208 -23.891 1.00 97.94 346 ALA A O 1
ATOM 2775 N N . GLY A 1 347 ? 15.212 3.262 -22.641 1.00 97.00 347 GLY A N 1
ATOM 2776 C CA . GLY A 1 347 ? 15.270 1.973 -23.331 1.00 97.00 347 GLY A CA 1
ATOM 2777 C C . GLY A 1 347 ? 14.965 2.100 -24.827 1.00 97.00 347 GLY A C 1
ATOM 2778 O O . GLY A 1 347 ? 15.738 1.632 -25.666 1.00 97.00 347 GLY A O 1
ATOM 2779 N N . LEU A 1 348 ? 13.872 2.785 -25.179 1.00 97.88 348 LEU A N 1
ATOM 2780 C CA . LEU A 1 348 ? 13.473 2.988 -26.575 1.00 97.88 348 LEU A CA 1
ATOM 2781 C C . LEU A 1 348 ? 14.497 3.806 -27.372 1.00 97.88 348 LEU A C 1
ATOM 2783 O O . LEU A 1 348 ? 14.613 3.602 -28.578 1.00 97.88 348 LEU A O 1
ATOM 2787 N N . PHE A 1 349 ? 15.249 4.696 -26.721 1.00 97.31 349 PHE A N 1
ATOM 2788 C CA . PHE A 1 349 ? 16.340 5.434 -27.353 1.00 97.31 349 PHE A CA 1
ATOM 2789 C C . PHE A 1 349 ? 17.524 4.522 -27.697 1.00 97.31 349 PHE A C 1
ATOM 2791 O O . PHE A 1 349 ? 18.107 4.648 -28.777 1.00 97.31 349 PHE A O 1
ATOM 2798 N N . LEU A 1 350 ? 17.854 3.590 -26.797 1.00 96.00 350 LEU A N 1
ATOM 2799 C CA . LEU A 1 350 ? 18.951 2.637 -26.965 1.00 96.00 350 LEU A CA 1
ATOM 2800 C C . LEU A 1 350 ? 18.621 1.518 -27.959 1.00 96.00 350 LEU A C 1
ATOM 2802 O O . LEU A 1 350 ? 19.518 1.035 -28.646 1.00 96.00 350 LEU A O 1
ATOM 2806 N N . ALA A 1 351 ? 17.358 1.104 -28.081 1.00 95.81 351 ALA A N 1
ATOM 2807 C CA . ALA A 1 351 ? 16.982 -0.046 -28.906 1.00 95.81 351 ALA A CA 1
ATOM 2808 C C . ALA A 1 351 ? 17.433 0.051 -30.389 1.00 95.81 351 ALA A C 1
ATOM 2810 O O . ALA A 1 351 ? 17.989 -0.931 -30.891 1.00 95.81 351 ALA A O 1
ATOM 2811 N N . PRO A 1 352 ? 17.280 1.187 -31.106 1.00 95.19 352 PRO A N 1
ATOM 2812 C CA . PRO A 1 352 ? 17.812 1.339 -32.464 1.00 95.19 352 PRO A CA 1
ATOM 2813 C C . PRO A 1 352 ? 19.342 1.392 -32.521 1.00 95.19 352 PRO A C 1
ATOM 2815 O O . PRO A 1 352 ? 19.919 0.881 -33.478 1.00 95.19 352 PRO A O 1
ATOM 2818 N N . ILE A 1 353 ? 20.001 1.970 -31.508 1.00 94.62 353 ILE A N 1
ATOM 2819 C CA . ILE A 1 353 ? 21.473 2.034 -31.410 1.00 94.62 353 ILE A CA 1
ATOM 2820 C C . ILE A 1 353 ? 22.039 0.618 -31.294 1.00 94.62 353 ILE A C 1
ATOM 2822 O O . ILE A 1 353 ? 22.920 0.242 -32.064 1.00 94.62 353 ILE A O 1
ATOM 2826 N N . ILE A 1 354 ? 21.459 -0.197 -30.408 1.00 94.06 354 ILE A N 1
ATOM 2827 C CA . ILE A 1 354 ? 21.789 -1.621 -30.258 1.00 94.06 354 ILE A CA 1
ATOM 2828 C C . ILE A 1 354 ? 21.601 -2.356 -31.593 1.00 94.06 354 ILE A C 1
ATOM 2830 O O . ILE A 1 354 ? 22.424 -3.188 -31.965 1.00 94.06 354 ILE A O 1
ATOM 2834 N N . ASN A 1 355 ? 20.571 -2.005 -32.365 1.00 93.38 355 ASN A N 1
ATOM 2835 C CA . ASN A 1 355 ? 20.328 -2.537 -33.707 1.00 93.38 355 ASN A CA 1
ATOM 2836 C C . ASN A 1 355 ? 21.161 -1.845 -34.814 1.00 93.38 355 ASN A C 1
ATOM 2838 O O . ASN A 1 355 ? 20.698 -1.683 -35.947 1.00 93.38 355 ASN A O 1
ATOM 2842 N N . GLY A 1 356 ? 22.382 -1.401 -34.504 1.00 90.88 356 GLY A N 1
ATOM 2843 C CA . GLY A 1 356 ? 23.308 -0.805 -35.473 1.00 90.88 356 GLY A CA 1
ATOM 2844 C C . GLY A 1 356 ? 22.846 0.542 -36.040 1.00 90.88 356 GLY A C 1
ATOM 2845 O O . GLY A 1 356 ? 23.117 0.843 -37.203 1.00 90.88 356 GLY A O 1
ATOM 2846 N N . GLY A 1 357 ? 22.098 1.321 -35.256 1.00 91.25 357 GLY A N 1
ATOM 2847 C CA . GLY A 1 357 ? 21.591 2.643 -35.636 1.00 91.25 357 GLY A CA 1
ATOM 2848 C C . GLY A 1 357 ? 20.396 2.619 -36.590 1.00 91.25 357 GLY A C 1
ATOM 2849 O O . GLY A 1 357 ? 20.183 3.580 -37.327 1.00 91.25 357 GLY A O 1
ATOM 2850 N N . LYS A 1 358 ? 19.629 1.520 -36.635 1.00 92.88 358 LYS A N 1
ATOM 2851 C CA . LYS A 1 358 ? 18.487 1.368 -37.551 1.00 92.88 358 LYS A CA 1
ATOM 2852 C C . LYS A 1 358 ? 17.218 0.965 -36.821 1.00 92.88 358 LYS A C 1
ATOM 2854 O O . LYS A 1 358 ? 17.216 0.057 -35.991 1.00 92.88 358 LYS A O 1
ATOM 2859 N N . ASP A 1 359 ? 16.108 1.569 -37.226 1.00 94.81 359 ASP A N 1
ATOM 2860 C CA . ASP A 1 359 ? 14.788 1.184 -36.740 1.00 94.81 359 ASP A CA 1
ATOM 2861 C C . ASP A 1 359 ? 14.369 -0.194 -37.281 1.00 94.81 359 ASP A C 1
ATOM 2863 O O . ASP A 1 359 ? 14.376 -0.416 -38.499 1.00 94.81 359 ASP A O 1
ATOM 2867 N N . PRO A 1 360 ? 13.915 -1.118 -36.414 1.00 95.12 360 PRO A N 1
ATOM 2868 C CA . PRO A 1 360 ? 13.096 -2.241 -36.849 1.00 95.12 360 PRO A CA 1
ATOM 2869 C C . PRO A 1 360 ? 11.839 -1.760 -37.598 1.00 95.12 360 PRO A C 1
ATOM 2871 O O . PRO A 1 360 ? 11.329 -0.659 -37.380 1.00 95.12 360 PRO A O 1
ATOM 2874 N N . ARG A 1 361 ? 11.278 -2.599 -38.482 1.00 94.50 361 ARG A N 1
ATOM 2875 C CA . ARG A 1 361 ? 10.066 -2.239 -39.251 1.00 94.50 361 ARG A CA 1
ATOM 2876 C C . ARG A 1 361 ? 8.929 -1.785 -38.322 1.00 94.50 361 ARG A C 1
ATOM 2878 O O . ARG A 1 361 ? 8.633 -2.470 -37.351 1.00 94.50 361 ARG A O 1
ATOM 2885 N N . TYR A 1 362 ? 8.260 -0.674 -38.613 1.00 96.50 362 TYR A N 1
ATOM 2886 C CA . TYR A 1 362 ? 7.174 -0.135 -37.773 1.00 96.50 362 TYR A CA 1
ATOM 2887 C C . TYR A 1 362 ? 7.581 0.271 -36.338 1.00 96.50 362 TYR A C 1
ATOM 2889 O O . TYR A 1 362 ? 6.702 0.435 -35.495 1.00 96.50 362 TYR A O 1
ATOM 2897 N N . GLN A 1 363 ? 8.874 0.467 -36.036 1.00 97.56 363 GLN A N 1
ATOM 2898 C CA . GLN A 1 363 ? 9.314 0.852 -34.684 1.00 97.56 363 GLN A CA 1
ATOM 2899 C C . GLN A 1 363 ? 8.690 2.176 -34.231 1.00 97.56 363 GLN A C 1
ATOM 2901 O O . GLN A 1 363 ? 8.085 2.228 -33.166 1.00 97.56 363 GLN A O 1
ATOM 2906 N N . LYS A 1 364 ? 8.757 3.227 -35.064 1.00 97.75 364 LYS A N 1
ATOM 2907 C CA . LYS A 1 364 ? 8.133 4.525 -34.759 1.00 97.75 364 LYS A CA 1
ATOM 2908 C C . LYS A 1 364 ? 6.632 4.394 -34.479 1.00 97.75 364 LYS A C 1
ATOM 2910 O O . LYS A 1 364 ? 6.147 4.983 -33.525 1.00 97.75 364 LYS A O 1
ATOM 2915 N N . LEU A 1 365 ? 5.914 3.600 -35.278 1.00 98.12 365 LEU A N 1
ATOM 2916 C CA . LEU A 1 365 ? 4.483 3.365 -35.070 1.00 98.12 365 LEU A CA 1
ATOM 2917 C C . LEU A 1 365 ? 4.223 2.730 -33.698 1.00 98.12 365 LEU A C 1
ATOM 2919 O O . LEU A 1 365 ? 3.351 3.189 -32.973 1.00 98.12 365 LEU A O 1
ATOM 2923 N N . GLY A 1 366 ? 5.006 1.718 -33.318 1.00 98.25 366 GLY A N 1
ATOM 2924 C CA . GLY A 1 366 ? 4.905 1.102 -31.995 1.00 98.25 366 GLY A CA 1
ATOM 2925 C C . GLY A 1 366 ? 5.208 2.079 -30.856 1.00 98.25 366 GLY A C 1
ATOM 2926 O O . GLY A 1 366 ? 4.460 2.126 -29.884 1.00 98.25 366 GLY A O 1
ATOM 2927 N N . VAL A 1 367 ? 6.246 2.910 -31.005 1.00 98.50 367 VAL A N 1
ATOM 2928 C CA . VAL A 1 367 ? 6.577 3.996 -30.061 1.00 98.50 367 VAL A CA 1
ATOM 2929 C C . VAL A 1 367 ? 5.430 5.007 -29.959 1.00 98.50 367 VAL A C 1
ATOM 2931 O O . VAL A 1 367 ? 5.132 5.497 -28.869 1.00 98.50 367 VAL A O 1
ATOM 2934 N N . ASP A 1 368 ? 4.753 5.306 -31.069 1.00 98.50 368 ASP A N 1
ATOM 2935 C CA . ASP A 1 368 ? 3.611 6.214 -31.089 1.00 98.50 368 ASP A CA 1
ATOM 2936 C C . ASP A 1 368 ? 2.369 5.622 -30.414 1.00 98.50 368 ASP A C 1
ATOM 2938 O O . ASP A 1 368 ? 1.728 6.324 -29.632 1.00 98.50 368 ASP A O 1
ATOM 2942 N N . ILE A 1 369 ? 2.062 4.348 -30.672 1.00 98.56 369 ILE A N 1
ATOM 2943 C CA . ILE A 1 369 ? 0.949 3.628 -30.038 1.00 98.56 369 ILE A CA 1
ATOM 2944 C C . ILE A 1 369 ? 1.180 3.517 -28.532 1.00 98.56 369 ILE A C 1
ATOM 2946 O O . ILE A 1 369 ? 0.291 3.858 -27.756 1.00 98.56 369 ILE A O 1
ATOM 2950 N N . LEU A 1 370 ? 2.378 3.093 -28.117 1.00 98.50 370 LEU A N 1
ATOM 2951 C CA . LEU A 1 370 ? 2.737 2.981 -26.705 1.00 98.50 370 LEU A CA 1
ATOM 2952 C C . LEU A 1 370 ? 2.577 4.323 -25.984 1.00 98.50 370 LEU A C 1
ATOM 2954 O O . LEU A 1 370 ? 2.015 4.366 -24.897 1.00 98.50 370 LEU A O 1
ATOM 2958 N N . PHE A 1 371 ? 3.002 5.423 -26.609 1.00 98.62 371 PHE A N 1
ATOM 2959 C CA . PHE A 1 371 ? 2.875 6.755 -26.023 1.00 98.62 371 PHE A CA 1
ATOM 2960 C C . PHE A 1 371 ? 1.418 7.097 -25.710 1.00 98.62 371 PHE A C 1
ATOM 2962 O O . PHE A 1 371 ? 1.093 7.472 -24.588 1.00 98.62 371 PHE A O 1
ATOM 2969 N N . TRP A 1 372 ? 0.530 6.947 -26.694 1.00 98.44 372 TRP A N 1
ATOM 2970 C CA . TRP A 1 372 ? -0.881 7.275 -26.507 1.00 98.44 372 TRP A CA 1
ATOM 2971 C C . TRP A 1 372 ? -1.583 6.305 -25.558 1.00 98.44 372 TRP A C 1
ATOM 2973 O O . TRP A 1 372 ? -2.457 6.732 -24.809 1.00 98.44 372 TRP A O 1
ATOM 2983 N N . ALA A 1 373 ? -1.161 5.038 -25.522 1.00 98.19 373 ALA A N 1
ATOM 2984 C CA . ALA A 1 373 ? -1.626 4.083 -24.524 1.00 98.19 373 ALA A CA 1
ATOM 2985 C C . ALA A 1 373 ? -1.242 4.522 -23.100 1.00 98.19 373 ALA A C 1
ATOM 2987 O O . ALA A 1 373 ? -2.093 4.509 -22.216 1.00 98.19 373 ALA A O 1
ATOM 2988 N N . LEU A 1 374 ? -0.002 4.980 -22.881 1.00 96.88 374 LEU A N 1
ATOM 2989 C CA . LEU A 1 374 ? 0.429 5.513 -21.584 1.00 96.88 374 LEU A CA 1
ATOM 2990 C C . LEU A 1 374 ? -0.380 6.755 -21.188 1.00 96.88 374 LEU A C 1
ATOM 2992 O O . LEU A 1 374 ? -0.845 6.831 -20.055 1.00 96.88 374 LEU A O 1
ATOM 2996 N N . ILE A 1 375 ? -0.620 7.687 -22.118 1.00 98.31 375 ILE A N 1
ATOM 2997 C CA . ILE A 1 375 ? -1.469 8.863 -21.858 1.00 98.31 375 ILE A CA 1
ATOM 2998 C C . ILE A 1 375 ? -2.889 8.449 -21.468 1.00 98.31 375 ILE A C 1
ATOM 3000 O O . ILE A 1 375 ? -3.421 8.960 -20.485 1.00 98.31 375 ILE A O 1
ATOM 3004 N N . ALA A 1 376 ? -3.490 7.508 -22.198 1.00 98.44 376 ALA A N 1
ATOM 3005 C CA . ALA A 1 376 ? -4.827 7.011 -21.894 1.00 98.44 376 ALA A CA 1
ATOM 3006 C C . ALA A 1 376 ? -4.893 6.357 -20.505 1.00 98.44 376 ALA A C 1
ATOM 3008 O O . ALA A 1 376 ? -5.846 6.597 -19.771 1.00 98.44 376 ALA A O 1
ATOM 3009 N N . VAL A 1 377 ? -3.871 5.586 -20.118 1.00 98.38 377 VAL A N 1
ATOM 3010 C CA . VAL A 1 377 ? -3.776 4.974 -18.784 1.00 98.38 377 VAL A CA 1
ATOM 3011 C C . VAL A 1 377 ? -3.643 6.035 -17.692 1.00 98.38 377 VAL A C 1
ATOM 3013 O O . VAL A 1 377 ? -4.365 5.963 -16.703 1.00 98.38 377 VAL A O 1
ATOM 3016 N N . VAL A 1 378 ? -2.767 7.030 -17.864 1.00 98.31 378 VAL A N 1
ATOM 3017 C CA . VAL A 1 378 ? -2.579 8.109 -16.879 1.00 98.31 378 VAL A CA 1
ATOM 3018 C C . VAL A 1 378 ? -3.879 8.887 -16.691 1.00 98.31 378 VAL A C 1
ATOM 3020 O O . VAL A 1 378 ? -4.400 8.955 -15.580 1.00 98.31 378 VAL A O 1
ATOM 3023 N N . VAL A 1 379 ? -4.446 9.414 -17.778 1.00 98.44 379 VAL A N 1
ATOM 3024 C CA . VAL A 1 379 ? -5.677 10.217 -17.733 1.00 98.44 379 VAL A CA 1
ATOM 3025 C C . VAL A 1 379 ? -6.851 9.389 -17.210 1.00 98.44 379 VAL A C 1
ATOM 3027 O O . VAL A 1 379 ? -7.565 9.837 -16.316 1.00 98.44 379 VAL A O 1
ATOM 3030 N N . GLY A 1 380 ? -7.022 8.167 -17.719 1.00 98.44 380 GLY A N 1
ATOM 3031 C CA . GLY A 1 380 ? -8.076 7.252 -17.293 1.00 98.44 380 GLY A CA 1
ATOM 3032 C C . GLY A 1 380 ? -7.988 6.900 -15.812 1.00 98.44 380 GLY A C 1
ATOM 3033 O O . GLY A 1 380 ? -8.997 6.963 -15.115 1.00 98.44 380 GLY A O 1
ATOM 3034 N N . SER A 1 381 ? -6.781 6.623 -15.307 1.00 98.38 381 SER A N 1
ATOM 3035 C CA . SER A 1 381 ? -6.561 6.353 -13.883 1.00 98.38 381 SER A CA 1
ATOM 3036 C C . SER A 1 381 ? -6.896 7.555 -13.002 1.00 98.38 381 SER A C 1
ATOM 3038 O O . SER A 1 381 ? -7.555 7.394 -11.982 1.00 98.38 381 SER A O 1
ATOM 3040 N N . PHE A 1 382 ? -6.517 8.774 -13.399 1.00 98.62 382 PHE A N 1
ATOM 3041 C CA . PHE A 1 382 ? -6.780 9.965 -12.590 1.00 98.62 382 PHE A CA 1
ATOM 3042 C C . PHE A 1 382 ? -8.267 10.312 -12.550 1.00 98.62 382 PHE A C 1
ATOM 3044 O O . PHE A 1 382 ? -8.782 10.625 -11.477 1.00 98.62 382 PHE A O 1
ATOM 3051 N N . ILE A 1 383 ? -8.959 10.186 -13.688 1.00 98.56 383 ILE A N 1
ATOM 3052 C CA . ILE A 1 383 ? -10.419 10.318 -13.760 1.00 98.56 383 ILE A CA 1
ATOM 3053 C C . ILE A 1 383 ? -11.086 9.235 -12.906 1.00 98.56 383 ILE A C 1
ATOM 3055 O O . ILE A 1 383 ? -11.966 9.549 -12.111 1.00 98.56 383 ILE A O 1
ATOM 3059 N N . GLY A 1 384 ? -10.640 7.982 -13.019 1.00 98.31 384 GLY A N 1
ATOM 3060 C CA . GLY A 1 384 ? -11.125 6.867 -12.208 1.00 98.31 384 GLY A CA 1
ATOM 3061 C C . GLY A 1 384 ? -11.018 7.141 -10.709 1.00 98.31 384 GLY A C 1
ATOM 3062 O O . GLY A 1 384 ? -12.011 7.039 -9.990 1.00 98.31 384 GLY A O 1
ATOM 3063 N N . ASN A 1 385 ? -9.840 7.567 -10.251 1.00 98.44 385 ASN A N 1
ATOM 3064 C CA . ASN A 1 385 ? -9.586 7.905 -8.851 1.00 98.44 385 ASN A CA 1
ATOM 3065 C C . ASN A 1 385 ? -10.518 9.019 -8.354 1.00 98.44 385 ASN A C 1
ATOM 3067 O O . ASN A 1 385 ? -11.100 8.895 -7.278 1.00 98.44 385 ASN A O 1
ATOM 3071 N N . PHE A 1 386 ? -10.697 10.083 -9.148 1.00 98.38 386 PHE A N 1
ATOM 3072 C CA . PHE A 1 386 ? -11.619 11.172 -8.817 1.00 98.38 386 PHE A CA 1
ATOM 3073 C C . PHE A 1 386 ? -13.058 10.664 -8.685 1.00 98.38 386 PHE A C 1
ATOM 3075 O O . PHE A 1 386 ? -13.700 10.907 -7.667 1.00 98.38 386 PHE A O 1
ATOM 3082 N N . LEU A 1 387 ? -13.551 9.910 -9.674 1.00 98.06 387 LEU A N 1
ATOM 3083 C CA . LEU A 1 387 ? -14.923 9.392 -9.673 1.00 98.06 387 LEU A CA 1
ATOM 3084 C C . LEU A 1 387 ? -15.185 8.410 -8.522 1.00 98.06 387 LEU A C 1
ATOM 3086 O O . LEU A 1 387 ? -16.293 8.394 -7.988 1.00 98.06 387 LEU A O 1
ATOM 3090 N N . ALA A 1 388 ? -14.186 7.612 -8.136 1.00 97.50 388 ALA A N 1
ATOM 3091 C CA . ALA A 1 388 ? -14.271 6.689 -7.008 1.00 97.50 388 ALA A CA 1
ATOM 3092 C C . ALA A 1 388 ? -14.350 7.423 -5.665 1.00 97.50 388 ALA A C 1
ATOM 3094 O O . ALA A 1 388 ? -15.309 7.232 -4.926 1.00 97.50 388 ALA A O 1
ATOM 3095 N N . ILE A 1 389 ? -13.396 8.316 -5.382 1.00 97.50 389 ILE A N 1
ATOM 3096 C CA . ILE A 1 389 ? -13.320 9.037 -4.099 1.00 97.50 389 ILE A CA 1
ATOM 3097 C C . ILE A 1 389 ? -14.480 10.042 -3.946 1.00 97.50 389 ILE A C 1
ATOM 3099 O O . ILE A 1 389 ? -14.937 10.336 -2.835 1.00 97.50 389 ILE A O 1
ATOM 3103 N N . ALA A 1 390 ? -14.999 10.561 -5.060 1.00 96.69 390 ALA A N 1
ATOM 3104 C CA . ALA A 1 390 ? -16.198 11.392 -5.082 1.00 96.69 390 ALA A CA 1
ATOM 3105 C C . ALA A 1 390 ? -17.515 10.592 -4.972 1.00 96.69 390 ALA A C 1
ATOM 3107 O O . ALA A 1 390 ? -18.568 11.214 -4.878 1.00 96.69 390 ALA A O 1
ATOM 3108 N N . HIS A 1 391 ? -17.477 9.251 -4.962 1.00 95.94 391 HIS A N 1
ATOM 3109 C CA . HIS A 1 391 ? -18.652 8.357 -4.956 1.00 95.94 391 HIS A CA 1
ATOM 3110 C C . HIS A 1 391 ? -19.604 8.549 -6.150 1.00 95.94 391 HIS A C 1
ATOM 3112 O O . HIS A 1 391 ? -20.816 8.396 -6.026 1.00 95.94 391 HIS A O 1
ATOM 3118 N N . ILE A 1 392 ? -19.061 8.886 -7.324 1.00 96.62 392 ILE A N 1
ATOM 3119 C CA . ILE A 1 392 ? -19.832 9.085 -8.566 1.00 96.62 392 ILE A CA 1
ATOM 3120 C C . ILE A 1 392 ? -19.951 7.772 -9.358 1.00 96.62 392 ILE A C 1
ATOM 3122 O O . ILE A 1 392 ? -20.942 7.544 -10.054 1.00 96.62 392 ILE A O 1
ATOM 3126 N N . ILE A 1 393 ? -18.941 6.901 -9.276 1.00 95.25 393 ILE A N 1
ATOM 3127 C CA . ILE A 1 393 ? -18.954 5.585 -9.928 1.00 95.25 393 ILE A CA 1
ATOM 3128 C C . ILE A 1 393 ? -19.702 4.548 -9.067 1.00 95.25 393 ILE A C 1
ATOM 3130 O O . ILE A 1 393 ? -19.572 4.575 -7.842 1.00 95.25 393 ILE A O 1
ATOM 3134 N N . PRO A 1 394 ? -20.439 3.593 -9.671 1.00 95.06 394 PRO A N 1
ATOM 3135 C CA . PRO A 1 394 ? -21.009 2.468 -8.936 1.00 95.06 394 PRO A CA 1
ATOM 3136 C C . PRO A 1 394 ? -19.947 1.682 -8.160 1.00 95.06 394 PRO A C 1
ATOM 3138 O O . PRO A 1 394 ? -18.855 1.414 -8.670 1.00 95.06 394 PRO A O 1
ATOM 3141 N N . THR A 1 395 ? -20.288 1.267 -6.942 1.00 91.38 395 THR A N 1
ATOM 3142 C CA . THR A 1 395 ? -19.373 0.592 -6.009 1.00 91.38 395 THR A CA 1
ATOM 3143 C C . THR A 1 395 ? -18.760 -0.673 -6.606 1.00 91.38 395 THR A C 1
ATOM 3145 O O . THR A 1 395 ? -17.547 -0.843 -6.549 1.00 91.38 395 THR A O 1
ATOM 3148 N N . ASN A 1 396 ? -19.564 -1.488 -7.293 1.00 92.88 396 ASN A N 1
ATOM 3149 C CA . ASN A 1 396 ? -19.141 -2.727 -7.954 1.00 92.88 396 ASN A CA 1
ATOM 3150 C C . ASN A 1 396 ? -18.174 -2.524 -9.140 1.00 92.88 396 ASN A C 1
ATOM 3152 O O . ASN A 1 396 ? -17.600 -3.487 -9.643 1.00 92.88 396 ASN A O 1
ATOM 3156 N N . LEU A 1 397 ? -18.023 -1.290 -9.636 1.00 96.25 397 LEU A N 1
ATOM 3157 C CA . LEU A 1 397 ? -17.082 -0.938 -10.705 1.00 96.25 397 LEU A CA 1
ATOM 3158 C C . LEU A 1 397 ? -15.857 -0.179 -10.181 1.00 96.25 397 LEU A C 1
ATOM 3160 O O . LEU A 1 397 ? -14.905 0.029 -10.941 1.00 96.25 397 LEU A O 1
ATOM 3164 N N . SER A 1 398 ? -15.859 0.220 -8.905 1.00 95.50 398 SER A N 1
ATOM 3165 C CA . SER A 1 398 ? -14.822 1.067 -8.314 1.00 95.50 398 SER A CA 1
ATOM 3166 C C . SER A 1 398 ? -13.446 0.402 -8.357 1.00 95.50 398 SER A C 1
ATOM 3168 O O . SER A 1 398 ? -12.494 1.011 -8.836 1.00 95.50 398 SER A O 1
ATOM 3170 N N . PHE A 1 399 ? -13.335 -0.877 -7.988 1.00 97.62 399 PHE A N 1
ATOM 3171 C CA . PHE A 1 399 ? -12.057 -1.596 -8.055 1.00 97.62 399 PHE A CA 1
ATOM 3172 C C . PHE A 1 399 ? -11.494 -1.688 -9.485 1.00 97.62 399 PHE A C 1
ATOM 3174 O O . PHE A 1 399 ? -10.282 -1.644 -9.709 1.00 97.62 399 PHE A O 1
ATOM 3181 N N . TRP A 1 400 ? -12.374 -1.795 -10.484 1.00 98.12 400 TRP A N 1
ATOM 3182 C CA . TRP A 1 400 ? -11.986 -2.006 -11.877 1.00 98.12 400 TRP A CA 1
ATOM 3183 C C . TRP A 1 400 ? -11.609 -0.719 -12.605 1.00 98.12 400 TRP A C 1
ATOM 3185 O O . TRP A 1 400 ? -10.586 -0.685 -13.287 1.00 98.12 400 TRP A O 1
ATOM 3195 N N . PHE A 1 401 ? -12.404 0.337 -12.467 1.00 98.06 401 PHE A N 1
ATOM 3196 C CA . PHE A 1 401 ? -12.227 1.582 -13.224 1.00 98.06 401 PHE A CA 1
ATOM 3197 C C . PHE A 1 401 ? -11.880 2.786 -12.356 1.00 98.06 401 PHE A C 1
ATOM 3199 O O . PHE A 1 401 ? -11.475 3.815 -12.894 1.00 98.06 401 PHE A O 1
ATOM 3206 N N . GLY A 1 402 ? -12.059 2.658 -11.047 1.00 97.50 402 GLY A N 1
ATOM 3207 C CA . GLY A 1 402 ? -11.876 3.705 -10.063 1.00 97.50 402 GLY A CA 1
ATOM 3208 C C . GLY A 1 402 ? -10.544 3.580 -9.334 1.00 97.50 402 GLY A C 1
ATOM 3209 O O . GLY A 1 402 ? -9.486 3.723 -9.947 1.00 97.50 402 GLY A O 1
ATOM 3210 N N . HIS A 1 403 ? -10.629 3.304 -8.033 1.00 98.19 403 HIS A N 1
ATOM 3211 C CA . HIS A 1 403 ? -9.524 3.319 -7.082 1.00 98.19 403 HIS A CA 1
ATOM 3212 C C . HIS A 1 403 ? -9.417 1.966 -6.357 1.00 98.19 403 HIS A C 1
ATOM 3214 O O . HIS A 1 403 ? -10.391 1.521 -5.752 1.00 98.19 403 HIS A O 1
ATOM 3220 N N . GLN A 1 404 ? -8.248 1.315 -6.381 1.00 98.44 404 GLN A N 1
ATOM 3221 C CA . GLN A 1 404 ? -8.034 0.029 -5.694 1.00 98.44 404 GLN A CA 1
ATOM 3222 C C . GLN A 1 404 ? -7.856 0.172 -4.175 1.00 98.44 404 GLN A C 1
ATOM 3224 O O . GLN A 1 404 ? -8.023 -0.806 -3.458 1.00 98.44 404 GLN A O 1
ATOM 3229 N N . GLY A 1 405 ? -7.529 1.365 -3.668 1.00 97.38 405 GLY A N 1
ATOM 3230 C CA . GLY A 1 405 ? -7.432 1.630 -2.223 1.00 97.38 405 GLY A CA 1
ATOM 3231 C C . GLY A 1 405 ? -6.073 1.320 -1.597 1.00 97.38 405 GLY A C 1
ATOM 3232 O O . GLY A 1 405 ? -5.908 1.480 -0.392 1.00 97.38 405 GLY A O 1
ATOM 3233 N N . TYR A 1 406 ? -5.094 0.902 -2.392 1.00 98.44 406 TYR A N 1
ATOM 3234 C CA . TYR A 1 406 ? -3.792 0.469 -1.904 1.00 98.44 406 TYR A CA 1
ATOM 3235 C C . TYR A 1 406 ? -2.678 1.288 -2.535 1.00 98.44 406 TYR A C 1
ATOM 3237 O O . TYR A 1 406 ? -2.549 1.324 -3.762 1.00 98.44 406 TYR A O 1
ATOM 3245 N N . GLU A 1 407 ? -1.850 1.911 -1.697 1.00 94.75 407 GLU A N 1
ATOM 3246 C CA . GLU A 1 407 ? -0.843 2.848 -2.183 1.00 94.75 407 GLU A CA 1
ATOM 3247 C C . GLU A 1 407 ? 0.151 2.188 -3.148 1.00 94.75 407 GLU A C 1
ATOM 3249 O O . GLU A 1 407 ? 0.497 1.009 -3.012 1.00 94.75 407 GLU A O 1
ATOM 3254 N N . TYR A 1 408 ? 0.583 2.968 -4.144 1.00 97.62 408 TYR A N 1
ATOM 3255 C CA . TYR A 1 408 ? 1.404 2.574 -5.300 1.00 97.62 408 TYR A CA 1
ATOM 3256 C C . TYR A 1 408 ? 0.664 1.750 -6.370 1.00 97.62 408 TYR A C 1
ATOM 3258 O O . TYR A 1 408 ? 1.050 1.756 -7.542 1.00 97.62 408 TYR A O 1
ATOM 3266 N N . VAL A 1 409 ? -0.450 1.102 -6.035 1.00 96.81 409 VAL A N 1
ATOM 3267 C CA . VAL A 1 409 ? -1.305 0.358 -6.981 1.00 96.81 409 VAL A CA 1
ATOM 3268 C C . VAL A 1 409 ? -2.736 0.902 -7.001 1.00 96.81 409 VAL A C 1
ATOM 3270 O O . VAL A 1 409 ? -3.682 0.179 -7.285 1.00 96.81 409 VAL A O 1
ATOM 3273 N N . ASP A 1 410 ? -2.874 2.204 -6.755 1.00 97.44 410 ASP A N 1
ATOM 3274 C CA . ASP A 1 410 ? -4.148 2.899 -6.561 1.00 97.44 410 ASP A CA 1
ATOM 3275 C C . ASP A 1 410 ? -5.054 2.905 -7.794 1.00 97.44 410 ASP A C 1
ATOM 3277 O O . ASP A 1 410 ? -6.274 2.877 -7.657 1.00 97.44 410 ASP A O 1
ATOM 3281 N N . LEU A 1 411 ? -4.474 2.940 -8.999 1.00 97.69 411 LEU A N 1
ATOM 3282 C CA . LEU A 1 411 ? -5.236 2.943 -10.247 1.00 97.69 411 LEU A CA 1
ATOM 3283 C C . LEU A 1 411 ? -6.145 1.713 -10.352 1.00 97.69 411 LEU A C 1
ATOM 3285 O O . LEU A 1 411 ? -5.697 0.604 -10.081 1.00 97.69 411 LEU A O 1
ATOM 3289 N N . GLY A 1 412 ? -7.383 1.884 -10.821 1.00 98.00 412 GLY A N 1
ATOM 3290 C CA . GLY A 1 412 ? -8.308 0.771 -11.056 1.00 98.00 412 GLY A CA 1
ATOM 3291 C C . GLY A 1 412 ? -7.713 -0.369 -11.897 1.00 98.00 412 GLY A C 1
ATOM 3292 O O . GLY A 1 412 ? -6.847 -0.161 -12.756 1.00 98.00 412 GLY A O 1
ATOM 3293 N N . ARG A 1 413 ? -8.194 -1.595 -11.674 1.00 98.25 413 ARG A N 1
ATOM 3294 C CA . ARG A 1 413 ? -7.643 -2.823 -12.269 1.00 98.25 413 ARG A CA 1
ATOM 3295 C C . ARG A 1 413 ? -7.568 -2.799 -13.800 1.00 98.25 413 ARG A C 1
ATOM 3297 O O . ARG A 1 413 ? -6.601 -3.307 -14.362 1.00 98.25 413 ARG A O 1
ATOM 3304 N N . VAL A 1 414 ? -8.527 -2.188 -14.494 1.00 98.44 414 VAL A N 1
ATOM 3305 C CA . VAL A 1 414 ? -8.494 -2.037 -15.962 1.00 98.44 414 VAL A CA 1
ATOM 3306 C C . VAL A 1 414 ? -7.318 -1.166 -16.396 1.00 98.44 414 VAL A C 1
ATOM 3308 O O . VAL A 1 414 ? -6.605 -1.515 -17.337 1.00 98.44 414 VAL A O 1
ATOM 3311 N N . TRP A 1 415 ? -7.067 -0.068 -15.685 1.00 98.44 415 TRP A N 1
ATOM 3312 C CA . TRP A 1 415 ? -5.931 0.814 -15.949 1.00 98.44 415 TRP A CA 1
ATOM 3313 C C . TRP A 1 415 ? -4.605 0.136 -15.605 1.00 98.44 415 TRP A C 1
ATOM 3315 O O . TRP A 1 415 ? -3.634 0.287 -16.345 1.00 98.44 415 TRP A O 1
ATOM 3325 N N . GLN A 1 416 ? -4.570 -0.678 -14.546 1.00 98.31 416 GLN A N 1
ATOM 3326 C CA . GLN A 1 416 ? -3.416 -1.508 -14.197 1.00 98.31 416 GLN A CA 1
ATOM 3327 C C . GLN A 1 416 ? -3.103 -2.546 -15.286 1.00 98.31 416 GLN A C 1
ATOM 3329 O O . GLN A 1 416 ? -1.946 -2.694 -15.685 1.00 98.31 416 GLN A O 1
ATOM 3334 N N . ILE A 1 417 ? -4.122 -3.225 -15.822 1.00 98.50 417 ILE A N 1
ATOM 3335 C CA . ILE A 1 417 ? -3.975 -4.146 -16.958 1.00 98.50 417 ILE A CA 1
ATOM 3336 C C . ILE A 1 417 ? -3.496 -3.379 -18.195 1.00 98.50 417 ILE A C 1
ATOM 3338 O O . ILE A 1 417 ? -2.558 -3.817 -18.855 1.00 98.50 417 ILE A O 1
ATOM 3342 N N . GLY A 1 418 ? -4.073 -2.209 -18.484 1.00 98.25 418 GLY A N 1
ATOM 3343 C CA . GLY A 1 418 ? -3.636 -1.339 -19.579 1.00 98.25 418 GLY A CA 1
ATOM 3344 C C . GLY A 1 418 ? -2.167 -0.923 -19.453 1.00 98.25 418 GLY A C 1
ATOM 3345 O O . GLY A 1 418 ? -1.414 -1.011 -20.424 1.00 98.25 418 GLY A O 1
ATOM 3346 N N . LYS A 1 419 ? -1.726 -0.555 -18.242 1.00 98.00 419 LYS A N 1
ATOM 3347 C CA . LYS A 1 419 ? -0.320 -0.275 -17.922 1.00 98.00 419 LYS A CA 1
ATOM 3348 C C . LYS A 1 419 ? 0.559 -1.492 -18.197 1.00 98.00 419 LYS A C 1
ATOM 3350 O O . LYS A 1 419 ? 1.582 -1.355 -18.864 1.00 98.00 419 LYS A O 1
ATOM 3355 N N . PHE A 1 420 ? 0.156 -2.677 -17.738 1.00 98.19 420 PHE A N 1
ATOM 3356 C CA . PHE A 1 420 ? 0.917 -3.905 -17.966 1.00 98.19 420 PHE A CA 1
ATOM 3357 C C . PHE A 1 420 ? 1.016 -4.254 -19.455 1.00 98.19 420 PHE A C 1
ATOM 3359 O O . PHE A 1 420 ? 2.105 -4.529 -19.948 1.00 98.19 420 PHE A O 1
ATOM 3366 N N . VAL A 1 421 ? -0.084 -4.153 -20.206 1.00 98.44 421 VAL A N 1
ATOM 3367 C CA . VAL A 1 421 ? -0.088 -4.337 -21.667 1.00 98.44 421 VAL A CA 1
ATOM 3368 C C . VAL A 1 421 ? 0.837 -3.327 -22.351 1.00 98.44 421 VAL A C 1
ATOM 3370 O O . VAL A 1 421 ? 1.584 -3.699 -23.255 1.00 98.44 421 VAL A O 1
ATOM 3373 N N . GLY A 1 422 ? 0.854 -2.070 -21.899 1.00 98.12 422 GLY A N 1
ATOM 3374 C CA . GLY A 1 422 ? 1.810 -1.060 -22.356 1.00 98.12 422 GLY A CA 1
ATOM 3375 C C . GLY A 1 422 ? 3.266 -1.460 -22.085 1.00 98.12 422 GLY A C 1
ATOM 3376 O O . GLY A 1 422 ? 4.104 -1.376 -22.981 1.00 98.12 422 GLY A O 1
ATOM 3377 N N . ILE A 1 423 ? 3.569 -1.968 -20.889 1.00 97.88 423 ILE A N 1
ATOM 3378 C CA . ILE A 1 423 ? 4.903 -2.473 -20.528 1.00 97.88 423 ILE A CA 1
ATOM 3379 C C . ILE A 1 423 ? 5.290 -3.690 -21.388 1.00 97.88 423 ILE A C 1
ATOM 3381 O O . ILE A 1 423 ? 6.424 -3.770 -21.857 1.00 97.88 423 ILE A O 1
ATOM 3385 N N . LEU A 1 424 ? 4.363 -4.609 -21.672 1.00 98.44 424 LEU A N 1
ATOM 3386 C CA . LEU A 1 424 ? 4.608 -5.747 -22.565 1.00 98.44 424 LEU A CA 1
ATOM 3387 C C . LEU A 1 424 ? 4.839 -5.303 -24.016 1.00 98.44 424 LEU A C 1
ATOM 3389 O O . LEU A 1 424 ? 5.704 -5.850 -24.704 1.00 98.44 424 LEU A O 1
ATOM 3393 N N . LEU A 1 425 ? 4.112 -4.284 -24.482 1.00 98.31 425 LEU A N 1
ATOM 3394 C CA . LEU A 1 425 ? 4.355 -3.665 -25.783 1.00 98.31 425 LEU A CA 1
ATOM 3395 C C . LEU A 1 425 ? 5.739 -3.006 -25.823 1.00 98.31 425 LEU A C 1
ATOM 3397 O O . LEU A 1 425 ? 6.466 -3.171 -26.802 1.00 98.31 425 LEU A O 1
ATOM 3401 N N . TRP A 1 426 ? 6.138 -2.308 -24.760 1.00 98.56 426 TRP A N 1
ATOM 3402 C CA . TRP A 1 426 ? 7.490 -1.772 -24.627 1.00 98.56 426 TRP A CA 1
ATOM 3403 C C . TRP A 1 426 ? 8.547 -2.882 -24.663 1.00 98.56 426 TRP A C 1
ATOM 3405 O O . TRP A 1 426 ? 9.490 -2.793 -25.449 1.00 98.56 426 TRP A O 1
ATOM 3415 N N . LEU A 1 427 ? 8.358 -3.960 -23.896 1.00 98.31 427 LEU A N 1
ATOM 3416 C CA . LEU A 1 427 ? 9.245 -5.124 -23.888 1.00 98.31 427 LEU A CA 1
ATOM 3417 C C . LEU A 1 427 ? 9.388 -5.695 -25.301 1.00 98.31 427 LEU A C 1
ATOM 3419 O O . LEU A 1 427 ? 10.497 -5.948 -25.766 1.00 98.31 427 LEU A O 1
ATOM 3423 N N . PHE A 1 428 ? 8.280 -5.838 -26.026 1.00 98.19 428 PHE A N 1
ATOM 3424 C CA . PHE A 1 428 ? 8.299 -6.268 -27.417 1.00 98.19 428 PHE A CA 1
ATOM 3425 C C . PHE A 1 428 ? 9.136 -5.327 -28.299 1.00 98.19 428 PHE A C 1
ATOM 3427 O O . PHE A 1 428 ? 9.993 -5.795 -29.050 1.00 98.19 428 PHE A O 1
ATOM 3434 N N . LEU A 1 429 ? 8.957 -4.007 -28.187 1.00 98.00 429 LEU A N 1
ATOM 3435 C CA . LEU A 1 429 ? 9.736 -3.016 -28.943 1.00 98.00 429 LEU A CA 1
ATOM 3436 C C . LEU A 1 429 ? 11.234 -3.058 -28.612 1.00 98.00 429 LEU A C 1
ATOM 3438 O O . LEU A 1 429 ? 12.055 -2.941 -29.527 1.00 98.00 429 LEU A O 1
ATOM 3442 N N . MET A 1 430 ? 11.588 -3.272 -27.344 1.00 98.06 430 MET A N 1
ATOM 3443 C CA . MET A 1 430 ? 12.970 -3.461 -26.899 1.00 98.06 430 MET A CA 1
ATOM 3444 C C . MET A 1 430 ? 13.575 -4.735 -27.479 1.00 98.06 430 MET A C 1
ATOM 3446 O O . MET A 1 430 ? 14.630 -4.697 -28.116 1.00 98.06 430 MET A O 1
ATOM 3450 N N . MET A 1 431 ? 12.881 -5.866 -27.332 1.00 97.44 431 MET A N 1
ATOM 3451 C CA . MET A 1 431 ? 13.351 -7.160 -27.823 1.00 97.44 431 MET A CA 1
ATOM 3452 C C . MET A 1 431 ? 13.546 -7.154 -29.338 1.00 97.44 431 MET A C 1
ATOM 3454 O O . MET A 1 431 ? 14.489 -7.762 -29.841 1.00 97.44 431 MET A O 1
ATOM 3458 N N . ARG A 1 432 ? 12.731 -6.416 -30.096 1.00 95.31 432 ARG A N 1
ATOM 3459 C CA . ARG A 1 432 ? 12.938 -6.249 -31.542 1.00 95.31 432 ARG A CA 1
ATOM 3460 C C . ARG A 1 432 ? 14.237 -5.527 -31.899 1.00 95.31 432 ARG A C 1
ATOM 3462 O O . ARG A 1 432 ? 14.846 -5.890 -32.901 1.00 95.31 432 ARG A O 1
ATOM 3469 N N . GLY A 1 433 ? 14.660 -4.544 -31.103 1.00 93.12 433 GLY A N 1
ATOM 3470 C CA . GLY A 1 433 ? 15.959 -3.882 -31.273 1.00 93.12 433 GLY A CA 1
ATOM 3471 C C . GLY A 1 433 ? 17.129 -4.771 -30.838 1.00 93.12 433 GLY A C 1
ATOM 3472 O O . GLY A 1 433 ? 18.141 -4.861 -31.526 1.00 93.12 433 GLY A O 1
ATOM 3473 N N . ILE A 1 434 ? 16.963 -5.502 -29.735 1.00 95.31 434 ILE A N 1
ATOM 3474 C CA . ILE A 1 434 ? 18.034 -6.301 -29.125 1.00 95.31 434 ILE A CA 1
ATOM 3475 C C . ILE A 1 434 ? 18.287 -7.628 -29.865 1.00 95.31 434 ILE A C 1
ATOM 3477 O O . ILE A 1 434 ? 19.432 -8.051 -30.028 1.00 95.31 434 ILE A O 1
ATOM 3481 N N . THR A 1 435 ? 17.240 -8.306 -30.342 1.00 92.56 435 THR A N 1
ATOM 3482 C CA . THR A 1 435 ? 17.338 -9.665 -30.920 1.00 92.56 435 THR A CA 1
ATOM 3483 C C . THR A 1 435 ? 18.231 -9.752 -32.154 1.00 92.56 435 THR A C 1
ATOM 3485 O O . THR A 1 435 ? 18.917 -10.756 -32.336 1.00 92.56 435 THR A O 1
ATOM 3488 N N . SER A 1 436 ? 18.247 -8.716 -32.993 1.00 87.38 436 SER A N 1
ATOM 3489 C CA . SER A 1 436 ? 19.137 -8.631 -34.156 1.00 87.38 436 SER A CA 1
ATOM 3490 C C . SER A 1 436 ? 20.608 -8.623 -33.726 1.00 87.38 436 SER A C 1
ATOM 3492 O O . SER A 1 436 ? 21.400 -9.431 -34.213 1.00 87.38 436 SER A O 1
ATOM 3494 N N . ALA A 1 437 ? 20.950 -7.798 -32.732 1.00 89.62 437 ALA A N 1
ATOM 3495 C CA . ALA A 1 437 ? 22.295 -7.717 -32.168 1.00 89.62 437 ALA A CA 1
ATOM 3496 C C . ALA A 1 437 ? 22.711 -9.020 -31.465 1.00 89.62 437 ALA A C 1
ATOM 3498 O O . ALA A 1 437 ? 23.819 -9.513 -31.668 1.00 89.62 437 ALA A O 1
ATOM 3499 N N . LEU A 1 438 ? 21.794 -9.665 -30.734 1.00 91.25 438 LEU A N 1
ATOM 3500 C CA . LEU A 1 438 ? 22.040 -10.973 -30.115 1.00 91.25 438 LEU A CA 1
ATOM 3501 C C . LEU A 1 438 ? 22.325 -12.092 -31.129 1.00 91.25 438 LEU A C 1
ATOM 3503 O O . LEU A 1 438 ? 22.902 -13.112 -30.748 1.00 91.25 438 LEU A O 1
ATOM 3507 N N . ARG A 1 439 ? 21.938 -11.950 -32.402 1.00 88.69 439 ARG A N 1
ATOM 3508 C CA . ARG A 1 439 ? 22.217 -12.945 -33.452 1.00 88.69 439 ARG A CA 1
ATOM 3509 C C . ARG A 1 439 ? 23.583 -12.764 -34.113 1.00 88.69 439 ARG A C 1
ATOM 3511 O O . ARG A 1 439 ? 24.088 -13.732 -34.673 1.00 88.69 439 ARG A O 1
ATOM 3518 N N . GLN A 1 440 ? 24.199 -11.586 -34.026 1.00 87.81 440 GLN A N 1
ATOM 3519 C CA . GLN A 1 440 ? 25.516 -11.334 -34.626 1.00 87.81 440 GLN A CA 1
ATOM 3520 C C . GLN A 1 440 ? 26.630 -12.115 -33.905 1.00 87.81 440 GLN A C 1
ATOM 3522 O O . GLN A 1 440 ? 26.471 -12.425 -32.729 1.00 87.81 440 GLN A O 1
ATOM 3527 N N . PRO A 1 441 ? 27.736 -12.508 -34.558 1.00 83.44 441 PRO A N 1
ATOM 3528 C CA . PRO A 1 441 ? 28.869 -13.141 -33.873 1.00 83.44 441 PRO A CA 1
ATOM 3529 C C . PRO A 1 441 ? 29.600 -12.137 -32.957 1.00 83.44 441 PRO A C 1
ATOM 3531 O O . PRO A 1 441 ? 29.622 -10.950 -33.257 1.00 83.44 441 PRO A O 1
ATOM 3534 N N . GLY A 1 442 ? 30.204 -12.601 -31.855 1.00 86.31 442 GLY A N 1
ATOM 3535 C CA . GLY A 1 442 ? 30.970 -11.755 -30.920 1.00 86.31 442 GLY A CA 1
ATOM 3536 C C . GLY A 1 442 ? 30.611 -11.955 -29.444 1.00 86.31 442 GLY A C 1
ATOM 3537 O O . GLY A 1 442 ? 29.826 -12.851 -29.105 1.00 86.31 442 GLY A O 1
ATOM 3538 N N . ASP A 1 443 ? 31.190 -11.124 -28.567 1.00 85.00 443 ASP A N 1
ATOM 3539 C CA . ASP A 1 443 ? 30.837 -11.095 -27.144 1.00 85.00 443 ASP A CA 1
ATOM 3540 C C . ASP A 1 443 ? 29.453 -10.456 -26.932 1.00 85.00 443 ASP A C 1
ATOM 3542 O O . ASP A 1 443 ? 29.137 -9.392 -27.456 1.00 85.00 443 ASP A O 1
ATOM 3546 N N . LYS A 1 444 ? 28.612 -11.138 -26.151 1.00 88.62 444 LYS A N 1
ATOM 3547 C CA . LYS A 1 444 ? 27.221 -10.773 -25.855 1.00 88.62 444 LYS A CA 1
ATOM 3548 C C . LYS A 1 444 ? 26.934 -10.738 -24.363 1.00 88.62 444 LYS A C 1
ATOM 3550 O O . LYS A 1 444 ? 25.769 -10.636 -24.000 1.00 88.62 444 LYS A O 1
ATOM 3555 N N . ASN A 1 445 ? 27.934 -10.890 -23.491 1.00 89.00 445 ASN A N 1
ATOM 3556 C CA . ASN A 1 445 ? 27.679 -11.038 -22.057 1.00 89.00 445 ASN A CA 1
ATOM 3557 C C . ASN A 1 445 ? 26.915 -9.823 -21.495 1.00 89.00 445 ASN A C 1
ATOM 3559 O O . ASN A 1 445 ? 25.861 -10.006 -20.890 1.00 89.00 445 ASN A O 1
ATOM 3563 N N . LEU A 1 446 ? 27.354 -8.591 -21.778 1.00 92.25 446 LEU A N 1
ATOM 3564 C CA . LEU A 1 446 ? 26.643 -7.387 -21.324 1.00 92.25 446 LEU A CA 1
ATOM 3565 C C . LEU A 1 446 ? 25.250 -7.251 -21.962 1.00 92.25 446 LEU A C 1
ATOM 3567 O O . LEU A 1 446 ? 24.279 -6.940 -21.277 1.00 92.25 446 LEU A O 1
ATOM 3571 N N . LEU A 1 447 ? 25.128 -7.544 -23.260 1.00 94.25 447 LEU A N 1
ATOM 3572 C CA . LEU A 1 447 ? 23.843 -7.481 -23.960 1.00 94.25 447 LEU A CA 1
ATOM 3573 C C . LEU A 1 447 ? 22.847 -8.522 -23.428 1.00 94.25 447 LEU A C 1
ATOM 3575 O O . LEU A 1 447 ? 21.660 -8.230 -23.309 1.00 94.25 447 LEU A O 1
ATOM 3579 N N . ALA A 1 448 ? 23.310 -9.722 -23.071 1.00 94.12 448 ALA A N 1
ATOM 3580 C CA . ALA A 1 448 ? 22.494 -10.760 -22.449 1.00 94.12 448 ALA A CA 1
ATOM 3581 C C . ALA A 1 448 ? 22.026 -10.344 -21.047 1.00 94.12 448 ALA A C 1
ATOM 3583 O O . ALA A 1 448 ? 20.864 -10.565 -20.713 1.00 94.12 448 ALA A O 1
ATOM 3584 N N . LEU A 1 449 ? 22.889 -9.690 -20.260 1.00 95.69 449 LEU A N 1
ATOM 3585 C CA . LEU A 1 449 ? 22.515 -9.134 -18.957 1.00 95.69 449 LEU A CA 1
ATOM 3586 C C . LEU A 1 449 ? 21.461 -8.029 -19.099 1.00 95.69 449 LEU A C 1
ATOM 3588 O O . LEU A 1 449 ? 20.436 -8.074 -18.420 1.00 95.69 449 LEU A O 1
ATOM 3592 N N . LEU A 1 450 ? 21.660 -7.094 -20.034 1.00 96.25 450 LEU A N 1
ATOM 3593 C CA . LEU A 1 450 ? 20.666 -6.069 -20.361 1.00 96.25 450 LEU A CA 1
ATOM 3594 C C . LEU A 1 450 ? 19.345 -6.703 -20.811 1.00 96.25 450 LEU A C 1
ATOM 3596 O O . LEU A 1 450 ? 18.282 -6.278 -20.376 1.00 96.25 450 LEU A O 1
ATOM 3600 N N . THR A 1 451 ? 19.402 -7.745 -21.643 1.00 97.00 451 THR A N 1
ATOM 3601 C CA . THR A 1 451 ? 18.211 -8.472 -22.106 1.00 97.00 451 THR A CA 1
ATOM 3602 C C . THR A 1 451 ? 17.446 -9.082 -20.934 1.00 97.00 451 THR A C 1
ATOM 3604 O O . THR A 1 451 ? 16.231 -8.923 -20.856 1.00 97.00 451 THR A O 1
ATOM 3607 N N . ALA A 1 452 ? 18.141 -9.749 -20.008 1.00 96.75 452 ALA A N 1
ATOM 3608 C CA . ALA A 1 452 ? 17.522 -10.328 -18.820 1.00 96.75 452 ALA A CA 1
ATOM 3609 C C . ALA A 1 452 ? 16.880 -9.251 -17.930 1.00 96.75 452 ALA A C 1
ATOM 3611 O O . ALA A 1 452 ? 15.750 -9.434 -17.486 1.00 96.75 452 ALA A O 1
ATOM 3612 N N . SER A 1 453 ? 17.553 -8.111 -17.739 1.00 96.94 453 SER A N 1
ATOM 3613 C CA . SER A 1 453 ? 17.017 -6.963 -16.993 1.00 96.94 453 SER A CA 1
ATOM 3614 C C . SER A 1 453 ? 15.764 -6.372 -17.654 1.00 96.94 453 SER A C 1
ATOM 3616 O O . SER A 1 453 ? 14.734 -6.215 -17.006 1.00 96.94 453 SER A O 1
ATOM 3618 N N . VAL A 1 454 ? 15.795 -6.146 -18.972 1.00 97.19 454 VAL A N 1
ATOM 3619 C CA . VAL A 1 454 ? 14.643 -5.663 -19.753 1.00 97.19 454 VAL A CA 1
ATOM 3620 C C . VAL A 1 454 ? 13.453 -6.623 -19.649 1.00 97.19 454 VAL A C 1
ATOM 3622 O O . VAL A 1 454 ? 12.320 -6.179 -19.467 1.00 97.19 454 VAL A O 1
ATOM 3625 N N . VAL A 1 455 ? 13.696 -7.935 -19.731 1.00 97.62 455 VAL A N 1
ATOM 3626 C CA . VAL A 1 455 ? 12.653 -8.958 -19.559 1.00 97.62 455 VAL A CA 1
ATOM 3627 C C . VAL A 1 455 ? 12.103 -8.954 -18.132 1.00 97.62 455 VAL A C 1
ATOM 3629 O O . VAL A 1 455 ? 10.887 -9.014 -17.964 1.00 97.62 455 VAL A O 1
ATOM 3632 N N . ALA A 1 456 ? 12.959 -8.838 -17.113 1.00 96.88 456 ALA A N 1
ATOM 3633 C CA . ALA A 1 456 ? 12.528 -8.761 -15.719 1.00 96.88 456 ALA A CA 1
ATOM 3634 C C . ALA A 1 456 ? 11.627 -7.537 -15.480 1.00 96.88 456 ALA A C 1
ATOM 3636 O O . ALA A 1 456 ? 10.494 -7.702 -15.032 1.00 96.88 456 ALA A O 1
ATOM 3637 N N . ILE A 1 457 ? 12.060 -6.340 -15.895 1.00 94.50 457 ILE A N 1
ATOM 3638 C CA . ILE A 1 457 ? 11.252 -5.108 -15.831 1.00 94.50 457 ILE A CA 1
ATOM 3639 C C . ILE A 1 457 ? 9.926 -5.288 -16.584 1.00 94.50 457 ILE A C 1
ATOM 3641 O O . ILE A 1 457 ? 8.876 -4.856 -16.113 1.00 94.50 457 ILE A O 1
ATOM 3645 N N . GLY A 1 458 ? 9.947 -5.946 -17.743 1.00 93.25 458 GLY A N 1
ATOM 3646 C CA . GLY A 1 458 ? 8.752 -6.146 -18.556 1.00 93.25 458 GLY A CA 1
ATOM 3647 C C . GLY A 1 458 ? 7.715 -7.099 -17.947 1.00 93.25 458 GLY A C 1
ATOM 3648 O O . GLY A 1 458 ? 6.518 -6.893 -18.129 1.00 93.25 458 GLY A O 1
ATOM 3649 N N . LEU A 1 459 ? 8.154 -8.149 -17.246 1.00 97.44 459 LEU A N 1
ATOM 3650 C CA . LEU A 1 459 ? 7.275 -9.238 -16.800 1.00 97.44 459 LEU A CA 1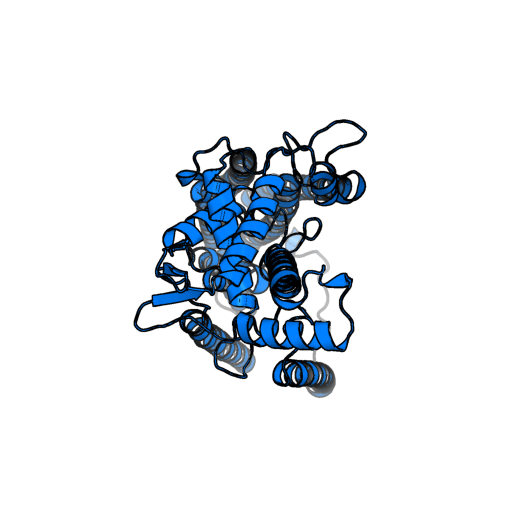
ATOM 3651 C C . LEU A 1 459 ? 6.865 -9.148 -15.326 1.00 97.44 459 LEU A C 1
ATOM 3653 O O . LEU A 1 459 ? 5.745 -9.532 -14.993 1.00 97.44 459 LEU A O 1
ATOM 3657 N N . PHE A 1 460 ? 7.728 -8.636 -14.445 1.00 96.44 460 PHE A N 1
ATOM 3658 C CA . PHE A 1 460 ? 7.499 -8.682 -12.993 1.00 96.44 460 PHE A CA 1
ATOM 3659 C C . PHE A 1 460 ? 6.316 -7.833 -12.525 1.00 96.44 460 PHE A C 1
ATOM 3661 O O . PHE A 1 460 ? 5.679 -8.180 -11.532 1.00 96.44 460 PHE A O 1
ATOM 3668 N N . TYR A 1 461 ? 5.939 -6.795 -13.279 1.00 96.50 461 TYR A N 1
ATOM 3669 C CA . TYR A 1 461 ? 4.728 -6.023 -12.990 1.00 96.50 461 TYR A CA 1
ATOM 3670 C C . TYR A 1 461 ? 3.450 -6.889 -12.991 1.00 96.50 461 TYR A C 1
ATOM 3672 O O . TYR A 1 461 ? 2.473 -6.554 -12.322 1.00 96.50 461 TYR A O 1
ATOM 3680 N N . GLY A 1 462 ? 3.460 -8.038 -13.681 1.00 96.81 462 GLY A N 1
ATOM 3681 C CA . GLY A 1 462 ? 2.350 -8.992 -13.688 1.00 96.81 462 GLY A CA 1
ATOM 3682 C C . GLY A 1 462 ? 2.028 -9.589 -12.312 1.00 96.81 462 GLY A C 1
ATOM 3683 O O . GLY A 1 462 ? 0.878 -9.951 -12.075 1.00 96.81 462 GLY A O 1
ATOM 3684 N N . ALA A 1 463 ? 2.990 -9.623 -11.380 1.00 96.62 463 ALA A N 1
ATOM 3685 C CA . ALA A 1 463 ? 2.764 -10.101 -10.012 1.00 96.62 463 ALA A CA 1
ATOM 3686 C C . ALA A 1 463 ? 1.699 -9.274 -9.267 1.00 96.62 463 ALA A C 1
ATOM 3688 O O . ALA A 1 463 ? 0.943 -9.807 -8.457 1.00 96.62 463 ALA A O 1
ATOM 3689 N N . GLY A 1 464 ? 1.556 -7.991 -9.616 1.00 95.25 464 GLY A N 1
ATOM 3690 C CA . GLY A 1 464 ? 0.548 -7.095 -9.045 1.00 95.25 464 GLY A CA 1
ATOM 3691 C C . GLY A 1 464 ? -0.892 -7.424 -9.450 1.00 95.25 464 GLY A C 1
ATOM 3692 O O . GLY A 1 464 ? -1.802 -6.709 -9.039 1.00 95.25 464 GLY A O 1
ATOM 3693 N N . LEU A 1 465 ? -1.115 -8.462 -10.266 1.00 97.00 465 LEU A N 1
ATOM 3694 C CA . LEU A 1 465 ? -2.440 -8.931 -10.674 1.00 97.00 465 LEU A CA 1
ATOM 3695 C C . LEU A 1 465 ? -2.936 -10.138 -9.858 1.00 97.00 465 LEU A C 1
ATOM 3697 O O . LEU A 1 465 ? -4.096 -10.516 -10.007 1.00 97.00 465 LEU A O 1
ATOM 3701 N N . PHE A 1 466 ? -2.102 -10.729 -8.991 1.00 97.00 466 PHE A N 1
ATOM 3702 C CA . PHE A 1 466 ? -2.423 -11.959 -8.246 1.00 97.00 466 PHE A CA 1
ATOM 3703 C C . PHE A 1 466 ? -3.305 -11.770 -6.999 1.00 97.00 466 PHE A C 1
ATOM 3705 O O . PHE A 1 466 ? -3.525 -12.717 -6.247 1.00 97.00 466 PHE A O 1
ATOM 3712 N N . TYR A 1 467 ? -3.865 -10.578 -6.806 1.00 97.62 467 TYR A N 1
ATOM 3713 C CA . TYR A 1 467 ? -4.934 -10.314 -5.842 1.00 97.62 467 TYR A CA 1
ATOM 3714 C C . TYR A 1 467 ? -6.151 -9.710 -6.554 1.00 97.62 467 TYR A C 1
ATOM 3716 O O . TYR A 1 467 ? -6.004 -9.025 -7.572 1.00 97.62 467 TYR A O 1
ATOM 3724 N N . GLY A 1 468 ? -7.346 -9.962 -6.025 1.00 97.25 468 GLY A N 1
ATOM 3725 C CA . GLY A 1 468 ? -8.610 -9.357 -6.448 1.00 97.25 468 GLY A CA 1
ATOM 3726 C C . GLY A 1 468 ? -9.151 -8.360 -5.420 1.00 97.25 468 GLY A C 1
ATOM 3727 O O . GLY A 1 468 ? -8.504 -8.073 -4.418 1.00 97.25 468 GLY A O 1
ATOM 3728 N N . GLU A 1 469 ? -10.358 -7.855 -5.673 1.00 96.69 469 GLU A N 1
ATOM 3729 C CA . GLU A 1 469 ? -11.033 -6.830 -4.858 1.00 96.69 469 GLU A CA 1
ATOM 3730 C C . GLU A 1 469 ? -11.216 -7.244 -3.392 1.00 96.69 469 GLU A C 1
ATOM 3732 O O . GLU A 1 469 ? -10.884 -6.492 -2.476 1.00 96.69 469 GLU A O 1
ATOM 3737 N N . ARG A 1 470 ? -11.677 -8.481 -3.184 1.00 97.50 470 ARG A N 1
ATOM 3738 C CA . ARG A 1 470 ? -12.002 -9.059 -1.871 1.00 97.50 470 ARG A CA 1
ATOM 3739 C C . ARG A 1 470 ? -10.977 -10.094 -1.402 1.00 97.50 470 ARG A C 1
ATOM 3741 O O . ARG A 1 470 ? -11.305 -11.024 -0.675 1.00 97.50 470 ARG A O 1
ATOM 3748 N N . THR A 1 471 ? -9.741 -10.009 -1.890 1.00 96.88 471 THR A N 1
ATOM 3749 C CA . THR A 1 471 ? -8.666 -10.898 -1.433 1.00 96.88 471 THR A CA 1
ATOM 3750 C C . THR A 1 471 ? -8.247 -10.532 -0.013 1.00 96.88 471 THR A C 1
ATOM 3752 O O . THR A 1 471 ? -8.231 -9.355 0.348 1.00 96.88 471 THR A O 1
ATOM 3755 N N . HIS A 1 472 ? -7.864 -11.546 0.766 1.00 98.12 472 HIS A N 1
ATOM 3756 C CA . HIS A 1 472 ? -7.315 -11.377 2.106 1.00 98.12 472 HIS A CA 1
ATOM 3757 C C . HIS A 1 472 ? -6.194 -10.326 2.135 1.00 98.12 472 HIS A C 1
ATOM 3759 O O . HIS A 1 472 ? -5.260 -10.382 1.327 1.00 98.12 472 HIS A O 1
ATOM 3765 N N . LEU A 1 473 ? -6.243 -9.413 3.108 1.00 98.00 473 LEU A N 1
ATOM 3766 C CA . LEU A 1 473 ? -5.346 -8.260 3.168 1.00 98.00 473 LEU A CA 1
ATOM 3767 C C . LEU A 1 473 ? -3.858 -8.652 3.160 1.00 98.00 473 LEU A C 1
ATOM 3769 O O . LEU A 1 473 ? -3.102 -8.132 2.350 1.00 98.00 473 LEU A O 1
ATOM 3773 N N . SER A 1 474 ? -3.433 -9.640 3.959 1.00 97.25 474 SER A N 1
ATOM 3774 C CA . SER A 1 474 ? -2.031 -10.113 3.967 1.00 97.25 474 SER A CA 1
ATOM 3775 C C . SER A 1 474 ? -1.547 -10.660 2.616 1.00 97.25 474 SER A C 1
ATOM 3777 O O . SER A 1 474 ? -0.373 -10.520 2.280 1.00 97.25 474 SER A O 1
ATOM 3779 N N . VAL A 1 475 ? -2.435 -11.272 1.825 1.00 97.69 475 VAL A N 1
ATOM 3780 C CA . VAL A 1 475 ? -2.097 -11.807 0.496 1.00 97.69 475 VAL A CA 1
ATOM 3781 C C . VAL A 1 475 ? -1.946 -10.671 -0.508 1.00 97.69 475 VAL A C 1
ATOM 3783 O O . VAL A 1 475 ? -1.011 -10.651 -1.310 1.00 97.69 475 VAL A O 1
ATOM 3786 N N . MET A 1 476 ? -2.863 -9.709 -0.451 1.00 97.81 476 MET A N 1
ATOM 3787 C CA . MET A 1 476 ? -2.795 -8.503 -1.259 1.00 97.81 476 MET A CA 1
ATOM 3788 C C . MET A 1 476 ? -1.536 -7.679 -0.920 1.00 97.81 476 MET A C 1
ATOM 3790 O O . MET A 1 476 ? -0.844 -7.235 -1.835 1.00 97.81 476 MET A O 1
ATOM 3794 N N . GLU A 1 477 ? -1.165 -7.570 0.359 1.00 98.00 477 GLU A N 1
ATOM 3795 C CA . GLU A 1 477 ? 0.068 -6.918 0.816 1.00 98.00 477 GLU A CA 1
ATOM 3796 C C . GLU A 1 477 ? 1.322 -7.624 0.302 1.00 98.00 477 GLU A C 1
ATOM 3798 O O . GLU A 1 477 ? 2.220 -6.978 -0.239 1.00 98.00 477 GLU A O 1
ATOM 3803 N N . TYR A 1 478 ? 1.363 -8.958 0.390 1.00 98.06 478 TYR A N 1
ATOM 3804 C CA . TYR A 1 478 ? 2.456 -9.753 -0.165 1.00 98.06 478 TYR A CA 1
ATOM 3805 C C . TYR A 1 478 ? 2.678 -9.425 -1.645 1.00 98.06 478 TYR A C 1
ATOM 3807 O O . TYR A 1 478 ? 3.760 -8.975 -2.017 1.00 98.06 478 TYR A O 1
ATOM 3815 N N . TRP A 1 479 ? 1.650 -9.561 -2.489 1.00 98.19 479 TRP A N 1
ATOM 3816 C CA . TRP A 1 479 ? 1.780 -9.314 -3.930 1.00 98.19 479 TRP A CA 1
ATOM 3817 C C . TRP A 1 479 ? 1.962 -7.843 -4.302 1.00 98.19 479 TRP A C 1
ATOM 3819 O O . TRP A 1 479 ? 2.581 -7.547 -5.326 1.00 98.19 479 TRP A O 1
ATOM 3829 N N . ARG A 1 480 ? 1.477 -6.904 -3.486 1.00 98.19 480 ARG A N 1
ATOM 3830 C CA . ARG A 1 480 ? 1.751 -5.477 -3.685 1.00 98.19 480 ARG A CA 1
ATOM 3831 C C . ARG A 1 480 ? 3.244 -5.198 -3.591 1.00 98.19 480 ARG A C 1
ATOM 3833 O O . ARG A 1 480 ? 3.801 -4.574 -4.492 1.00 98.19 480 ARG A O 1
ATOM 3840 N N . TRP A 1 481 ? 3.922 -5.718 -2.572 1.00 98.25 481 TRP A N 1
ATOM 3841 C CA . TRP A 1 481 ? 5.357 -5.480 -2.406 1.00 98.25 481 TRP A CA 1
ATOM 3842 C C . TRP A 1 481 ? 6.226 -6.166 -3.469 1.00 98.25 481 TRP A C 1
ATOM 3844 O O . TRP A 1 481 ? 7.319 -5.677 -3.751 1.00 98.25 481 TRP A O 1
ATOM 3854 N N . TRP A 1 482 ? 5.728 -7.192 -4.171 1.00 98.00 482 TRP A N 1
ATOM 3855 C CA . TRP A 1 482 ? 6.403 -7.711 -5.373 1.00 98.00 482 TRP A CA 1
ATOM 3856 C C . TRP A 1 482 ? 6.529 -6.669 -6.488 1.00 98.00 482 TRP A C 1
ATOM 3858 O O . TRP A 1 482 ? 7.518 -6.670 -7.215 1.00 98.00 482 TRP A O 1
ATOM 3868 N N . VAL A 1 483 ? 5.555 -5.772 -6.642 1.00 96.00 483 VAL A N 1
ATOM 3869 C CA . VAL A 1 483 ? 5.605 -4.735 -7.685 1.00 96.00 483 VAL A CA 1
ATOM 3870 C C . VAL A 1 483 ? 6.074 -3.379 -7.177 1.00 96.00 483 VAL A C 1
ATOM 3872 O O . VAL A 1 483 ? 6.258 -2.484 -7.991 1.00 96.00 483 VAL A O 1
ATOM 3875 N N . VAL A 1 484 ? 6.280 -3.219 -5.867 1.00 96.81 484 VAL A N 1
ATOM 3876 C CA . VAL A 1 484 ? 6.763 -1.967 -5.261 1.00 96.81 484 VAL A CA 1
ATOM 3877 C C . VAL A 1 484 ? 8.208 -2.080 -4.780 1.00 96.81 484 VAL A C 1
ATOM 3879 O O . VAL A 1 484 ? 8.982 -1.174 -5.031 1.00 96.81 484 VAL A O 1
ATOM 3882 N N . HIS A 1 485 ? 8.593 -3.172 -4.114 1.00 97.12 485 HIS A N 1
ATOM 3883 C CA . HIS A 1 485 ? 9.955 -3.349 -3.595 1.00 97.12 485 HIS A CA 1
ATOM 3884 C C . HIS A 1 485 ? 10.872 -4.092 -4.572 1.00 97.12 485 HIS A C 1
ATOM 3886 O O . HIS A 1 485 ? 12.050 -3.777 -4.679 1.00 97.12 485 HIS A O 1
ATOM 3892 N N . LEU A 1 486 ? 10.347 -5.115 -5.255 1.00 95.25 486 LEU A N 1
ATOM 3893 C CA . LEU A 1 486 ? 11.153 -5.957 -6.145 1.00 95.25 486 LEU A CA 1
ATOM 3894 C C . LEU A 1 486 ? 11.219 -5.417 -7.586 1.00 95.25 486 LEU A C 1
ATOM 3896 O O . LEU A 1 486 ? 12.146 -5.764 -8.316 1.00 95.25 486 LEU A O 1
ATOM 3900 N N . TRP A 1 487 ? 10.239 -4.607 -8.007 1.00 96.25 487 TRP A N 1
ATOM 3901 C CA . TRP A 1 487 ? 10.118 -4.129 -9.393 1.00 96.25 487 TRP A CA 1
ATOM 3902 C C . TRP A 1 487 ? 10.479 -2.652 -9.615 1.00 96.25 487 TRP A C 1
ATOM 3904 O O . TRP A 1 487 ? 11.129 -2.369 -10.622 1.00 96.25 487 TRP A O 1
ATOM 3914 N N . VAL A 1 488 ? 10.020 -1.734 -8.750 1.00 92.00 488 VAL A N 1
ATOM 3915 C CA . VAL A 1 488 ? 10.383 -0.298 -8.808 1.00 92.00 488 VAL A CA 1
ATOM 3916 C C . VAL A 1 488 ? 11.810 -0.133 -8.318 1.00 92.00 488 VAL A C 1
ATOM 3918 O O . VAL A 1 488 ? 12.563 0.601 -8.997 1.00 92.00 488 VAL A O 1
#

Sequence (488 aa):
MGEYRKLWFILIGVLAVTFSLLGYFGTEVYRNAPPIPAQVVSESGEVLMTHDSILDGQTAWQSVGGMQLGSIWGHGAYQAPDWTADWLHRELLNWLGLAAQDAFGKAYADLDGAQQNALQYDLKVAYRTNTYNADTDQVVLSARRVQAIAQTSDYYQRLFSDAPELQKTRENYAMKENTLPDPERRERMAEFFFWTAWAASTERTSGEATYTNNWPHEPLIDNRPTAENIVWSIASVVLLVFGVGALVWAWAFLRKENEEETVAPDVDPITTFAVTPSQRALGKYLFVVVALFTFQVFLGGFTAHYTVEGQTFYGINVSEWFPYSLVRTWHIQSAMFWIATGFLAAGLFLAPIINGGKDPRYQKLGVDILFWALIAVVVGSFIGNFLAIAHIIPTNLSFWFGHQGYEYVDLGRVWQIGKFVGILLWLFLMMRGITSALRQPGDKNLLALLTASVVAIGLFYGAGLFYGERTHLSVMEYWRWWVVHLWV

Foldseek 3Di:
DPPCPVVVVVVVVVCVVVVVVLVVVLVVLVVLFDDLFQFEAEPVGHTDDGSVLLLLLLLLCQLLLALLLEAFLPGHDDQAYHLLVVLLVQLLLQLQQVVCCVPPVDGLVPDDPVVNVVSLVVSLCQQAAFQQDPVNSYRYHYPSSVRSLVVSLVVQLCCLEQNPVCPVVLLSSLHDHNQDVDSSSSSSNSSNSVSSNSQLRYHSDPPAAGSSQLPDDDVSNPSDHDPVNVVVVVVVVVCVVVVVVVVVVCCVPVDDPPPPPDDDDPDDPVVVFDQDLQLVLCVVLVVLLVVLVVLLVVLVVVLVVSNPRRQDDVPHRPCLQCGSSLSSQSNQQSVVLSVVSVVLSVLSNCLCVLLVNDADPCLNVLSVVLSVLSVCLSVQQSVQQRCSSNVVDDSVCSQARHFLSHGPRGGHVVSLVSVLVSLLSSLVSSCSSLVNSVPDDDDCPVSVVVNVVSVCLNPQSCLQVPDDSSGDPSSNVSSVCSCVVVRD

Secondary structure (DSSP, 8-state):
--TTHHHHHHHHHHHHHHHHHHHHHHHHHHHSSPP--SEEEETT--EEEEHHHHHHHHHHHHHTTGGGTSEETTEE-SSSPBHHHHHHHHHHHHHHHHHHHHHHSS-GGGS-HHHHHHHHHHHHHHHHS--EETTTTEEEE-HHHHHHHHHHHHHHHHHTTT-GGGHHHHHHTTPPTTSS--HHHHHHHHHHHHHHHHHHHSBSSTTS-BTTTT-S-BGGGTB---HHHHHHHHHHHHHHHHHHHHHHHHHHHH-------PPPPSS-GGGGS---HHHHTTHHHHHHHHHHHHHHHHHHHHHHHHHHHTT-BTTB-GGGTS-HHHHHHHHHHHHHHHHHHHHHHHHHHHHHHHTTT-PPTTHHHHHHHHHHHHHHHHHHHHHHHHHHHTT-S-HHHHHHHSB-SSTT--B-HHHHHHHHHHHHHHHHHHHHHHHHHHHSSS--HHHHHHHHHHHHHHHHGGGGGS--TT--HHHHHHHHHHHHTS--